Protein 8FXQ (pdb70)

CATH classification: 2.40.70.10 (+1 more: 2.40.70.10)

Secondary structure (P-SEA, 3-state):
cbbbbbbbbcccccbbbbbbbccccbbbbbcccccccccccccccccccccccbbbbbccccccccccbbbbbbbcccccbbbbbbbbbbbbcccccccccbbbbbcccccccccccccbbbbccccccccccccccaaaaaaaaccccccbbbbbbbbccccbbbbbbcccccccccccbbbbbbbbcccccccccccccccccccccccbbbbbccccccccccaaaaaaaaaaaccccccccbbbcccccccccccccccccbbbbbccccccccccccbbbbcbbbcccccccccccccccccccccccccbbbbbbccc/ccccccbbbbbbbbcccccbbbbbbbccccbbbbbcccccccccccccccccccccccbbbbbccccccccccbbbbbbbcccccbbbbbbbbbbbbcccccccccbbbbbcccccccccccccbbbbccccccccccccccaaaaaaaaccccccbbbbbbbbccccccbbbbcccccccccccbbbbbbbbcccccccccccccccccccccccbbbbbccccccccccaaaaaaaaaaaccccccccccccccccccccccccccccbbbbbccccccccccccbbbbcbbbcccccccccaaaaaabbbbbbccccbbbbccccc/cccc/cccc

Organism: Rhizopus chinensis (NCBI:txid4843)

Structure (mmCIF, N/CA/C/O backbone):
data_8FXQ
#
_entry.id   8FXQ
#
_cell.length_a   69.873
_cell.length_b   71.696
_cell.length_c   120.736
_cell.angle_alpha   90.000
_cell.angle_beta   90.000
_cell.angle_gamma   90.000
#
_symmetry.space_group_name_H-M   'P 21 21 21'
#
loop_
_entity.id
_entity.type
_entity.pdbx_description
1 polymer Rhizopuspepsin
2 polymer ALA-CYS-VAL-LYS
3 non-polymer 'SODIUM ION'
4 non-polymer CYCLOHEXANE
5 water water
#
loop_
_atom_site.group_PDB
_atom_site.id
_atom_site.type_symbol
_atom_site.label_atom_id
_atom_site.label_alt_id
_atom_site.label_comp_id
_atom_site.label_asym_id
_atom_site.label_entity_id
_atom_site.label_seq_id
_atom_site.pdbx_PDB_ins_code
_atom_site.Cartn_x
_atom_site.Cartn_y
_atom_site.Cartn_z
_atom_site.occupancy
_atom_site.B_iso_or_equiv
_atom_site.auth_seq_id
_atom_site.auth_comp_id
_atom_site.auth_asym_id
_atom_site.auth_atom_id
_atom_site.pdbx_PDB_model_num
ATOM 1 N N . GLY A 1 6 ? 27.33615 -0.49013 -24.96156 1.000 40.80123 2 GLY A N 1
ATOM 2 C CA . GLY A 1 6 ? 28.30558 0.49426 -25.40649 1.000 34.92259 2 GLY A CA 1
ATOM 3 C C . GLY A 1 6 ? 27.75212 1.45043 -26.452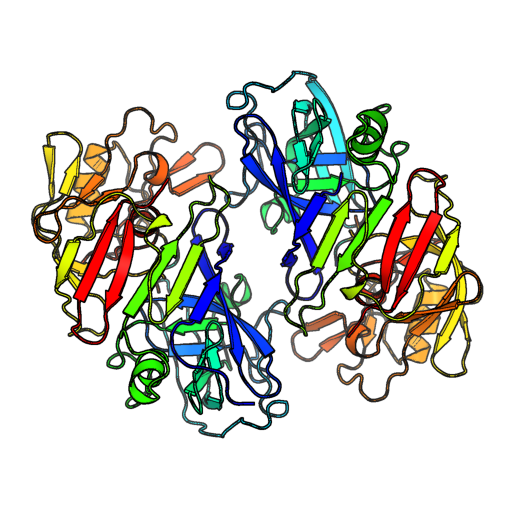69 1.000 22.53088 2 GLY A C 1
ATOM 4 O O . GLY A 1 6 ? 28.50453 1.94464 -27.28811 1.000 25.97120 2 GLY A O 1
ATOM 5 N N . VAL A 1 7 ? 26.44488 1.71899 -26.39585 1.000 27.04681 3 VAL A N 1
ATOM 6 C CA . VAL A 1 7 ? 25.75302 2.55634 -27.37888 1.000 25.66988 3 VAL A CA 1
ATOM 7 C C . VAL A 1 7 ? 24.78625 3.49820 -26.66240 1.000 18.88393 3 VAL A C 1
ATOM 8 O O . VAL A 1 7 ? 23.97531 3.06392 -25.83623 1.000 24.38369 3 VAL A O 1
ATOM 12 N N . GLY A 1 8 ? 24.87997 4.79022 -26.96420 1.000 18.48699 4 GLY A N 1
ATOM 13 C CA . GLY A 1 8 ? 23.98051 5.78837 -26.40459 1.000 19.99129 4 GLY A CA 1
ATOM 14 C C . GLY A 1 8 ? 23.05488 6.30378 -27.49363 1.000 16.33791 4 GLY A C 1
ATOM 15 O O . GLY A 1 8 ? 23.50717 6.67317 -28.57476 1.000 18.75146 4 GLY A O 1
ATOM 16 N N . THR A 1 9 ? 21.76872 6.31844 -27.19835 1.000 13.93273 5 THR A N 1
ATOM 17 C CA . THR A 1 9 ? 20.75879 6.79805 -28.14048 1.000 13.40853 5 THR A CA 1
ATOM 18 C C . THR A 1 9 ? 20.15130 8.10623 -27.64719 1.000 11.50742 5 THR A C 1
ATOM 19 O O . THR A 1 9 ? 19.70464 8.20045 -26.50588 1.000 12.75647 5 THR A O 1
ATOM 23 N N . VAL A 1 10 ? 20.15097 9.12465 -28.49804 1.000 11.16340 6 VAL A N 1
ATOM 24 C CA . VAL A 1 10 ? 19.57453 10.41017 -28.12087 1.000 11.85941 6 VAL A CA 1
ATOM 25 C C . VAL A 1 10 ? 18.51150 10.78955 -29.13593 1.000 10.12073 6 VAL A C 1
ATOM 26 O O . VAL A 1 10 ? 18.85647 11.17540 -30.26281 1.000 9.73540 6 VAL A O 1
ATOM 30 N N . PRO A 1 11 ? 17.22588 10.68811 -28.79772 1.000 10.47204 7 PRO A N 1
ATOM 31 C CA . PRO A 1 11 ? 16.18201 11.23545 -29.67947 1.000 9.43621 7 PRO A CA 1
ATOM 32 C C . PRO A 1 11 ? 16.29124 12.75289 -29.78405 1.000 9.97794 7 PRO A C 1
ATOM 33 O O . PRO A 1 11 ? 16.47829 13.44137 -28.77705 1.000 11.06629 7 PRO A O 1
ATOM 37 N N . MET A 1 12 ? 16.14341 13.26818 -31.00242 1.000 9.10507 8 MET A N 1
ATOM 38 C CA . MET A 1 12 ? 16.27948 14.69672 -31.24602 1.000 8.54896 8 MET A CA 1
ATOM 39 C C . MET A 1 12 ? 14.94698 15.38146 -31.46817 1.000 9.10489 8 MET A C 1
ATOM 40 O O . MET A 1 12 ? 13.98023 14.75503 -31.91062 1.000 10.79832 8 MET A O 1
ATOM 45 N N . THR A 1 13 ? 14.92577 16.67879 -31.19918 1.000 9.01671 9 THR A N 1
ATOM 46 C CA . THR A 1 13 ? 13.79069 17.52652 -31.51630 1.000 8.14631 9 THR A CA 1
ATOM 47 C C . THR A 1 13 ? 14.17827 18.45061 -32.65683 1.000 7.61206 9 THR A C 1
ATOM 48 O O . THR A 1 13 ? 15.24551 19.07994 -32.61915 1.000 8.80346 9 THR A O 1
ATOM 52 N N . ASP A 1 14 ? 13.33847 18.50807 -33.68329 1.000 9.15038 10 ASP A N 1
ATOM 53 C CA . ASP A 1 14 ? 13.54041 19.39941 -34.82148 1.000 7.37957 10 ASP A CA 1
ATOM 54 C C . ASP A 1 14 ? 12.86224 20.72418 -34.48527 1.000 9.56401 10 ASP A C 1
ATOM 55 O O . ASP A 1 14 ? 11.63553 20.76304 -34.29264 1.000 10.62908 10 ASP A O 1
ATOM 60 N N . TYR A 1 15 ? 13.64029 21.80306 -34.37082 1.000 9.24336 11 TYR A N 1
ATOM 61 C CA . TYR A 1 15 ? 13.06879 23.12320 -34.07693 1.000 9.25156 11 TYR A CA 1
ATOM 62 C C . TYR A 1 15 ? 12.49510 23.75891 -35.34380 1.000 8.71036 11 TYR A C 1
ATOM 63 O O . TYR A 1 15 ? 13.23323 24.03710 -36.29811 1.000 9.83705 11 TYR A O 1
ATOM 72 N N . GLY A 1 16 ? 11.18057 23.97902 -35.35966 1.000 8.29726 12 GLY A N 1
ATOM 73 C CA . GLY A 1 16 ? 10.57300 24.65972 -36.48397 1.000 10.92892 12 GLY A CA 1
ATOM 74 C C . GLY A 1 16 ? 10.78013 23.95494 -37.81249 1.000 10.37347 12 GLY A C 1
ATOM 75 O O . GLY A 1 16 ? 10.75747 22.71691 -37.91364 1.000 12.27799 12 GLY A O 1
ATOM 76 N N . ASN A 1 17 ? 10.99209 24.74791 -38.85350 1.000 10.68508 13 ASN A N 1
ATOM 77 C CA . ASN A 1 17 ? 11.11844 24.21918 -40.21485 1.000 10.26694 13 ASN A CA 1
ATOM 78 C C . ASN A 1 17 ? 12.55975 23.76729 -40.51032 1.000 9.18196 13 ASN A C 1
ATOM 79 O O . ASN A 1 17 ? 13.24155 24.31772 -41.36328 1.000 10.64142 13 ASN A O 1
ATOM 84 N N . ASP A 1 18 ? 13.02708 22.77751 -39.73670 1.000 9.39787 14 ASP A N 1
ATOM 85 C CA . ASP A 1 18 ? 14.38569 22.22416 -39.91582 1.000 9.46773 14 ASP A CA 1
ATOM 86 C C . ASP A 1 18 ? 15.48017 23.25407 -39.63598 1.000 8.89404 14 ASP A C 1
ATOM 87 O O . ASP A 1 18 ? 16.49782 23.32111 -40.32485 1.000 8.51357 14 ASP A O 1
ATOM 92 N N . ILE A 1 19 ? 15.27707 24.06731 -38.60133 1.000 8.68169 15 ILE A N 1
ATOM 93 C CA . ILE A 1 19 ? 16.25110 25.10037 -38.26139 1.000 7.29785 15 ILE A CA 1
ATOM 94 C C . ILE A 1 19 ? 17.46764 24.51917 -37.54658 1.000 6.81991 15 ILE A C 1
ATOM 95 O O . ILE A 1 19 ? 18.61552 24.89094 -37.83942 1.000 8.60961 15 ILE A O 1
ATOM 100 N N . GLU A 1 20 ? 17.22976 23.67468 -36.54851 1.000 8.88170 16 GLU A N 1
ATOM 101 C CA . GLU A 1 20 ? 18.28583 23.01589 -35.78528 1.000 7.97318 16 GLU A CA 1
ATOM 102 C C . GLU A 1 20 ? 17.67927 21.78475 -35.13601 1.000 10.11444 16 GLU A C 1
ATOM 103 O O . GLU A 1 20 ? 16.45120 21.60244 -35.13300 1.000 9.16698 16 GLU A O 1
ATOM 109 N N . TYR A 1 21 ? 18.54820 20.96048 -34.56580 1.000 8.50613 17 TYR A N 1
ATOM 110 C CA . TYR A 1 21 ? 18.14722 19.69417 -33.96430 1.000 8.75080 17 TYR A CA 1
ATOM 111 C C . TYR A 1 21 ? 18.83208 19.57893 -32.61962 1.000 8.01037 17 TYR A C 1
ATOM 112 O O . TYR A 1 21 ? 20.06972 19.60617 -32.54191 1.000 9.28241 17 TYR A O 1
ATOM 121 N N . TYR A 1 22 ? 18.04557 19.47938 -31.55720 1.000 6.76008 18 TYR A N 1
ATOM 122 C CA . TYR A 1 22 ? 18.58060 19.43262 -30.21410 1.000 8.20633 18 TYR A CA 1
ATOM 123 C C . TYR A 1 22 ? 18.15413 18.16439 -29.48479 1.000 8.36136 18 TYR A C 1
ATOM 124 O O . TYR A 1 22 ? 17.11653 17.56652 -29.78450 1.000 8.53754 18 TYR A O 1
ATOM 133 N N . GLY A 1 23 ? 18.96558 17.77812 -28.51134 1.000 8.41491 19 GLY A N 1
ATOM 134 C CA . GLY A 1 23 ? 18.70203 16.57770 -27.74249 1.000 9.28062 19 GLY A CA 1
ATOM 135 C C . GLY A 1 23 ? 18.97896 16.82681 -26.27508 1.000 10.86031 19 GLY A C 1
ATOM 136 O O . GLY A 1 23 ? 19.70042 17.75544 -25.89804 1.000 9.90143 19 GLY A O 1
ATOM 137 N N . GLN A 1 24 ? 18.42359 15.95724 -25.44311 1.000 9.65506 20 GLN A N 1
ATOM 138 C CA . GLN A 1 24 ? 18.56152 16.09760 -24.00355 1.000 10.16917 20 GLN A CA 1
ATOM 139 C C . GLN A 1 24 ? 19.85460 15.44552 -23.53773 1.000 13.60237 20 GLN A C 1
ATOM 140 O O . GLN A 1 24 ? 20.22811 14.36756 -24.00850 1.000 16.18699 20 GLN A O 1
ATOM 146 N N . VAL A 1 25 ? 20.54563 16.13057 -22.63494 1.000 11.33207 21 VAL A N 1
ATOM 147 C CA . VAL A 1 25 ? 21.79598 15.67859 -22.03987 1.000 14.25467 21 VAL A CA 1
ATOM 148 C C . VAL A 1 25 ? 21.66424 15.94968 -20.54728 1.000 14.50732 21 VAL A C 1
ATOM 149 O O . VAL A 1 25 ? 21.26239 17.05251 -20.16131 1.000 13.80828 21 VAL A O 1
ATOM 153 N N . THR A 1 26 ? 21.97174 14.96062 -19.70578 1.000 12.07470 22 THR A N 1
ATOM 154 C CA . THR A 1 26 ? 21.86670 15.13281 -18.25821 1.000 12.33115 22 THR A CA 1
ATOM 155 C C . THR A 1 26 ? 23.23598 15.41677 -17.66953 1.000 9.78444 22 THR A C 1
ATOM 156 O O . THR A 1 26 ? 24.16783 14.63304 -17.88381 1.000 13.90155 22 THR A O 1
ATOM 160 N N . ILE A 1 27 ? 23.36568 16.51612 -16.93809 1.000 9.88964 23 ILE A N 1
ATOM 161 C CA . ILE A 1 27 ? 24.65472 16.97759 -16.41964 1.000 11.62339 23 ILE A CA 1
ATOM 162 C C . ILE A 1 27 ? 24.58685 17.09790 -14.90628 1.000 13.53847 23 ILE A C 1
ATOM 163 O O . ILE A 1 27 ? 23.71862 17.78867 -14.36518 1.000 12.22143 23 ILE A O 1
ATOM 168 N N . GLY A 1 28 ? 25.52481 16.45536 -14.22845 1.000 13.10464 24 GLY A N 1
ATOM 169 C CA . GLY A 1 28 ? 25.62874 16.55376 -12.78308 1.000 11.06590 24 GLY A CA 1
ATOM 170 C C . GLY A 1 28 ? 25.01115 15.37946 -12.06248 1.000 11.01571 24 GLY A C 1
ATOM 171 O O . GLY A 1 28 ? 24.53135 14.41263 -12.64950 1.000 12.62940 24 GLY A O 1
ATOM 172 N N . THR A 1 29 ? 25.07743 15.48154 -10.73033 1.000 12.18534 25 THR A N 1
ATOM 173 C CA . THR A 1 29 ? 24.60944 14.42071 -9.83470 1.000 13.21767 25 THR A CA 1
ATOM 174 C C . THR A 1 29 ? 23.80090 15.09996 -8.73801 1.000 12.00212 25 THR A C 1
ATOM 175 O O . THR A 1 29 ? 24.36109 15.91612 -7.98565 1.000 14.59709 25 THR A O 1
ATOM 179 N N . PRO A 1 30 ? 22.49140 14.81272 -8.61040 1.000 12.76465 26 PRO A N 1
ATOM 180 C CA . PRO A 1 30 ? 21.73082 13.81534 -9.36669 1.000 11.32680 26 PRO A CA 1
ATOM 181 C C . PRO A 1 30 ? 21.50618 14.18012 -10.84016 1.000 15.26087 26 PRO A C 1
ATOM 182 O O . PRO A 1 30 ? 21.14930 13.32987 -11.63649 1.000 17.50885 26 PRO A O 1
ATOM 186 N N . GLY A 1 31 ? 21.70817 15.43395 -11.21128 1.000 14.70876 27 GLY A N 1
ATOM 187 C CA . GLY A 1 31 ? 21.63681 15.71239 -12.64532 1.000 15.34994 27 GLY A CA 1
ATOM 188 C C . GLY A 1 31 ? 20.47127 16.60221 -13.02895 1.000 16.41438 27 GLY A C 1
ATOM 189 O O . GLY A 1 31 ? 19.33970 16.43035 -12.55398 1.000 18.05238 27 GLY A O 1
ATOM 190 N N . LYS A 1 32 ? 20.75289 17.58430 -13.87784 1.000 14.76778 28 LYS A N 1
ATOM 191 C CA . LYS A 1 32 ? 19.71288 18.35489 -14.53745 1.000 11.91595 28 LYS A CA 1
ATOM 192 C C . LYS A 1 32 ? 19.73218 18.03737 -16.02851 1.000 10.87331 28 LYS A C 1
ATOM 193 O O . LYS A 1 32 ? 20.78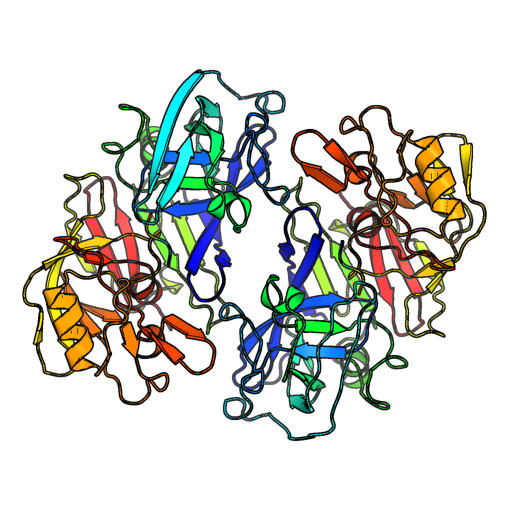863 17.76479 -16.61926 1.000 11.04021 28 LYS A O 1
ATOM 199 N N . LYS A 1 33 ? 18.55030 18.04218 -16.63498 1.000 11.46560 29 LYS A N 1
ATOM 200 C CA . LYS A 1 33 ? 18.38709 17.71449 -18.04672 1.000 11.10280 29 LYS A CA 1
ATOM 201 C C . LYS A 1 33 ? 18.40275 18.99102 -18.87231 1.000 10.54645 29 LYS A C 1
ATOM 202 O O . LYS A 1 33 ? 17.65484 19.93532 -18.58006 1.000 11.83676 29 LYS A O 1
ATOM 208 N N . PHE A 1 34 ? 19.28778 19.02988 -19.86734 1.000 9.51470 30 PHE A N 1
ATOM 209 C CA . PHE A 1 34 ? 19.52236 20.19057 -20.71426 1.000 10.51721 30 PHE A CA 1
ATOM 210 C C . PHE A 1 34 ? 19.23234 19.83967 -22.15791 1.000 10.12340 30 PHE A C 1
ATOM 211 O O . PHE A 1 34 ? 19.56913 18.75095 -22.61603 1.000 11.68405 30 PHE A O 1
ATOM 219 N N . ASN A 1 35 ? 18.59429 20.75952 -22.88152 1.000 8.09813 31 ASN A N 1
ATOM 220 C CA . ASN A 1 35 ? 18.38741 20.61305 -24.31954 1.000 10.40635 31 ASN A CA 1
ATOM 221 C C . ASN A 1 35 ? 19.52283 21.32060 -25.05090 1.000 8.83222 31 ASN A C 1
ATOM 222 O O . ASN A 1 35 ? 19.64170 22.55190 -24.96367 1.000 9.84178 31 ASN A O 1
ATOM 227 N N . LEU A 1 36 ? 20.35680 20.56238 -25.75045 1.000 8.25535 32 LEU A N 1
ATOM 228 C CA . LEU A 1 36 ? 21.53442 21.14232 -26.38014 1.000 7.78427 32 LEU A CA 1
ATOM 229 C C . LEU A 1 36 ? 21.46282 20.94966 -27.87954 1.000 7.89168 32 LEU A C 1
ATOM 230 O O . LEU A 1 36 ? 21.13301 19.86339 -28.34622 1.000 8.62064 32 LEU A O 1
ATOM 235 N N . ASP A 1 37 ? 21.79548 21.99236 -28.62217 1.000 8.53851 33 ASP A N 1
ATOM 236 C CA . ASP A 1 37 ? 21.95707 21.88689 -30.07619 1.000 7.98272 33 ASP A CA 1
ATOM 237 C C . ASP A 1 37 ? 23.20481 21.04737 -30.37496 1.000 9.14362 33 ASP A C 1
ATOM 238 O O . ASP A 1 37 ? 24.28418 21.35736 -29.87099 1.000 9.18117 33 ASP A O 1
ATOM 243 N N . PHE A 1 38 ? 23.06829 19.95450 -31.11224 1.000 7.65688 34 PHE A N 1
ATOM 244 C CA . PHE A 1 38 ? 24.20774 19.08503 -31.39405 1.000 8.00474 34 PHE A CA 1
ATOM 245 C C . PHE A 1 38 ? 24.91507 19.60075 -32.64738 1.000 8.08270 34 PHE A C 1
ATOM 246 O O . PHE A 1 38 ? 24.33981 19.60336 -33.74680 1.000 8.21142 34 PHE A O 1
ATOM 254 N N . ASP A 1 39 ? 26.18438 20.00036 -32.50539 1.000 8.21027 35 ASP A N 1
ATOM 255 C CA . ASP A 1 39 ? 26.85191 20.85269 -33.49419 1.000 8.02280 35 ASP A CA 1
ATOM 256 C C . ASP A 1 39 ? 28.19108 20.25165 -33.93040 1.000 7.75235 35 ASP A C 1
ATOM 257 O O . ASP A 1 39 ? 29.19583 20.38761 -33.21658 1.000 8.14408 35 ASP A O 1
ATOM 262 N N . THR A 1 40 ? 28.23875 19.62629 -35.11334 1.000 8.26525 36 THR A N 1
ATOM 263 C CA . THR A 1 40 ? 29.53619 19.13013 -35.59215 1.000 8.51759 36 THR A CA 1
ATOM 264 C C . THR A 1 40 ? 30.41520 20.23787 -36.09673 1.000 7.70984 36 THR A C 1
ATOM 265 O O . THR A 1 40 ? 31.57361 19.94939 -36.44987 1.000 9.26739 36 THR A O 1
ATOM 269 N N . GLY A 1 41 ? 29.95285 21.49109 -36.07154 1.000 8.22734 37 GLY A N 1
ATOM 270 C CA . GLY A 1 41 ? 30.77055 22.62428 -36.45564 1.000 8.67391 37 GLY A CA 1
ATOM 271 C C . GLY A 1 41 ? 31.50104 23.35944 -35.34185 1.000 9.12533 37 GLY A C 1
ATOM 272 O O . GLY A 1 41 ? 32.13483 24.39480 -35.59828 1.000 11.02386 37 GLY A O 1
ATOM 273 N N . SER A 1 42 ? 31.41412 22.87573 -34.10698 1.000 9.19130 38 SER A N 1
ATOM 274 C CA . SER A 1 42 ? 32.12127 23.48011 -32.99013 1.000 9.93391 38 SER A CA 1
ATOM 275 C C . SER A 1 42 ? 32.42135 22.41202 -31.96182 1.000 8.79239 38 SER A C 1
ATOM 276 O O . SER A 1 42 ? 31.98129 21.26587 -32.07883 1.000 7.80478 38 SER A O 1
ATOM 279 N N . SER A 1 43 ? 33.18562 22.79759 -30.93441 1.000 9.08938 39 SER A N 1
ATOM 280 C CA . SER A 1 43 ? 33.73387 21.76488 -30.06211 1.000 8.32724 39 SER A CA 1
ATOM 281 C C . SER A 1 43 ? 33.67182 22.12502 -28.58437 1.000 8.21760 39 SER A C 1
ATOM 282 O O . SER A 1 43 ? 34.50087 21.63215 -27.79376 1.000 10.61463 39 SER A O 1
ATOM 285 N N . ASP A 1 44 ? 32.74207 22.98754 -28.20551 1.000 8.39245 40 ASP A N 1
ATOM 286 C CA . ASP A 1 44 ? 32.52970 23.39764 -26.82442 1.000 7.45873 40 ASP A CA 1
ATOM 287 C C . ASP A 1 44 ? 31.17024 22.89256 -26.35577 1.000 7.73922 40 ASP A C 1
ATOM 288 O O . ASP A 1 44 ? 30.15571 23.03636 -27.06072 1.000 9.85077 40 ASP A O 1
ATOM 293 N N . LEU A 1 45 ? 31.13234 22.32790 -25.15713 1.000 7.94457 41 LEU A N 1
ATOM 294 C CA . LEU A 1 45 ? 29.87439 21.96251 -24.50164 1.000 8.84138 41 LEU A CA 1
ATOM 295 C C . LEU A 1 45 ? 29.59128 23.05509 -23.49114 1.000 8.58770 41 LEU A C 1
ATOM 296 O O . LEU A 1 45 ? 30.20030 23.07763 -22.42360 1.000 8.75503 41 LEU A O 1
ATOM 301 N N . TRP A 1 46 ? 28.67270 23.94996 -23.82556 1.000 9.00243 42 TRP A N 1
ATOM 302 C CA . TRP A 1 46 ? 28.33676 25.03409 -22.91537 1.000 7.96063 42 TRP A CA 1
ATOM 303 C C . TRP A 1 46 ? 26.86160 25.00119 -22.58179 1.000 8.28519 42 TRP A C 1
ATOM 304 O O . TRP A 1 46 ? 26.03708 24.56143 -23.39252 1.000 8.32601 42 TRP A O 1
ATOM 315 N N . ILE A 1 47 ? 26.53826 25.45921 -21.36730 1.000 7.86838 43 ILE A N 1
ATOM 316 C CA . ILE A 1 47 ? 25.16582 25.47053 -20.86047 1.000 8.52196 43 ILE A CA 1
ATOM 317 C C . ILE A 1 47 ? 24.88387 26.75940 -20.10888 1.000 11.08500 43 ILE A C 1
ATOM 318 O O . ILE A 1 47 ? 25.75726 27.33005 -19.44883 1.000 10.21710 43 ILE A O 1
ATOM 323 N N . ALA A 1 48 ? 23.62748 27.18836 -20.18571 1.000 9.21495 44 ALA A N 1
ATOM 324 C CA . ALA A 1 48 ? 23.12793 28.24757 -19.31539 1.000 8.80991 44 ALA A CA 1
ATOM 325 C C . ALA A 1 48 ? 23.33565 27.84522 -17.86041 1.000 9.20929 44 ALA A C 1
ATOM 326 O O . ALA A 1 48 ? 23.25891 26.66559 -17.51413 1.000 9.53072 44 ALA A O 1
ATOM 328 N N . SER A 1 49 ? 23.64788 28.81108 -17.00889 1.000 10.83441 45 SER A N 1
ATOM 329 C CA . SER A 1 49 ? 23.96739 28.50926 -15.62380 1.000 9.85799 45 SER A CA 1
ATOM 330 C C . SER A 1 49 ? 23.42994 29.61543 -14.72337 1.000 11.02138 45 SER A C 1
ATOM 331 O O . SER A 1 49 ? 23.00420 30.68953 -15.17390 1.000 10.76720 45 SER A O 1
ATOM 334 N N . THR A 1 50 ? 23.47608 29.33918 -13.41610 1.000 12.30724 46 THR A N 1
ATOM 335 C CA . THR A 1 50 ? 23.05404 30.34404 -12.44421 1.000 13.00188 46 THR A CA 1
ATOM 336 C C . THR A 1 50 ? 24.03025 31.50322 -12.33075 1.000 15.81461 46 THR A C 1
ATOM 337 O O . THR A 1 50 ? 23.72738 32.46302 -11.61590 1.000 17.81018 46 THR A O 1
ATOM 341 N N . LEU A 1 51 ? 25.18827 31.44490 -12.99428 1.000 13.99674 47 LEU A N 1
ATOM 342 C CA . LEU A 1 51 ? 26.06697 32.60316 -13.09167 1.000 14.41481 47 LEU A CA 1
ATOM 343 C C . LEU A 1 51 ? 25.65737 33.54420 -14.20531 1.000 12.20676 47 LEU A C 1
ATOM 344 O O . LEU A 1 51 ? 26.26220 34.60680 -14.36207 1.000 16.47804 47 LEU A O 1
ATOM 349 N N . CYS A 1 52 ? 24.66092 33.18088 -14.99924 1.000 12.26538 48 CYS A N 1
ATOM 350 C CA . CYS A 1 52 ? 24.35715 33.95599 -16.17945 1.000 13.91638 48 CYS A CA 1
ATOM 351 C C . CYS A 1 52 ? 23.57719 35.20998 -15.81662 1.000 16.01382 48 CYS A C 1
ATOM 352 O O . CYS A 1 52 ? 22.63425 35.16717 -15.01564 1.000 18.69997 48 CYS A O 1
ATOM 355 N N . THR A 1 53 ? 23.95727 36.31731 -16.44122 1.000 15.22795 49 THR A N 1
ATOM 356 C CA . THR A 1 53 ? 23.35807 37.61706 -16.19667 1.000 16.72830 49 THR A CA 1
ATOM 357 C C . THR A 1 53 ? 22.41037 38.05589 -17.30170 1.000 24.24622 49 THR A C 1
ATOM 358 O O . THR A 1 53 ? 21.78663 39.11086 -17.17125 1.000 25.29748 49 THR A O 1
ATOM 362 N N . ASN A 1 54 ? 22.27629 37.27640 -18.38662 1.000 15.39953 50 ASN A N 1
ATOM 363 C CA . ASN A 1 54 ? 21.37715 37.68491 -19.46288 1.000 15.85775 50 ASN A CA 1
ATOM 364 C C . ASN A 1 54 ? 20.70566 36.49417 -20.13747 1.000 16.87956 50 ASN A C 1
ATOM 365 O O . ASN A 1 54 ? 20.34562 36.57606 -21.31570 1.000 16.04630 50 ASN A O 1
ATOM 370 N N . CYS A 1 55 ? 20.53543 35.39603 -19.42016 1.000 14.27898 51 CYS A N 1
ATOM 371 C CA . CYS A 1 55 ? 19.97952 34.19343 -20.02437 1.000 13.34763 51 CYS A CA 1
ATOM 372 C C . CYS A 1 55 ? 18.45109 34.26627 -20.04860 1.000 15.61019 51 CYS A C 1
ATOM 373 O O . CYS A 1 55 ? 17.84830 35.24112 -19.57984 1.000 19.28350 51 CYS A O 1
ATOM 376 N N . GLY A 1 56 ? 17.80464 33.24462 -20.60266 1.000 13.26884 52 GLY A N 1
ATOM 377 C CA . GLY A 1 56 ? 16.36066 33.25433 -20.81705 1.000 14.32616 52 GLY A CA 1
ATOM 378 C C . GLY A 1 56 ? 15.60413 32.51883 -19.72301 1.000 14.97957 52 GLY A C 1
ATOM 379 O O . GLY A 1 56 ? 16.07001 31.50879 -19.19524 1.000 15.14412 52 GLY A O 1
ATOM 380 N N . SER A 1 57 ? 14.42088 33.03559 -19.39114 1.000 13.87355 53 SER A N 1
ATOM 381 C CA . SER A 1 57 ? 13.61225 32.41217 -18.34740 1.000 14.42563 53 SER A CA 1
ATOM 382 C C . SER A 1 57 ? 13.15640 30.99553 -18.70818 1.000 12.04138 53 SER A C 1
ATOM 383 O O . SER A 1 57 ? 12.78414 30.24479 -17.80375 1.000 14.50722 53 SER A O 1
ATOM 386 N N . ARG A 1 58 ? 13.12539 30.61820 -19.99223 1.000 11.73873 54 ARG A N 1
ATOM 387 C CA . ARG A 1 58 ? 12.72433 29.26611 -20.37552 1.000 11.25636 54 ARG A CA 1
ATOM 388 C C . ARG A 1 58 ? 13.86940 28.26170 -20.26812 1.000 12.86488 54 ARG A C 1
ATOM 389 O O . ARG A 1 58 ? 13.60913 27.05461 -20.37405 1.000 12.71583 54 ARG A O 1
ATOM 397 N N . GLN A 1 59 ? 15.11605 28.71719 -20.07951 1.000 11.77908 55 GLN A N 1
ATOM 398 C CA . GLN A 1 59 ? 16.25873 27.80571 -20.09448 1.000 10.72693 55 GLN A CA 1
ATOM 399 C C . GLN A 1 59 ? 16.45373 27.11738 -18.74759 1.000 10.75832 55 GLN A C 1
ATOM 400 O O . GLN A 1 59 ? 16.25870 27.71841 -17.68500 1.000 12.75957 55 GLN A O 1
ATOM 406 N N . THR A 1 60 ? 16.86029 25.85629 -18.78465 1.000 10.52902 56 THR A N 1
ATOM 407 C CA . THR A 1 60 ? 17.35852 25.18363 -17.58921 1.000 11.18916 56 THR A CA 1
ATOM 408 C C . THR A 1 60 ? 18.77002 25.69193 -17.29884 1.000 10.66644 56 THR A C 1
ATOM 409 O O . THR A 1 60 ? 19.60107 25.82153 -18.20998 1.000 11.60665 56 THR A O 1
ATOM 413 N N . LYS A 1 61 ? 19.04850 25.99059 -16.03336 1.000 11.46654 57 LYS A N 1
ATOM 414 C CA . LYS A 1 61 ? 20.32334 26.57673 -15.63224 1.000 12.59686 57 LYS A CA 1
ATOM 415 C C . LYS A 1 61 ? 21.09941 25.64004 -14.72010 1.000 12.42492 57 LYS A C 1
ATOM 416 O O . LYS A 1 61 ? 20.59320 25.21382 -13.67655 1.000 12.09783 57 LYS A O 1
ATOM 422 N N . TYR A 1 62 ? 22.34716 25.36104 -15.08515 1.000 11.90011 58 TYR A N 1
ATOM 423 C CA . TYR A 1 62 ? 23.22932 24.58049 -14.22410 1.000 10.30168 58 TYR A CA 1
ATOM 424 C C . TYR A 1 62 ? 23.63537 25.39185 -12.99946 1.000 10.43830 58 TYR A C 1
ATOM 425 O O . TYR A 1 62 ? 24.03829 26.55125 -13.11281 1.000 12.10257 58 TYR A O 1
ATOM 434 N N . ASP A 1 63 ? 23.50170 24.77802 -11.82187 1.000 12.49338 59 ASP A N 1
ATOM 435 C CA . ASP A 1 63 ? 23.92626 25.37496 -10.55428 1.000 12.66489 59 ASP A CA 1
ATOM 436 C C . ASP A 1 63 ? 25.02504 24.51476 -9.93976 1.000 12.55478 59 ASP A C 1
ATOM 437 O O . ASP A 1 63 ? 24.75219 23.37047 -9.53747 1.000 14.15416 59 ASP A O 1
ATOM 442 N N . PRO A 1 64 ? 26.26361 25.00512 -9.85590 1.000 13.03539 60 PRO A N 1
ATOM 443 C CA . PRO A 1 64 ? 27.34475 24.20411 -9.25049 1.000 13.37926 60 PRO A CA 1
ATOM 444 C C . PRO A 1 64 ? 26.98293 23.63557 -7.88246 1.000 17.47193 60 PRO A C 1
ATOM 445 O O . PRO A 1 64 ? 27.29815 22.47110 -7.58812 1.000 17.03014 60 PRO A O 1
ATOM 449 N N . ASN A 1 65 ? 26.30043 24.43211 -7.04738 1.000 16.97783 61 ASN A N 1
ATOM 450 C CA . ASN A 1 65 ? 25.95075 23.99523 -5.69655 1.000 18.00355 61 ASN A CA 1
ATOM 451 C C . ASN A 1 65 ? 24.97423 22.83189 -5.68162 1.000 24.23990 61 ASN A C 1
ATOM 452 O O . ASN A 1 65 ? 24.85868 22.14732 -4.65891 1.000 22.68752 61 ASN A O 1
ATOM 457 N N . GLN A 1 66 ? 24.24166 22.60225 -6.76510 1.000 18.41692 62 GLN A N 1
ATOM 458 C CA . GLN A 1 66 ? 23.28276 21.51322 -6.80940 1.000 17.53226 62 GLN A CA 1
ATOM 459 C C . GLN A 1 66 ? 23.81574 20.25066 -7.45914 1.000 17.10304 62 GLN A C 1
ATOM 460 O O . GLN A 1 66 ? 23.01675 19.36993 -7.77442 1.000 17.57339 62 GLN A O 1
ATOM 466 N N . SER A 1 67 ? 25.12842 20.13995 -7.68840 1.000 14.09902 63 SER A N 1
ATOM 467 C CA . SER A 1 67 ? 25.68832 18.89437 -8.19836 1.000 15.02754 63 SER A CA 1
ATOM 468 C C . SER A 1 67 ? 26.79327 18.39296 -7.28036 1.000 15.25449 63 SER A C 1
ATOM 469 O O . SER A 1 67 ? 27.79764 19.07571 -7.07341 1.000 16.35553 63 SER A O 1
ATOM 472 N N . SER A 1 68 ? 26.62526 17.16475 -6.79486 1.000 13.27441 64 SER A N 1
ATOM 473 C CA . SER A 1 68 ? 27.60620 16.52406 -5.91447 1.000 15.94307 64 SER A CA 1
ATOM 474 C C . SER A 1 68 ? 28.93050 16.24636 -6.61082 1.000 16.57985 64 SER A C 1
ATOM 475 O O . SER A 1 68 ? 29.96011 16.08390 -5.94080 1.000 18.70087 64 SER A O 1
ATOM 478 N N . THR A 1 69 ? 28.94492 16.21535 -7.93916 1.000 13.87943 65 THR A N 1
ATOM 479 C CA . THR A 1 69 ? 30.15440 15.88045 -8.67357 1.000 13.48012 65 THR A CA 1
ATOM 480 C C . THR A 1 69 ? 30.73014 17.07171 -9.43707 1.000 14.14074 65 THR A C 1
ATOM 481 O O . THR A 1 69 ? 31.62848 16.87930 -10.26988 1.000 15.17997 65 THR A O 1
ATOM 485 N N . TYR A 1 70 ? 30.24213 18.29113 -9.17990 1.000 13.01325 66 TYR A N 1
ATOM 486 C CA . TYR A 1 70 ? 30.85085 19.48973 -9.73592 1.000 11.27903 66 TYR A CA 1
ATOM 487 C C . TYR A 1 70 ? 32.31651 19.56673 -9.33200 1.000 12.48487 66 TYR A C 1
ATOM 488 O O . TYR A 1 70 ? 32.65961 19.39410 -8.15340 1.000 13.77671 66 TYR A O 1
ATOM 497 N N . GLN A 1 71 ? 33.18343 19.84716 -10.29590 1.000 14.12007 67 GLN A N 1
ATOM 498 C CA . GLN A 1 71 ? 34.58466 20.11782 -10.01903 1.000 14.61105 67 GLN A CA 1
ATOM 499 C C . GLN A 1 71 ? 34.91356 21.51719 -10.51270 1.000 14.51632 67 GLN A C 1
ATOM 500 O O . GLN A 1 71 ? 34.65444 21.84469 -11.67552 1.000 13.80683 67 GLN A O 1
ATOM 506 N N . ALA A 1 72 ? 35.49285 22.34215 -9.65107 1.000 16.74478 68 ALA A N 1
ATOM 507 C CA . ALA A 1 72 ? 35.81797 23.70074 -10.04696 1.000 15.52059 68 ALA A CA 1
ATOM 508 C C . ALA A 1 72 ? 36.95447 23.71144 -11.06679 1.000 17.48852 68 ALA A C 1
ATOM 509 O O . ALA A 1 72 ? 37.84086 22.86056 -11.05361 1.000 17.36384 68 ALA A O 1
ATOM 511 N N . ASP A 1 73 ? 36.92137 24.70054 -11.95156 1.000 14.89689 69 ASP A N 1
ATOM 512 C CA . ASP A 1 73 ? 38.01486 24.95747 -12.88491 1.000 15.12945 69 ASP A CA 1
ATOM 513 C C . ASP A 1 73 ? 38.24228 26.46254 -12.87980 1.000 18.50455 69 ASP A C 1
ATOM 514 O O . ASP A 1 73 ? 39.26019 26.93374 -12.36139 1.000 17.42848 69 ASP A O 1
ATOM 519 N N . GLY A 1 74 ? 37.29346 27.23445 -13.41178 1.000 14.32090 70 GLY A N 1
ATOM 520 C CA . GLY A 1 74 ? 37.28548 28.66710 -13.26686 1.000 14.27285 70 GLY A CA 1
ATOM 521 C C . GLY A 1 74 ? 37.91226 29.43254 -14.41305 1.000 10.39520 70 GLY A C 1
ATOM 522 O O . GLY A 1 74 ? 37.72784 30.66016 -14.48533 1.000 15.87848 70 GLY A O 1
ATOM 523 N N . ARG A 1 75 ? 38.59810 28.75823 -15.33376 1.000 14.23647 71 ARG A N 1
ATOM 524 C CA . ARG A 1 75 ? 39.18855 29.49232 -16.44895 1.000 14.18659 71 ARG A CA 1
ATOM 525 C C . ARG A 1 75 ? 38.07410 30.03317 -17.33504 1.000 15.13186 71 ARG A C 1
ATOM 526 O O . ARG A 1 75 ? 37.00057 29.43009 -17.46277 1.000 15.27219 71 ARG A O 1
ATOM 534 N N . THR A 1 76 ? 38.32403 31.18010 -17.95354 1.000 14.29347 72 THR A N 1
ATOM 535 C CA . THR A 1 76 ? 37.30834 31.76962 -18.80180 1.000 13.64080 72 THR A CA 1
ATOM 536 C C . THR A 1 76 ? 37.26394 31.10503 -20.17848 1.000 15.98685 72 THR A C 1
ATOM 537 O O . THR A 1 76 ? 38.26417 30.56920 -20.68116 1.000 14.72726 72 THR A O 1
ATOM 541 N N . TRP A 1 77 ? 36.07266 31.11463 -20.77052 1.000 12.57501 73 TRP A N 1
ATOM 542 C CA . TRP A 1 77 ? 35.88069 30.64704 -22.13503 1.000 12.30088 73 TRP A CA 1
ATOM 543 C C . TRP A 1 77 ? 34.96305 31.64102 -22.81849 1.000 11.14298 73 TRP A C 1
ATOM 544 O O . TRP A 1 77 ? 34.16366 32.32067 -22.16722 1.000 12.54318 73 TRP A O 1
ATOM 555 N N . SER A 1 78 ? 35.06132 31.70292 -24.14301 1.000 11.01567 74 SER A N 1
ATOM 556 C CA . SER A 1 78 ? 34.20734 32.59219 -24.90421 1.000 11.94356 74 SER A CA 1
ATOM 557 C C . SER A 1 78 ? 34.14143 32.04528 -26.31824 1.000 11.65841 74 SER A C 1
ATOM 558 O O . SER A 1 78 ? 35.16695 31.65513 -26.87976 1.000 14.81937 74 SER A O 1
ATOM 561 N N . ILE A 1 79 ? 32.94268 32.01798 -26.90709 1.000 10.36461 75 ILE A N 1
ATOM 562 C CA . ILE A 1 79 ? 32.76157 31.48067 -28.25250 1.000 12.43515 75 ILE A CA 1
ATOM 563 C C . ILE A 1 79 ? 31.93777 32.44926 -29.07710 1.000 10.87140 75 ILE A C 1
ATOM 564 O O . ILE A 1 79 ? 31.01559 33.08317 -28.56797 1.000 12.12791 75 ILE A O 1
ATOM 569 N N . SER A 1 80 ? 32.25035 32.54245 -30.36466 1.000 12.02494 76 SER A N 1
ATOM 570 C CA . SER A 1 80 ? 31.44044 33.30350 -31.29738 1.000 11.35725 76 SER A CA 1
ATOM 571 C C . SER A 1 80 ? 31.16536 32.39938 -32.48669 1.000 15.29646 76 SER A C 1
ATOM 572 O O . SER A 1 80 ? 32.08696 31.77621 -33.01637 1.000 17.78011 76 SER A O 1
ATOM 575 N N . TYR A 1 81 ? 29.91691 32.34870 -32.92111 1.000 10.52200 77 TYR A N 1
ATOM 576 C CA . TYR A 1 81 ? 29.51169 31.47258 -34.01038 1.000 11.06989 77 TYR A CA 1
ATOM 577 C C . TYR A 1 81 ? 29.34469 32.26220 -35.30677 1.000 13.85913 77 TYR A C 1
ATOM 578 O O . TYR A 1 81 ? 29.22861 33.48780 -35.30734 1.000 14.19689 77 TYR A O 1
ATOM 587 N N . GLY A 1 82 ? 29.30180 31.53153 -36.42577 1.000 11.62742 78 GLY A N 1
ATOM 588 C CA . GLY A 1 82 ? 29.20481 32.17509 -37.73207 1.000 12.00630 78 GLY A CA 1
ATOM 589 C C . GLY A 1 82 ? 27.96883 33.03450 -37.92866 1.000 13.26020 78 GLY A C 1
ATOM 590 O O . GLY A 1 82 ? 27.98103 33.96618 -38.73531 1.000 17.63614 78 GLY A O 1
ATOM 591 N N . ASP A 1 83 ? 26.88511 32.73291 -37.23095 1.000 11.82270 79 ASP A N 1
ATOM 592 C CA . ASP A 1 83 ? 25.64252 33.49372 -37.36722 1.000 12.60060 79 ASP A CA 1
ATOM 593 C C . ASP A 1 83 ? 25.55946 34.71713 -36.45453 1.000 12.42833 79 ASP A C 1
ATOM 594 O O . ASP A 1 83 ? 24.51135 35.38131 -36.41124 1.000 17.15794 79 ASP A O 1
ATOM 599 N N . GLY A 1 84 ? 26.63729 35.00387 -35.73254 1.000 14.27271 80 GLY A N 1
ATOM 600 C CA . GLY A 1 84 ? 26.72709 36.16223 -34.88021 1.000 16.61949 80 GLY A CA 1
ATOM 601 C C . GLY A 1 84 ? 26.33242 35.89901 -33.44913 1.000 20.72313 80 GLY A C 1
ATOM 602 O O . GLY A 1 84 ? 26.47725 36.79271 -32.61058 1.000 18.48795 80 GLY A O 1
ATOM 603 N N . SER A 1 85 ? 25.82378 34.70996 -33.14429 1.000 13.94640 81 SER A N 1
ATOM 604 C CA . SER A 1 85 ? 25.54104 34.35499 -31.76779 1.000 13.27236 81 SER A CA 1
ATOM 605 C C . SER A 1 85 ? 26.84040 34.03853 -31.02113 1.000 14.95056 81 SER A C 1
ATOM 606 O O . SER A 1 85 ? 27.91036 33.87975 -31.60734 1.000 11.99597 81 SER A O 1
ATOM 609 N N . SER A 1 86 ? 26.74760 33.96800 -29.70223 1.000 12.34435 82 SER A N 1
ATOM 610 C CA . SER A 1 86 ? 27.94282 33.89535 -28.87600 1.000 11.45333 82 SER A CA 1
ATOM 611 C C . SER A 1 86 ? 27.51282 33.51252 -27.46569 1.000 10.07269 82 SER A C 1
ATOM 612 O O . SER A 1 86 ? 26.33369 33.60472 -27.11339 1.000 11.36232 82 SER A O 1
ATOM 615 N N . ALA A 1 87 ? 28.49536 33.14227 -26.65240 1.000 11.43751 83 ALA A N 1
ATOM 616 C CA . ALA A 1 87 ? 28.31409 32.87966 -25.23211 1.000 10.10862 83 ALA A CA 1
ATOM 617 C C . ALA A 1 87 ? 29.69101 32.91634 -24.58200 1.000 10.08439 83 ALA A C 1
ATOM 618 O O . ALA A 1 87 ? 30.70248 32.79030 -25.26495 1.000 10.18851 83 ALA A O 1
ATOM 620 N N . SER A 1 88 ? 29.72941 33.06191 -23.25994 1.000 10.22369 84 SER A N 1
ATOM 621 C CA . SER A 1 88 ? 31.00641 33.05766 -22.55941 1.000 10.18606 84 SER A CA 1
ATOM 622 C C . SER A 1 88 ? 30.74743 32.81280 -21.08772 1.000 10.14712 84 SER A C 1
ATOM 623 O O . SER A 1 88 ? 29.62208 32.96142 -20.60203 1.000 11.32045 84 SER A O 1
ATOM 626 N N . GLY A 1 89 ? 31.81434 32.49705 -20.36718 1.000 10.77945 85 GLY A N 1
ATOM 627 C CA . GLY A 1 89 ? 31.67405 32.23170 -18.95064 1.000 10.86524 85 GLY A CA 1
ATOM 628 C C . GLY A 1 89 ? 32.90935 31.56841 -18.37735 1.000 11.21082 85 GLY A C 1
ATOM 629 O O . GLY A 1 89 ? 34.02712 31.94756 -18.74593 1.000 12.25021 85 GLY A O 1
ATOM 630 N N . ILE A 1 90 ? 32.73447 30.59257 -17.48588 1.000 11.92503 86 ILE A N 1
ATOM 631 C CA . ILE A 1 90 ? 33.85507 29.91161 -16.84599 1.000 12.43321 86 ILE A CA 1
ATOM 632 C C . ILE A 1 90 ? 33.71105 28.40835 -17.00204 1.000 11.72083 86 ILE A C 1
ATOM 633 O O . ILE A 1 90 ? 32.59909 27.88435 -17.14296 1.000 11.57712 86 ILE A O 1
ATOM 638 N N . LEU A 1 91 ? 34.84839 27.72115 -17.00137 1.000 12.26266 87 LEU A N 1
ATOM 639 C CA . LEU A 1 91 ? 34.89334 26.27774 -17.11075 1.000 13.23429 87 LEU A CA 1
ATOM 640 C C . LEU A 1 91 ? 34.59102 25.60080 -15.77700 1.000 12.25336 87 LEU A C 1
ATOM 641 O O . LEU A 1 91 ? 34.84311 26.14704 -14.69558 1.000 12.69727 87 LEU A O 1
ATOM 646 N N . ALA A 1 92 ? 34.11581 24.35654 -15.87479 1.000 11.10039 88 ALA A N 1
ATOM 647 C CA . ALA A 1 92 ? 34.02156 23.44462 -14.74938 1.000 10.68162 88 ALA A CA 1
ATOM 648 C C . ALA A 1 92 ? 34.11994 22.03425 -15.31063 1.000 11.07928 88 ALA A C 1
ATOM 649 O O . ALA A 1 92 ? 34.24460 21.84141 -16.52383 1.000 10.56196 88 ALA A O 1
ATOM 651 N N . LYS A 1 93 ? 34.06856 21.04294 -14.43931 1.000 12.18535 89 LYS A N 1
ATOM 652 C CA . LYS A 1 93 ? 33.91063 19.67171 -14.87460 1.000 9.85099 89 LYS A CA 1
ATOM 653 C C . LYS A 1 93 ? 32.72830 19.04881 -14.13726 1.000 11.71811 89 LYS A C 1
ATOM 654 O O . LYS A 1 93 ? 32.46977 19.34752 -12.95559 1.000 11.92209 89 LYS A O 1
ATOM 660 N N . ASP A 1 94 ? 32.02386 18.15123 -14.82696 1.000 10.35057 90 ASP A N 1
ATOM 661 C CA . ASP A 1 94 ? 30.94654 17.38385 -14.20773 1.000 10.71434 90 ASP A CA 1
ATOM 662 C C . ASP A 1 94 ? 30.65380 16.16577 -15.07140 1.000 9.41727 90 ASP A C 1
ATOM 663 O O . ASP A 1 94 ? 31.11851 16.04275 -16.21639 1.000 10.90605 90 ASP A O 1
ATOM 668 N N . ASN A 1 95 ? 29.86734 15.25724 -14.51381 1.000 9.67845 91 ASN A N 1
ATOM 669 C CA . ASN A 1 95 ? 29.46597 14.07435 -15.24712 1.000 9.90897 91 ASN A CA 1
ATOM 670 C C . ASN A 1 95 ? 28.37651 14.44174 -16.24308 1.000 10.71265 91 ASN A C 1
ATOM 671 O O . ASN A 1 95 ? 27.50056 15.26070 -15.94422 1.000 12.30642 91 ASN A O 1
ATOM 676 N N . VAL A 1 96 ? 28.45118 13.85197 -17.43390 1.000 9.73811 92 VAL A N 1
ATOM 677 C CA . VAL A 1 96 ? 27.53801 14.17272 -18.53571 1.000 9.74212 92 VAL A CA 1
ATOM 678 C C . VAL A 1 96 ? 27.00636 12.85497 -19.07632 1.000 9.46260 92 VAL A C 1
ATOM 679 O O . VAL A 1 96 ? 27.77691 12.03021 -19.57945 1.000 11.61900 92 VAL A O 1
ATOM 683 N N . ASN A 1 97 ? 25.69770 12.64138 -18.96590 1.000 11.90657 93 ASN A N 1
ATOM 684 C CA . ASN A 1 97 ? 25.04465 11.42882 -19.43031 1.000 14.00350 93 ASN A CA 1
ATOM 685 C C . ASN A 1 97 ? 24.47795 11.70530 -20.81393 1.000 13.03321 93 ASN A C 1
ATOM 686 O O . ASN A 1 97 ? 23.57850 12.54971 -20.96879 1.000 14.77883 93 ASN A O 1
ATOM 691 N N . LEU A 1 98 ? 25.01919 11.01015 -21.80791 1.000 11.55676 94 LEU A N 1
ATOM 692 C CA . LEU A 1 98 ? 24.68133 11.20280 -23.21269 1.000 12.18563 94 LEU A CA 1
ATOM 693 C C . LEU A 1 98 ? 24.04039 9.90574 -23.69086 1.000 15.80070 94 LEU A C 1
ATOM 694 O O . LEU A 1 98 ? 24.72689 8.89519 -23.91885 1.000 13.26595 94 LEU A O 1
ATOM 699 N N . GLY A 1 99 ? 22.71187 9.91479 -23.75654 1.000 14.32411 95 GLY A N 1
ATOM 700 C CA . GLY A 1 99 ? 21.97241 8.76653 -24.23804 1.000 15.75310 95 GLY A CA 1
ATOM 701 C C . GLY A 1 99 ? 22.17305 7.52942 -23.41028 1.000 16.89175 95 GLY A C 1
ATOM 702 O O . GLY A 1 99 ? 22.04656 6.41717 -23.93279 1.000 20.07327 95 GLY A O 1
ATOM 703 N N . GLY A 1 100 ? 22.51963 7.69323 -22.12920 1.000 14.44587 96 GLY A N 1
ATOM 704 C CA . GLY A 1 100 ? 22.77465 6.58437 -21.23083 1.000 15.20726 96 GLY A CA 1
ATOM 705 C C . GLY A 1 100 ? 24.24742 6.32572 -20.97194 1.000 16.49399 96 GLY A C 1
ATOM 706 O O . GLY A 1 100 ? 24.57228 5.52950 -20.08480 1.000 17.12351 96 GLY A O 1
ATOM 707 N N . LEU A 1 101 ? 25.14713 6.96434 -21.70964 1.000 14.62958 97 LEU A N 1
ATOM 708 C CA . LEU A 1 101 ? 26.57383 6.77311 -21.50749 1.000 13.01621 97 LEU A CA 1
ATOM 709 C C . LEU A 1 101 ? 27.04682 7.84144 -20.53774 1.000 15.48304 97 LEU A C 1
ATOM 710 O O . LEU A 1 101 ? 26.88227 9.03700 -20.81418 1.000 13.88543 97 LEU A O 1
ATOM 715 N N . LEU A 1 102 ? 27.63619 7.43658 -19.40887 1.000 13.22506 98 LEU A N 1
ATOM 716 C CA . LEU A 1 102 ? 27.97894 8.40448 -18.36673 1.000 13.13686 98 LEU A CA 1
ATOM 717 C C . LEU A 1 102 ? 29.45784 8.76904 -18.46461 1.000 16.27936 98 LEU A C 1
ATOM 718 O O . LEU A 1 102 ? 30.32998 8.04191 -17.96796 1.000 14.83646 98 LEU A O 1
ATOM 723 N N . ILE A 1 103 ? 29.73022 9.88854 -19.13227 1.000 11.96315 99 ILE A N 1
ATOM 724 C CA . ILE A 1 103 ? 31.05550 10.49715 -19.18580 1.000 11.01442 99 ILE A CA 1
ATOM 725 C C . ILE A 1 103 ? 31.36499 11.07318 -17.81204 1.000 13.21560 99 ILE A C 1
ATOM 726 O O . ILE A 1 103 ? 30.62723 11.91819 -17.29438 1.000 12.90977 99 ILE A O 1
ATOM 731 N N . LYS A 1 104 ? 32.48454 10.65152 -17.22533 1.000 12.40208 100 LYS A N 1
ATOM 732 C CA . LYS A 1 104 ? 32.89530 11.16252 -15.92147 1.000 13.03948 100 LYS A CA 1
ATOM 733 C C . LYS A 1 104 ? 33.80521 12.36074 -16.10973 1.000 11.86811 100 LYS A C 1
ATOM 734 O O . LYS A 1 104 ? 34.73790 12.30905 -16.91616 1.000 13.59529 100 LYS A O 1
ATOM 740 N N . GLY A 1 105 ? 33.52335 13.44264 -15.39188 1.000 12.75710 101 GLY A N 1
ATOM 741 C CA . GLY A 1 105 ? 34.42953 14.58121 -15.39846 1.000 12.42704 101 GLY A CA 1
ATOM 742 C C . GLY A 1 105 ? 34.63953 15.23436 -16.75202 1.000 12.80723 101 GLY A C 1
ATOM 743 O O . GLY A 1 105 ? 35.76705 15.60714 -17.09686 1.000 13.88129 101 GLY A O 1
ATOM 744 N N . GLN A 1 106 ? 33.56365 15.42183 -17.51049 1.000 11.16039 102 GLN A N 1
ATOM 745 C CA . GLN A 1 106 ? 33.61434 16.18226 -18.75146 1.000 11.01549 102 GLN A CA 1
ATOM 746 C C . GLN A 1 106 ? 33.79256 17.66591 -18.45253 1.000 10.17644 102 GLN A C 1
ATOM 747 O O . GLN A 1 106 ? 33.12575 18.21817 -17.57590 1.000 10.64601 102 GLN A O 1
ATOM 753 N N . THR A 1 107 ? 34.68351 18.33888 -19.18343 1.000 10.42009 103 THR A N 1
ATOM 754 C CA . THR A 1 107 ? 34.74265 19.79076 -19.09918 1.000 10.29378 103 THR A CA 1
ATOM 755 C C . THR A 1 107 ? 33.47034 20.38034 -19.67625 1.000 12.04724 103 THR A C 1
ATOM 756 O O . THR A 1 107 ? 33.13539 20.13871 -20.85263 1.000 11.53076 103 THR A O 1
ATOM 760 N N . ILE A 1 108 ? 32.75434 21.13836 -18.84094 1.000 10.66337 104 ILE A N 1
ATOM 761 C CA . ILE A 1 108 ? 31.54312 21.83692 -19.23823 1.000 8.57564 104 ILE A CA 1
ATOM 762 C C . ILE A 1 108 ? 31.81167 23.32658 -19.07955 1.000 9.35570 104 ILE A C 1
ATOM 763 O O . ILE A 1 108 ? 32.70434 23.75304 -18.34198 1.000 11.69833 104 ILE A O 1
ATOM 768 N N . GLU A 1 109 ? 31.07686 24.12798 -19.82405 1.000 8.90835 105 GLU A N 1
ATOM 769 C CA . GLU A 1 109 ? 31.35934 25.54557 -19.93956 1.000 8.22496 105 GLU A CA 1
ATOM 770 C C . GLU A 1 109 ? 30.12202 26.29032 -19.46681 1.000 9.09059 105 GLU A C 1
ATOM 771 O O . GLU A 1 109 ? 29.07601 26.27981 -20.13279 1.000 9.40375 105 GLU A O 1
ATOM 777 N N . LEU A 1 110 ? 30.22077 26.88074 -18.27750 1.000 11.00911 106 LEU A N 1
ATOM 778 C CA . LEU A 1 110 ? 29.07242 27.53514 -17.63640 1.000 8.84663 106 LEU A CA 1
ATOM 779 C C . LEU A 1 110 ? 28.92080 28.95508 -18.16966 1.000 9.47548 106 LEU A C 1
ATOM 780 O O . LEU A 1 110 ? 29.85163 29.75629 -18.06566 1.000 11.54899 106 LEU A O 1
ATOM 785 N N . ALA A 1 111 ? 27.75472 29.28244 -18.74426 1.000 9.84533 107 ALA A N 1
ATOM 786 C CA . ALA A 1 111 ? 27.55649 30.61187 -19.29432 1.000 10.00141 107 ALA A CA 1
ATOM 787 C C . ALA A 1 111 ? 27.37465 31.66455 -18.20389 1.000 11.21599 107 ALA A C 1
ATOM 788 O O . ALA A 1 111 ? 26.51058 31.53439 -17.32096 1.000 12.76968 107 ALA A O 1
ATOM 790 N N . LYS A 1 112 ? 28.17228 32.72290 -18.29875 1.000 11.59793 108 LYS A N 1
ATOM 791 C CA . LYS A 1 112 ? 27.85378 33.97215 -17.62915 1.000 12.54199 108 LYS A CA 1
ATOM 792 C C . LYS A 1 112 ? 27.10002 34.92034 -18.54357 1.000 13.07494 108 LYS A C 1
ATOM 793 O O . LYS A 1 112 ? 26.38049 35.80759 -18.05340 1.000 13.65265 108 LYS A O 1
ATOM 799 N N . ARG A 1 113 ? 27.24908 34.76382 -19.85749 1.000 11.79663 109 ARG A N 1
ATOM 800 C CA . ARG A 1 113 ? 26.60336 35.63635 -20.82188 1.000 15.43440 109 ARG A CA 1
ATOM 801 C C . ARG A 1 113 ? 26.24491 34.77826 -22.02301 1.000 11.50051 109 ARG A C 1
ATOM 802 O O . ARG A 1 113 ? 26.95648 33.82449 -22.34576 1.000 12.16468 109 ARG A O 1
ATOM 810 N N . GLU A 1 114 ? 25.16210 35.14452 -22.70786 1.000 12.72925 110 GLU A N 1
ATOM 811 C CA . GLU A 1 114 ? 24.84216 34.51532 -23.98675 1.000 10.98471 110 GLU A CA 1
ATOM 812 C C . GLU A 1 114 ? 24.14855 35.55122 -24.86182 1.000 8.59263 110 GLU A C 1
ATOM 813 O O . GLU A 1 114 ? 23.50038 36.47080 -24.35948 1.000 11.48529 110 GLU A O 1
ATOM 819 N N . ALA A 1 115 ? 24.27400 35.40178 -26.17302 1.000 9.29512 111 ALA A N 1
ATOM 820 C CA . ALA A 1 115 ? 23.57778 36.30728 -27.07188 1.000 10.08529 111 ALA A CA 1
ATOM 821 C C . ALA A 1 115 ? 22.06680 36.20067 -26.88570 1.000 12.40197 111 ALA A C 1
ATOM 822 O O . ALA A 1 115 ? 21.52062 35.17303 -26.44195 1.000 10.85396 111 ALA A O 1
ATOM 824 N N . ALA A 1 116 ? 21.38836 37.28767 -27.24474 1.000 12.32744 112 ALA A N 1
ATOM 825 C CA . ALA A 1 116 ? 19.94508 37.35016 -27.07243 1.000 12.43565 112 ALA A CA 1
ATOM 826 C C . ALA A 1 116 ? 19.25574 36.24182 -27.84812 1.000 13.28624 112 ALA A C 1
ATOM 827 O O . ALA A 1 116 ? 18.20505 35.76213 -27.42504 1.000 12.25203 112 ALA A O 1
ATOM 829 N N . SER A 1 117 ? 19.83460 35.81476 -28.97438 1.000 11.80963 113 SER A N 1
ATOM 830 C CA . SER A 1 117 ? 19.22810 34.73905 -29.75104 1.000 14.51653 113 SER A CA 1
ATOM 831 C C . SER A 1 117 ? 19.19426 33.43353 -28.98171 1.000 13.30204 113 SER A C 1
ATOM 832 O O . SER A 1 117 ? 18.27646 32.63254 -29.18437 1.000 18.14406 113 SER A O 1
ATOM 835 N N . PHE A 1 118 ? 20.18284 33.18271 -28.11490 1.000 11.70633 114 PHE A N 1
ATOM 836 C CA . PHE A 1 118 ? 20.11200 31.99238 -27.26733 1.000 12.26895 114 PHE A CA 1
ATOM 837 C C . PHE A 1 118 ? 19.09451 32.16682 -26.14873 1.000 13.34971 114 PHE A C 1
ATOM 838 O O . PHE A 1 118 ? 18.42916 31.20537 -25.74580 1.000 13.81908 114 PHE A O 1
ATOM 846 N N . ALA A 1 119 ? 18.96744 33.38681 -25.62204 1.000 11.93105 115 ALA A N 1
ATOM 847 C CA . ALA A 1 119 ? 18.01394 33.62700 -24.55449 1.000 15.64954 115 ALA A CA 1
ATOM 848 C C . ALA A 1 119 ? 16.57562 33.53246 -25.03269 1.000 16.38228 115 ALA A C 1
ATOM 849 O O . ALA A 1 119 ? 15.68614 33.31046 -24.20699 1.000 26.94168 115 ALA A O 1
ATOM 851 N N . ASN A 1 120 ? 16.33273 33.66271 -26.33472 1.000 14.36459 116 ASN A N 1
ATOM 852 C CA . ASN A 1 120 ? 14.98949 33.60028 -26.89398 1.000 15.28292 116 ASN A CA 1
ATOM 853 C C . ASN A 1 120 ? 14.76443 32.33857 -27.71811 1.000 20.16045 116 ASN A C 1
ATOM 854 O O . ASN A 1 120 ? 13.74596 32.23630 -28.41076 1.000 24.17644 116 ASN A O 1
ATOM 859 N N . GLY A 1 121 ? 15.69289 31.38412 -27.67674 1.000 18.02287 117 GLY A N 1
ATOM 860 C CA . GLY A 1 121 ? 15.58183 30.19929 -28.50075 1.000 17.62910 117 GLY A CA 1
ATOM 861 C C . GLY A 1 121 ? 15.23689 28.94673 -27.72290 1.000 16.02816 117 GLY A C 1
ATOM 862 O O . GLY A 1 121 ? 14.91690 28.97593 -26.53387 1.000 15.61193 117 GLY A O 1
ATOM 863 N N . PRO A 1 122 ? 15.31562 27.80338 -28.39452 1.000 13.48253 118 PRO A N 1
ATOM 864 C CA . PRO A 1 122 ? 14.95451 26.52605 -27.77142 1.000 12.93231 118 PRO A CA 1
ATOM 865 C C . PRO A 1 122 ? 16.07738 25.82713 -27.00818 1.000 12.18750 118 PRO A C 1
ATOM 866 O O . PRO A 1 122 ? 15.82753 24.77904 -26.39389 1.000 19.42448 118 PRO A O 1
ATOM 870 N N . ASN A 1 123 ? 17.29123 26.35659 -27.02703 1.000 9.79845 119 ASN A N 1
ATOM 871 C CA . ASN A 1 123 ? 18.48966 25.67701 -26.53441 1.000 14.85310 119 ASN A CA 1
ATOM 872 C C . ASN A 1 123 ? 18.79510 26.12402 -25.11735 1.000 8.81233 119 ASN A C 1
ATOM 873 O O . ASN A 1 123 ? 18.68636 27.31396 -24.80737 1.000 11.72477 119 ASN A O 1
ATOM 878 N N . ASP A 1 124 ? 19.30547 25.19926 -24.31382 1.000 8.71241 120 ASP A N 1
ATOM 879 C CA . ASP A 1 124 ? 20.01968 25.53678 -23.08888 1.000 9.56861 120 ASP A CA 1
ATOM 880 C C . ASP A 1 124 ? 21.51853 25.66905 -23.32172 1.000 9.11277 120 ASP A C 1
ATOM 881 O O . ASP A 1 124 ? 22.24841 25.97711 -22.37271 1.000 10.62005 120 ASP A O 1
ATOM 886 N N . GLY A 1 125 ? 21.98242 25.45921 -24.54737 1.000 8.48066 121 GLY A N 1
ATOM 887 C CA . GLY A 1 125 ? 23.40282 25.46933 -24.84385 1.000 9.87903 121 GLY A CA 1
ATOM 888 C C . GLY A 1 125 ? 23.67024 24.59730 -26.04882 1.000 8.57351 121 GLY A C 1
ATOM 889 O O . GLY A 1 125 ? 22.75281 24.22883 -26.79062 1.000 8.30404 121 GLY A O 1
ATOM 890 N N . LEU A 1 126 ? 24.95761 24.28751 -26.24211 1.000 8.95857 122 LEU A N 1
ATOM 891 C CA . LEU A 1 126 ? 25.41730 23.50520 -27.38503 1.000 7.55134 122 LEU A CA 1
ATOM 892 C C . LEU A 1 126 ? 26.23479 22.32095 -26.92096 1.000 7.63438 122 LEU A C 1
ATOM 893 O O . LEU A 1 126 ? 26.91213 22.37695 -25.89480 1.000 7.80902 122 LEU A O 1
ATOM 898 N N . LEU A 1 127 ? 26.17548 21.25212 -27.70581 1.000 7.68425 123 LEU A N 1
ATOM 899 C CA . LEU A 1 127 ? 27.07161 20.11066 -27.57160 1.000 8.26335 123 LEU A CA 1
ATOM 900 C C . LEU A 1 127 ? 27.95510 20.09611 -28.81097 1.000 7.67910 123 LEU A C 1
ATOM 901 O O . LEU A 1 127 ? 27.47839 19.90255 -29.93323 1.000 8.25769 123 LEU A O 1
ATOM 906 N N . GLY A 1 128 ? 29.25137 20.33165 -28.62404 1.000 8.32835 124 GLY A N 1
ATOM 907 C CA . GLY A 1 128 ? 30.17935 20.41785 -29.74353 1.000 9.06393 124 GLY A CA 1
ATOM 908 C C . GLY A 1 128 ? 30.71080 19.05263 -30.14114 1.000 7.73427 124 GLY A C 1
ATOM 909 O O . GLY A 1 128 ? 31.26992 18.31915 -29.31327 1.000 9.45216 124 GLY A O 1
ATOM 910 N N . LEU A 1 129 ? 30.57543 18.73596 -31.42282 1.000 8.04131 125 LEU A N 1
ATOM 911 C CA . LEU A 1 129 ? 30.97010 17.44391 -31.96822 1.000 8.03279 125 LEU A CA 1
ATOM 912 C C . LEU A 1 129 ? 32.02960 17.59092 -33.04814 1.000 8.39042 125 LEU A C 1
ATOM 913 O O . LEU A 1 129 ? 32.26587 16.63478 -33.81406 1.000 10.41587 125 LEU A O 1
ATOM 918 N N . GLY A 1 130 ? 32.63449 18.76777 -33.16535 1.000 8.54685 126 GLY A N 1
ATOM 919 C CA . GLY A 1 130 ? 33.83283 18.94149 -33.96509 1.000 8.46873 126 GLY A CA 1
ATOM 920 C C . GLY A 1 130 ? 35.03719 18.34994 -33.25366 1.000 10.72907 126 GLY A C 1
ATOM 921 O O . GLY A 1 130 ? 34.92711 17.65278 -32.24629 1.000 11.60579 126 GLY A O 1
ATOM 922 N N . PHE A 1 131 ? 36.21557 18.61233 -33.82868 1.000 10.81617 127 PHE A N 1
ATOM 923 C CA . PHE A 1 131 ? 37.45996 18.07040 -33.29605 1.000 10.82215 127 PHE A CA 1
ATOM 924 C C . PHE A 1 131 ? 38.03187 18.99487 -32.21249 1.000 8.65814 127 PHE A C 1
ATOM 925 O O . PHE A 1 131 ? 37.76762 20.19352 -32.17294 1.000 10.06452 127 PHE A O 1
ATOM 933 N N . ASP A 1 132 ? 38.84818 18.40574 -31.33207 1.000 13.42988 128 ASP A N 1
ATOM 934 C CA . ASP A 1 132 ? 39.23981 19.14638 -30.13267 1.000 12.39563 128 ASP A CA 1
ATOM 935 C C . ASP A 1 132 ? 40.27352 20.22688 -30.40000 1.000 13.84514 128 ASP A C 1
ATOM 936 O O . ASP A 1 132 ? 40.59738 20.97782 -29.48693 1.000 15.78009 128 ASP A O 1
ATOM 941 N N . THR A 1 133 ? 40.77145 20.34172 -31.62532 1.000 12.03709 129 THR A N 1
ATOM 942 C CA . THR A 1 133 ? 41.72907 21.38686 -31.94562 1.000 12.28591 129 THR A CA 1
ATOM 943 C C . THR A 1 133 ? 41.10034 22.76636 -32.07437 1.000 19.53521 129 THR A C 1
ATOM 944 O O . THR A 1 133 ? 41.83579 23.74434 -32.20450 1.000 19.19828 129 THR A O 1
ATOM 948 N N . ILE A 1 134 ? 39.76679 22.89087 -32.00974 1.000 14.02060 130 ILE A N 1
ATOM 949 C CA . ILE A 1 134 ? 39.09928 24.18953 -32.06188 1.000 13.12474 130 ILE A CA 1
ATOM 950 C C . ILE A 1 134 ? 38.25844 24.46008 -30.80528 1.000 11.79067 130 ILE A C 1
ATOM 951 O O . ILE A 1 134 ? 37.42335 25.36749 -30.81084 1.000 11.95033 130 ILE A O 1
ATOM 956 N N . THR A 1 135 ? 38.48583 23.71764 -29.71689 1.000 11.64971 131 THR A N 1
ATOM 957 C CA . THR A 1 135 ? 37.87105 24.11691 -28.44902 1.000 12.20260 131 THR A CA 1
ATOM 958 C C . THR A 1 135 ? 38.33647 25.53118 -28.11614 1.000 15.28576 131 THR A C 1
ATOM 959 O O . THR A 1 135 ? 39.49128 25.88378 -28.37118 1.000 15.59881 131 THR A O 1
ATOM 963 N N . THR A 1 136 ? 37.46795 26.36050 -27.52790 1.000 12.46086 132 THR A N 1
ATOM 964 C CA . THR A 1 136 ? 37.88273 27.74795 -27.33554 1.000 13.48661 132 THR A CA 1
ATOM 965 C C . THR A 1 136 ? 38.96458 27.88878 -26.27449 1.000 15.69181 132 THR A C 1
ATOM 966 O O . THR A 1 136 ? 39.69875 28.88666 -26.29898 1.000 19.27493 132 THR A O 1
ATOM 970 N N . VAL A 1 137 ? 39.07366 26.94001 -25.35100 1.000 10.57750 133 VAL A N 1
ATOM 971 C CA . VAL A 1 137 ? 40.17548 26.87818 -24.39415 1.000 11.80658 133 VAL A CA 1
ATOM 972 C C . VAL A 1 137 ? 41.02656 25.70614 -24.84393 1.000 13.19526 133 VAL A C 1
ATOM 973 O O . VAL A 1 137 ? 40.53645 24.58268 -24.97727 1.000 12.22915 133 VAL A O 1
ATOM 977 N N . ARG A 1 138 ? 42.30529 25.96136 -25.08890 1.000 12.25446 134 ARG A N 1
ATOM 978 C CA . ARG A 1 138 ? 43.15250 24.92243 -25.65740 1.000 13.61632 134 ARG A CA 1
ATOM 979 C C . ARG A 1 138 ? 43.36243 23.78267 -24.67086 1.000 10.72477 134 ARG A C 1
ATOM 980 O O . ARG A 1 138 ? 43.57960 24.00314 -23.47173 1.000 13.42496 134 ARG A O 1
ATOM 988 N N . GLY A 1 139 ? 43.25277 22.55661 -25.18191 1.000 10.76873 135 GLY A N 1
ATOM 989 C CA . GLY A 1 139 ? 43.44450 21.34596 -24.41986 1.000 11.99869 135 GLY A CA 1
ATOM 990 C C . GLY A 1 139 ? 42.20497 20.77092 -23.78380 1.000 18.03235 135 GLY A C 1
ATOM 991 O O . GLY A 1 139 ? 42.29031 19.69376 -23.18632 1.000 14.88608 135 GLY A O 1
ATOM 992 N N . VAL A 1 140 ? 41.05587 21.43401 -23.91552 1.000 13.68192 136 VAL A N 1
ATOM 993 C CA . VAL A 1 140 ? 39.80274 20.85973 -23.41712 1.000 13.26718 136 VAL A CA 1
ATOM 994 C C . VAL A 1 140 ? 39.48769 19.60348 -24.21564 1.000 11.25709 136 VAL A C 1
ATOM 995 O O . VAL A 1 140 ? 39.58495 19.59910 -25.45039 1.000 13.56206 136 VAL A O 1
ATOM 999 N N . LYS A 1 141 ? 39.11715 18.52713 -23.52338 1.000 12.22866 137 LYS A N 1
ATOM 1000 C CA . LYS A 1 141 ? 38.76859 17.27104 -24.17614 1.000 12.62455 137 LYS A CA 1
ATOM 1001 C C . LYS A 1 141 ? 37.26535 17.23261 -24.40570 1.000 11.68979 137 LYS A C 1
ATOM 1002 O O . LYS A 1 141 ? 36.48571 17.48098 -23.47405 1.000 11.28537 137 LYS A O 1
ATOM 1008 N N . THR A 1 142 ? 36.86945 16.91490 -25.62899 1.000 10.67555 138 THR A N 1
ATOM 1009 C CA . THR A 1 142 ? 35.47400 16.94755 -26.04187 1.000 10.14637 138 THR A CA 1
ATOM 1010 C C . THR A 1 142 ? 34.73006 15.71338 -25.54903 1.000 10.03136 138 THR A C 1
ATOM 1011 O O . THR A 1 142 ? 35.31983 14.73043 -25.12705 1.000 10.26296 138 THR A O 1
ATOM 1015 N N . PRO A 1 143 ? 33.38988 15.72972 -25.61189 1.000 10.80820 139 PRO A N 1
ATOM 1016 C CA . PRO A 1 143 ? 32.63509 14.52213 -25.24345 1.000 12.00006 139 PRO A CA 1
ATOM 1017 C C . PRO A 1 143 ? 33.04922 13.29175 -26.02805 1.000 11.23197 139 PRO A C 1
ATOM 1018 O O . PRO A 1 143 ? 33.18010 12.21991 -25.43634 1.000 10.37074 139 PRO A O 1
ATOM 1022 N N . MET A 1 144 ? 33.26570 13.40071 -27.33949 1.000 10.60682 140 MET A N 1
ATOM 1023 C CA . MET A 1 144 ? 33.69014 12.21050 -28.07741 1.000 11.01357 140 MET A CA 1
ATOM 1024 C C . MET A 1 144 ? 35.10069 11.76874 -27.68419 1.000 10.71468 140 MET A C 1
ATOM 1025 O O . MET A 1 144 ? 35.35634 10.56748 -27.60685 1.000 12.50518 140 MET A O 1
ATOM 1030 N N . ASP A 1 145 ? 36.01354 12.71770 -27.44680 1.000 11.70656 141 ASP A N 1
ATOM 1031 C CA . ASP A 1 145 ? 37.33852 12.34503 -26.93399 1.000 10.30802 141 ASP A CA 1
ATOM 1032 C C . ASP A 1 145 ? 37.17274 11.46818 -25.70780 1.000 14.67957 141 ASP A C 1
ATOM 1033 O O . ASP A 1 145 ? 37.81050 10.41639 -25.57125 1.000 14.82636 141 ASP A O 1
ATOM 1038 N N . ASN A 1 146 ? 36.29280 11.89539 -24.79551 1.000 11.22944 142 ASN A N 1
ATOM 1039 C CA . ASN A 1 146 ? 36.13561 11.19702 -23.51741 1.000 12.79717 142 ASN A CA 1
ATOM 1040 C C . ASN A 1 146 ? 35.37175 9.89164 -23.65233 1.000 13.54032 142 ASN A C 1
ATOM 1041 O O . ASN A 1 146 ? 35.67809 8.91742 -22.95703 1.000 13.38879 142 ASN A O 1
ATOM 1046 N N . LEU A 1 147 ? 34.34775 9.84312 -24.51188 1.000 11.85026 143 LEU A N 1
ATOM 1047 C CA . LEU A 1 147 ? 33.66983 8.57777 -24.71537 1.000 11.78269 143 LEU A CA 1
ATOM 1048 C C . LEU A 1 147 ? 34.66170 7.53048 -25.19039 1.000 14.40651 143 LEU A C 1
ATOM 1049 O O . LEU A 1 147 ? 34.57628 6.36175 -24.79446 1.000 13.97920 143 LEU A O 1
ATOM 1054 N N . ILE A 1 148 ? 35.59426 7.93637 -26.05447 1.000 12.95462 144 ILE A N 1
ATOM 1055 C CA . ILE A 1 148 ? 36.63204 7.03269 -26.56102 1.000 14.77357 144 ILE A CA 1
ATOM 1056 C C . ILE A 1 148 ? 37.64575 6.69722 -25.45913 1.000 11.51277 144 ILE A C 1
ATOM 1057 O O . ILE A 1 148 ? 37.91388 5.51879 -25.18688 1.000 16.79660 144 ILE A O 1
ATOM 1062 N N . SER A 1 149 ? 38.21818 7.72235 -24.81539 1.000 14.23865 145 SER A N 1
ATOM 1063 C CA . SER A 1 149 ? 39.30757 7.47080 -23.87130 1.000 12.91444 145 SER A CA 1
ATOM 1064 C C . SER A 1 149 ? 38.82990 6.77459 -22.59591 1.000 19.03887 145 SER A C 1
ATOM 1065 O O . SER A 1 149 ? 39.60947 6.04619 -21.96968 1.000 18.94935 145 SER A O 1
ATOM 1068 N N . GLN A 1 150 ? 37.56068 6.93615 -22.21465 1.000 16.03216 146 GLN A N 1
ATOM 1069 C CA . GLN A 1 150 ? 36.98633 6.23597 -21.06452 1.000 14.30749 146 GLN A CA 1
ATOM 1070 C C . GLN A 1 150 ? 36.42083 4.86772 -21.41548 1.000 15.65477 146 GLN A C 1
ATOM 1071 O O . GLN A 1 150 ? 35.90640 4.16783 -20.53522 1.000 16.88768 146 GLN A O 1
ATOM 1077 N N . GLY A 1 151 ? 36.48915 4.46874 -22.68323 1.000 15.69990 147 GLY A N 1
ATOM 1078 C CA . GLY A 1 151 ? 35.99721 3.16043 -23.07821 1.000 16.65279 147 GLY A CA 1
ATOM 1079 C C . GLY A 1 151 ? 34.49915 2.99979 -22.96436 1.000 14.80506 147 GLY A C 1
ATOM 1080 O O . GLY A 1 151 ? 34.00708 1.88347 -22.76332 1.000 20.72453 147 GLY A O 1
ATOM 1081 N N . LEU A 1 152 ? 33.75325 4.10345 -23.08270 1.000 16.38782 148 LEU A N 1
ATOM 1082 C CA . LEU A 1 152 ? 32.29993 4.06582 -22.99560 1.000 16.32955 148 LEU A CA 1
ATOM 1083 C C . LEU A 1 152 ? 31.66778 3.64972 -24.30790 1.000 16.04352 148 LEU A C 1
ATOM 1084 O O . LEU A 1 152 ? 30.53646 3.16384 -24.30298 1.000 17.42640 148 LEU A O 1
ATOM 1089 N N . ILE A 1 153 ? 32.37043 3.86319 -25.42161 1.000 17.02439 149 ILE A N 1
ATOM 1090 C CA . ILE A 1 153 ? 32.00626 3.32030 -26.72238 1.000 16.58594 149 ILE A CA 1
ATOM 1091 C C . ILE A 1 153 ? 33.21483 2.55829 -27.25257 1.000 18.03264 149 ILE A C 1
ATOM 1092 O O . ILE A 1 153 ? 34.36634 2.94525 -27.00882 1.000 25.54393 149 ILE A O 1
ATOM 1097 N N . SER A 1 154 ? 32.94559 1.46755 -27.95545 1.000 19.13349 150 SER A N 1
ATOM 1098 C CA . SER A 1 154 ? 33.99798 0.70672 -28.61233 1.000 27.42803 150 SER A CA 1
ATOM 1099 C C . SER A 1 154 ? 34.34239 1.32998 -29.96013 1.000 24.04224 150 SER A C 1
ATOM 1100 O O . SER A 1 154 ? 35.49642 1.69551 -30.21314 1.000 26.92026 150 SER A O 1
ATOM 1103 N N . ARG A 1 155 ? 33.33444 1.48418 -30.82534 1.000 28.70811 151 ARG A N 1
ATOM 1104 C CA . ARG A 1 155 ? 33.50386 2.15348 -32.11068 1.000 24.57014 151 ARG A CA 1
ATOM 1105 C C . ARG A 1 155 ? 33.53613 3.66334 -31.89038 1.000 17.07422 151 ARG A C 1
ATOM 1106 O O . ARG A 1 155 ? 32.62387 4.21052 -31.25055 1.000 17.49989 151 ARG A O 1
ATOM 1114 N N . PRO A 1 156 ? 34.55391 4.36478 -32.38430 1.000 15.97218 152 PRO A N 1
ATOM 1115 C CA . PRO A 1 156 ? 34.68944 5.80648 -32.14281 1.000 15.67908 152 PRO A CA 1
ATOM 1116 C C . PRO A 1 156 ? 33.85003 6.61317 -33.12501 1.000 13.15459 152 PRO A C 1
ATOM 1117 O O . PRO A 1 156 ? 34.34875 7.44527 -33.85305 1.000 14.26150 152 PRO A O 1
ATOM 1121 N N . ILE A 1 157 ? 32.54118 6.35659 -33.11395 1.000 14.20526 153 ILE A N 1
ATOM 1122 C CA . ILE A 1 157 ? 31.62879 6.86218 -34.13568 1.000 12.87043 153 ILE A CA 1
ATOM 1123 C C . ILE A 1 157 ? 30.34615 7.35741 -33.48304 1.000 12.99603 153 ILE A C 1
ATOM 1124 O O . ILE A 1 157 ? 30.00191 7.00450 -32.35318 1.000 13.38003 153 ILE A O 1
ATOM 1129 N N . PHE A 1 158 ? 29.63898 8.20859 -34.22430 1.000 11.51724 154 PHE A N 1
ATOM 1130 C CA . PHE A 1 158 ? 28.24835 8.52041 -33.91802 1.000 11.18526 154 PHE A CA 1
ATOM 1131 C C . PHE A 1 158 ? 27.46893 8.60755 -35.21981 1.000 8.94862 154 PHE A C 1
ATOM 1132 O O . PHE A 1 158 ? 27.93561 9.23499 -36.17289 1.000 11.37485 154 PHE A O 1
ATOM 1140 N N . GLY A 1 159 ? 26.28747 8.00576 -35.22821 1.000 9.27353 155 GLY A N 1
ATOM 1141 C CA . GLY A 1 159 ? 25.40259 8.01525 -36.39481 1.000 10.89045 155 GLY A CA 1
ATOM 1142 C C . GLY A 1 159 ? 24.32077 9.07025 -36.23513 1.000 10.22009 155 GLY A C 1
ATOM 1143 O O . GLY A 1 159 ? 23.76755 9.23609 -35.14524 1.000 9.79441 155 GLY A O 1
ATOM 1144 N N . VAL A 1 160 ? 24.03550 9.79272 -37.32747 1.000 9.61999 156 VAL A N 1
ATOM 1145 C CA . VAL A 1 160 ? 23.20967 11.00538 -37.27293 1.000 8.84628 156 VAL A CA 1
ATOM 1146 C C . VAL A 1 160 ? 22.07915 10.91747 -38.29579 1.000 10.62270 156 VAL A C 1
ATOM 1147 O O . VAL A 1 160 ? 22.32895 10.91107 -39.51600 1.000 9.09295 156 VAL A O 1
ATOM 1151 N N . TYR A 1 161 ? 20.84609 10.88158 -37.79236 1.000 8.04616 157 TYR A N 1
ATOM 1152 C CA . TYR A 1 161 ? 19.62078 11.05560 -38.58052 1.000 8.57648 157 TYR A CA 1
ATOM 1153 C C . TYR A 1 161 ? 18.96452 12.36908 -38.14872 1.000 8.26165 157 TYR A C 1
ATOM 1154 O O . TYR A 1 161 ? 18.72592 12.58046 -36.95288 1.000 8.53833 157 TYR A O 1
ATOM 1163 N N . LEU A 1 162 ? 18.74245 13.27341 -39.10254 1.000 8.25470 158 LEU A N 1
ATOM 1164 C CA . LEU A 1 162 ? 17.98980 14.50758 -38.86662 1.000 8.60179 158 LEU A CA 1
ATOM 1165 C C . LEU A 1 162 ? 16.67662 14.35059 -39.61743 1.000 8.27229 158 LEU A C 1
ATOM 1166 O O . LEU A 1 162 ? 16.69952 14.11441 -40.82758 1.000 8.69877 158 LEU A O 1
ATOM 1171 N N . GLY A 1 163 ? 15.54547 14.49025 -38.90484 1.000 9.12293 159 GLY A N 1
ATOM 1172 C CA . GLY A 1 163 ? 14.23776 14.39153 -39.55033 1.000 10.16221 159 GLY A CA 1
ATOM 1173 C C . GLY A 1 163 ? 13.88620 15.64433 -40.36416 1.000 9.73296 159 GLY A C 1
ATOM 1174 O O . GLY A 1 163 ? 14.59765 16.65480 -40.39954 1.000 12.94209 159 GLY A O 1
ATOM 1175 N N . LYS A 1 164 ? 12.78096 15.54355 -41.09320 1.000 10.16098 160 LYS A N 1
ATOM 1176 C CA . LYS A 1 164 ? 12.20707 16.67219 -41.81067 1.000 9.23010 160 LYS A CA 1
ATOM 1177 C C . LYS A 1 164 ? 10.90036 17.04553 -41.13892 1.000 10.32486 160 LYS A C 1
ATOM 1178 O O . LYS A 1 164 ? 10.07641 16.16449 -40.86117 1.000 10.17926 160 LYS A O 1
ATOM 1184 N N . ALA A 1 165 ? 10.73930 18.33849 -40.83877 1.000 11.10408 161 ALA A N 1
ATOM 1185 C CA . ALA A 1 165 ? 9.49144 18.81211 -40.23621 1.000 12.61171 161 ALA A CA 1
ATOM 1186 C C . ALA A 1 165 ? 8.27386 18.39562 -41.04668 1.000 17.80153 161 ALA A C 1
ATOM 1187 O O . ALA A 1 165 ? 7.22420 18.07830 -40.47354 1.000 16.67281 161 ALA A O 1
ATOM 1189 N N . SER A 1 166 ? 8.40790 18.34685 -42.36704 1.000 13.71639 162 SER A N 1
ATOM 1190 C CA . SER A 1 166 ? 7.30198 17.90611 -43.20926 1.000 16.73657 162 SER A CA 1
ATOM 1191 C C . SER A 1 166 ? 6.89586 16.46634 -42.95633 1.000 17.22412 162 SER A C 1
ATOM 1192 O O . SER A 1 166 ? 5.77516 16.09113 -43.33332 1.000 22.23595 162 SER A O 1
ATOM 1195 N N . ASN A 1 167 ? 7.76420 15.65118 -42.34216 1.000 14.95667 163 ASN A N 1
ATOM 1196 C CA . ASN A 1 167 ? 7.46756 14.26524 -41.98279 1.000 16.48571 163 ASN A CA 1
ATOM 1197 C C . ASN A 1 167 ? 7.22761 14.08651 -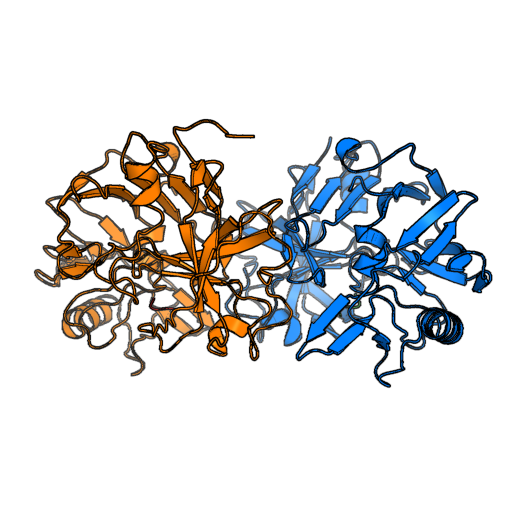40.48893 1.000 17.61914 163 ASN A C 1
ATOM 1198 O O . ASN A 1 167 ? 7.18435 12.94672 -40.00934 1.000 22.32950 163 ASN A O 1
ATOM 1203 N N . GLY A 1 168 ? 7.06104 15.16954 -39.74394 1.000 14.54236 164 GLY A N 1
ATOM 1204 C CA . GLY A 1 168 ? 6.90107 15.08538 -38.31205 1.000 18.52071 164 GLY A CA 1
ATOM 1205 C C . GLY A 1 168 ? 8.15137 15.38425 -37.51173 1.000 13.84039 164 GLY A C 1
ATOM 1206 O O . GLY A 1 168 ? 8.09824 15.32131 -36.28278 1.000 17.46501 164 GLY A O 1
ATOM 1207 N N . GLY A 1 169 ? 9.26223 15.71330 -38.16268 1.000 12.44360 165 GLY A N 1
ATOM 1208 C CA . GLY A 1 169 ? 10.43014 16.19263 -37.43821 1.000 11.66542 165 GLY A CA 1
ATOM 1209 C C . GLY A 1 169 ? 11.26957 15.08922 -36.82748 1.000 10.51162 165 GLY A C 1
ATOM 1210 O O . GLY A 1 169 ? 11.46911 14.02712 -37.43465 1.000 11.65770 165 GLY A O 1
ATOM 1211 N N . GLY A 1 170 ? 11.75734 15.34525 -35.62740 1.000 9.05037 166 GLY A N 1
ATOM 1212 C CA . GLY A 1 170 ? 12.56631 14.35176 -34.96121 1.000 9.33544 166 GLY A CA 1
ATOM 1213 C C . GLY A 1 170 ? 13.97955 14.24690 -35.52849 1.000 8.43214 166 GLY A C 1
ATOM 1214 O O . GLY A 1 170 ? 14.47380 15.10121 -36.25191 1.000 10.17012 166 GLY A O 1
ATOM 1215 N N . GLY A 1 171 ? 14.61197 13.14699 -35.17146 1.000 8.89141 167 GLY A N 1
ATOM 1216 C CA . GLY A 1 171 ? 16.00470 12.85140 -35.48163 1.000 9.67788 167 GLY A CA 1
ATOM 1217 C C . GLY A 1 171 ? 16.55353 11.96574 -34.38590 1.000 9.93439 167 GLY A C 1
ATOM 1218 O O . GLY A 1 171 ? 15.89908 11.70958 -33.37955 1.000 9.41789 167 GLY A O 1
ATOM 1219 N N . GLU A 1 172 ? 17.79037 11.51097 -34.58485 1.000 9.66192 168 GLU A N 1
ATOM 1220 C CA . GLU A 1 172 ? 18.37130 10.58312 -33.62058 1.000 10.36618 168 GLU A CA 1
ATOM 1221 C C . GLU A 1 172 ? 19.87291 10.51729 -33.80204 1.000 9.82570 168 GLU A C 1
ATOM 1222 O O . GLU A 1 172 ? 20.34867 10.31064 -34.92114 1.000 8.79130 168 GLU A O 1
ATOM 1228 N N . TYR A 1 173 ? 20.60420 10.66220 -32.70641 1.000 8.52160 169 TYR A N 1
ATOM 1229 C CA . TYR A 1 173 ? 22.03594 10.40798 -32.69163 1.000 10.06136 169 TYR A CA 1
ATOM 1230 C C . TYR A 1 173 ? 22.27947 9.10261 -31.94238 1.000 10.81737 169 TYR A C 1
ATOM 1231 O O . TYR A 1 173 ? 21.68790 8.86677 -30.87820 1.000 10.93173 169 TYR A O 1
ATOM 1240 N N . ILE A 1 174 ? 23.15831 8.26877 -32.48105 1.000 9.55576 170 ILE A N 1
ATOM 1241 C CA . ILE A 1 174 ? 23.62516 7.06495 -31.78964 1.000 8.86268 170 ILE A CA 1
ATOM 1242 C C . ILE A 1 174 ? 25.11237 7.23281 -31.55683 1.000 11.13692 170 ILE A C 1
ATOM 1243 O O . ILE A 1 174 ? 25.86827 7.30387 -32.51593 1.000 11.77248 170 ILE A O 1
ATOM 1248 N N . PHE A 1 175 ? 25.52924 7.29662 -30.30820 1.000 11.51663 171 PHE A N 1
ATOM 1249 C CA . PHE A 1 175 ? 26.94717 7.36016 -29.97604 1.000 11.97611 171 PHE A CA 1
ATOM 1250 C C . PHE A 1 175 ? 27.45551 5.94168 -29.81228 1.000 12.62309 171 PHE A C 1
ATOM 1251 O O . PHE A 1 175 ? 26.90648 5.18343 -29.02016 1.000 13.92766 171 PHE A O 1
ATOM 1259 N N . GLY A 1 176 ? 28.48017 5.58277 -30.58900 1.000 12.28705 172 GLY A N 1
ATOM 1260 C CA . GLY A 1 176 ? 29.02870 4.23580 -30.56832 1.000 14.48003 172 GLY A CA 1
ATOM 1261 C C . GLY A 1 176 ? 28.40146 3.27692 -31.54326 1.000 16.64670 172 GLY A C 1
ATOM 1262 O O . GLY A 1 176 ? 28.75471 2.09871 -31.53817 1.000 16.66515 172 GLY A O 1
ATOM 1263 N N . GLY A 1 177 ? 27.49750 3.74165 -32.38698 1.000 14.83137 173 GLY A N 1
ATOM 1264 C CA . GLY A 1 177 ? 26.84876 2.88020 -33.34573 1.000 12.06120 173 GLY A CA 1
ATOM 1265 C C . GLY A 1 177 ? 26.08718 3.71475 -34.35254 1.000 13.65228 173 GLY A C 1
ATOM 1266 O O . GLY A 1 177 ? 26.29989 4.92637 -34.46737 1.000 15.15387 173 GLY A O 1
ATOM 1267 N N . TYR A 1 178 ? 25.21690 3.04327 -35.10543 1.000 14.16761 174 TYR A N 1
ATOM 1268 C CA . TYR A 1 178 ? 24.36710 3.73101 -36.07148 1.000 11.63866 174 TYR A CA 1
ATOM 1269 C C . TYR A 1 178 ? 23.11610 2.90695 -36.28677 1.000 14.65207 174 TYR A C 1
ATOM 1270 O O . TYR A 1 178 ? 23.02471 1.75692 -35.85279 1.000 16.48532 174 TYR A O 1
ATOM 1279 N N . ASP A 1 179 ? 22.14339 3.51977 -36.96396 1.000 14.63380 175 ASP A N 1
ATOM 1280 C CA . ASP A 1 179 ? 20.79935 2.96372 -37.07994 1.000 14.00108 175 ASP A CA 1
ATOM 1281 C C . ASP A 1 179 ? 20.48812 2.72490 -38.55318 1.000 16.74891 175 ASP A C 1
ATOM 1282 O O . ASP A 1 179 ? 20.09815 3.65069 -39.27638 1.000 16.11454 175 ASP A O 1
ATOM 1287 N N . SER A 1 180 ? 20.63374 1.46868 -38.98987 1.000 18.31427 176 SER A N 1
ATOM 1288 C CA . SER A 1 180 ? 20.41186 1.12984 -40.38847 1.000 16.77329 176 SER A CA 1
ATOM 1289 C C . SER A 1 180 ? 18.95571 1.28600 -40.81075 1.000 15.40395 176 SER A C 1
ATOM 1290 O O . SER A 1 180 ? 18.67856 1.29897 -42.01399 1.000 19.73521 176 SER A O 1
ATOM 1293 N N . THR A 1 181 ? 18.01793 1.40228 -39.86612 1.000 16.49145 177 THR A N 1
ATOM 1294 C CA . THR A 1 181 ? 16.64406 1.60580 -40.31968 1.000 20.19923 177 THR A CA 1
ATOM 1295 C C . THR A 1 181 ? 16.43151 3.00798 -40.86725 1.000 17.33635 177 THR A C 1
ATOM 1296 O O . THR A 1 181 ? 15.36769 3.28484 -41.43988 1.000 20.54088 177 THR A O 1
ATOM 1300 N N . LYS A 1 182 ? 17.42134 3.88706 -40.71997 1.000 15.97125 178 LYS A N 1
ATOM 1301 C CA . LYS A 1 182 ? 17.26952 5.28399 -41.10060 1.000 14.52021 178 LYS A CA 1
ATOM 1302 C C . LYS A 1 182 ? 17.85401 5.60566 -42.47159 1.000 16.40290 178 LYS A C 1
ATOM 1303 O O . LYS A 1 182 ? 17.73606 6.75081 -42.91890 1.000 19.42771 178 LYS A O 1
ATOM 1309 N N . PHE A 1 183 ? 18.47631 4.65400 -43.16180 1.000 12.94124 179 PHE A N 1
ATOM 1310 C CA . PHE A 1 183 ? 19.08901 4.96098 -44.44356 1.000 12.10535 179 PHE A CA 1
ATOM 1311 C C . PHE A 1 183 ? 18.86843 3.83038 -45.44196 1.000 16.59012 179 PHE A C 1
ATOM 1312 O O . PHE A 1 183 ? 18.53562 2.70214 -45.07640 1.000 18.46548 179 PHE A O 1
ATOM 1320 N N . LYS A 1 184 ? 19.07903 4.16407 -46.70776 1.000 14.91661 180 LYS A N 1
ATOM 1321 C CA . LYS A 1 184 ? 18.85015 3.26181 -47.83617 1.000 15.75127 180 LYS A CA 1
ATOM 1322 C C . LYS A 1 184 ? 20.17921 2.76374 -48.37069 1.000 18.74387 180 LYS A C 1
ATOM 1323 O O . LYS A 1 184 ? 21.15453 3.51258 -48.42807 1.000 21.60171 180 LYS A O 1
ATOM 1329 N N . GLY A 1 185 ? 20.20663 1.49557 -48.78517 1.000 19.50440 181 GLY A N 1
ATOM 1330 C CA . GLY A 1 185 ? 21.39460 0.99401 -49.43613 1.000 20.17369 181 GLY A CA 1
ATOM 1331 C C . GLY A 1 185 ? 22.56659 0.88267 -48.48038 1.000 17.33097 181 GLY A C 1
ATOM 1332 O O . GLY A 1 185 ? 22.42230 0.83446 -47.25428 1.000 17.56621 181 GLY A O 1
ATOM 1333 N N . SER A 1 186 ? 23.75447 0.83608 -49.07394 1.000 19.86951 182 SER A N 1
ATOM 1334 C CA . SER A 1 186 ? 24.98326 0.64047 -48.32538 1.000 20.06026 182 SER A CA 1
ATOM 1335 C C . SER A 1 186 ? 25.64548 1.97918 -48.02003 1.000 18.73848 182 SER A C 1
ATOM 1336 O O . SER A 1 186 ? 25.55755 2.93248 -48.80020 1.000 18.00740 182 SER A O 1
ATOM 1339 N N . LEU A 1 187 ? 26.30187 2.04009 -46.86264 1.000 16.97531 183 LEU A N 1
ATOM 1340 C CA . LEU A 1 187 ? 27.07216 3.22504 -46.50274 1.000 14.63611 183 LEU A CA 1
ATOM 1341 C C . LEU A 1 187 ? 28.29408 3.34779 -47.40250 1.000 15.65663 183 LEU A C 1
ATOM 1342 O O . LEU A 1 187 ? 28.96164 2.35165 -47.70240 1.000 20.47313 183 LEU A O 1
ATOM 1347 N N . THR A 1 188 ? 28.60523 4.57242 -47.81940 1.000 14.34088 184 THR A N 1
ATOM 1348 C CA . THR A 1 188 ? 29.82183 4.88249 -48.55849 1.000 12.75890 184 THR A CA 1
ATOM 1349 C C . THR A 1 188 ? 30.80273 5.61248 -47.64773 1.000 13.77415 184 THR A C 1
ATOM 1350 O O . THR A 1 188 ? 30.48387 6.67970 -47.10829 1.000 11.79274 184 THR A O 1
ATOM 1354 N N . THR A 1 189 ? 32.01286 5.06864 -47.51976 1.000 13.25958 185 THR A N 1
ATOM 1355 C CA . THR A 1 189 ? 33.07931 5.72473 -46.77223 1.000 12.91230 185 THR A CA 1
ATOM 1356 C C . THR A 1 189 ? 33.64530 6.91170 -47.54560 1.000 14.03589 185 THR A C 1
ATOM 1357 O O . THR A 1 189 ? 33.87274 6.84165 -48.76062 1.000 15.98275 185 THR A O 1
ATOM 1361 N N . VAL A 1 190 ? 33.89048 8.00837 -46.83094 1.000 13.52792 186 VAL A N 1
ATOM 1362 C CA . VAL A 1 190 ? 34.41496 9.25069 -47.38729 1.000 12.52647 186 VAL A CA 1
ATOM 1363 C C . VAL A 1 190 ? 35.52049 9.75119 -46.45915 1.000 14.03619 186 VAL A C 1
ATOM 1364 O O . VAL A 1 190 ? 35.26902 9.90409 -45.25592 1.000 12.14640 186 VAL A O 1
ATOM 1368 N N . PRO A 1 191 ? 36.73297 10.03070 -46.94357 1.000 12.12083 187 PRO A N 1
ATOM 1369 C CA . PRO A 1 191 ? 37.79322 10.52682 -46.05050 1.000 13.72913 187 PRO A CA 1
ATOM 1370 C C . PRO A 1 191 ? 37.49198 11.92376 -45.54385 1.000 12.04541 187 PRO A C 1
ATOM 1371 O O . PRO A 1 191 ? 36.88913 12.73790 -46.23003 1.000 13.70524 187 PRO A O 1
ATOM 1375 N N . ILE A 1 192 ? 37.98221 12.20964 -44.33841 1.000 14.95946 188 ILE A N 1
ATOM 1376 C CA . ILE A 1 192 ? 37.76282 13.48847 -43.67253 1.000 13.67483 188 ILE A CA 1
ATOM 1377 C C . ILE A 1 192 ? 39.08582 14.22459 -43.52149 1.000 13.60638 188 ILE A C 1
ATOM 1378 O O . ILE A 1 192 ? 40.10461 13.63061 -43.13595 1.000 17.31719 188 ILE A O 1
ATOM 1383 N N . ASP A 1 193 ? 39.05371 15.51581 -43.82243 1.000 13.11727 189 ASP A N 1
ATOM 1384 C CA . ASP A 1 193 ? 40.13621 16.43819 -43.51991 1.000 17.29178 189 ASP A CA 1
ATOM 1385 C C . ASP A 1 193 ? 39.73862 17.19039 -42.24931 1.000 14.97535 189 ASP A C 1
ATOM 1386 O O . ASP A 1 193 ? 38.84945 18.05328 -42.27948 1.000 13.91976 189 ASP A O 1
ATOM 1391 N N . ASN A 1 194 ? 40.40140 16.87127 -41.13886 1.000 15.70240 190 ASN A N 1
ATOM 1392 C CA . ASN A 1 194 ? 40.12019 17.52203 -39.86304 1.000 16.88467 190 ASN A CA 1
ATOM 1393 C C . ASN A 1 194 ? 41.11232 18.62753 -39.52699 1.000 17.11698 190 ASN A C 1
ATOM 1394 O O . ASN A 1 194 ? 41.23053 19.00304 -38.35083 1.000 19.78477 190 ASN A O 1
ATOM 1399 N N . SER A 1 195 ? 41.83062 19.15604 -40.52315 1.000 16.51862 191 SER A N 1
ATOM 1400 C CA . SER A 1 195 ? 42.94125 20.06998 -40.24265 1.000 22.32178 191 SER A CA 1
ATOM 1401 C C . SER A 1 195 ? 42.50356 21.43477 -39.71568 1.000 20.83000 191 SER A C 1
ATOM 1402 O O . SER A 1 195 ? 43.32032 22.12766 -39.10919 1.000 24.77765 191 SER A O 1
ATOM 1405 N N . ARG A 1 196 ? 41.25595 21.85647 -39.93083 1.000 17.48456 192 ARG A N 1
ATOM 1406 C CA . ARG A 1 196 ? 40.75190 23.09931 -39.36037 1.000 17.75259 192 ARG A CA 1
ATOM 1407 C C . ARG A 1 196 ? 39.73752 22.84440 -38.24889 1.000 15.54878 192 ARG A C 1
ATOM 1408 O O . ARG A 1 196 ? 38.99994 23.75853 -37.86819 1.000 16.79671 192 ARG A O 1
ATOM 1416 N N . GLY A 1 197 ? 39.70925 21.62974 -37.72141 1.000 14.14163 193 GLY A N 1
ATOM 1417 C CA . GLY A 1 197 ? 38.84556 21.29681 -36.60823 1.000 13.84620 193 GLY A CA 1
ATOM 1418 C C . GLY A 1 197 ? 37.47381 20.79216 -36.99900 1.000 12.48136 193 GLY A C 1
ATOM 1419 O O . GLY A 1 197 ? 36.66924 20.48218 -36.10161 1.000 13.67513 193 GLY A O 1
ATOM 1420 N N . TRP A 1 198 ? 37.18347 20.70746 -38.29955 1.000 13.43615 194 TRP A N 1
ATOM 1421 C CA . TRP A 1 198 ? 35.85708 20.42364 -38.81126 1.000 11.46396 194 TRP A CA 1
ATOM 1422 C C . TRP A 1 198 ? 35.86941 19.11426 -39.58022 1.000 12.26691 194 TRP A C 1
ATOM 1423 O O . TRP A 1 198 ? 36.92344 18.52835 -39.87091 1.000 13.88712 194 TRP A O 1
ATOM 1434 N N . TRP A 1 199 ? 34.66561 18.66117 -39.92826 1.000 11.17230 195 TRP A N 1
ATOM 1435 C CA . TRP A 1 199 ? 34.49053 17.42181 -40.67672 1.000 10.98818 195 TRP A CA 1
ATOM 1436 C C . TRP A 1 199 ? 34.56558 17.74959 -42.16987 1.000 10.27429 195 TRP A C 1
ATOM 1437 O O . TRP A 1 199 ? 33.55350 17.88224 -42.86892 1.000 11.39093 195 TRP A O 1
ATOM 1448 N N . GLY A 1 200 ? 35.79671 17.91388 -42.66157 1.000 10.84136 196 GLY A N 1
ATOM 1449 C CA . GLY A 1 200 ? 36.01822 18.42675 -44.00979 1.000 12.13592 196 GLY A CA 1
ATOM 1450 C C . GLY A 1 200 ? 35.99687 17.33980 -45.06918 1.000 11.48669 196 GLY A C 1
ATOM 1451 O O . GLY A 1 200 ? 36.59081 16.27436 -44.88984 1.000 13.66907 196 GLY A O 1
ATOM 1452 N N . ILE A 1 201 ? 35.28830 17.60485 -46.16507 1.000 12.94436 197 ILE A N 1
ATOM 1453 C CA . ILE A 1 201 ? 35.21148 16.66900 -47.27999 1.000 12.09588 197 ILE A CA 1
ATOM 1454 C C . ILE A 1 201 ? 35.44397 17.42974 -48.56889 1.000 12.07569 197 ILE A C 1
ATOM 1455 O O . ILE A 1 201 ? 35.40999 18.65588 -48.61466 1.000 13.90389 197 ILE A O 1
ATOM 1460 N N . THR A 1 202 ? 35.63847 16.66566 -49.64180 1.000 13.63776 198 THR A N 1
ATOM 1461 C CA . THR A 1 202 ? 35.68781 17.21839 -50.98833 1.000 13.51395 198 THR A CA 1
ATOM 1462 C C . THR A 1 202 ? 34.47781 16.72483 -51.77432 1.000 10.86220 198 THR A C 1
ATOM 1463 O O . THR A 1 202 ? 34.16499 15.52682 -51.75682 1.000 14.55192 198 THR A O 1
ATOM 1467 N N . VAL A 1 203 ? 33.77647 17.65489 -52.41982 1.000 11.93073 199 VAL A N 1
ATOM 1468 C CA . VAL A 1 203 ? 32.71771 17.33854 -53.36583 1.000 11.90353 199 VAL A CA 1
ATOM 1469 C C . VAL A 1 203 ? 33.35409 17.45057 -54.74763 1.000 16.11316 199 VAL A C 1
ATOM 1470 O O . VAL A 1 203 ? 33.80980 18.53040 -55.14326 1.000 16.68807 199 VAL A O 1
ATOM 1474 N N . ASP A 1 204 ? 33.40688 16.32792 -55.46901 1.000 14.96781 200 ASP A N 1
ATOM 1475 C CA . ASP A 1 204 ? 34.07132 16.29264 -56.77424 1.000 15.78192 200 ASP A CA 1
ATOM 1476 C C . ASP A 1 204 ? 33.32855 17.08775 -57.84590 1.000 20.54124 200 ASP A C 1
ATOM 1477 O O . ASP A 1 204 ? 33.96245 17.65077 -58.75102 1.000 18.51363 200 ASP A O 1
ATOM 1482 N N . ARG A 1 205 ? 32.00616 17.16193 -57.75803 1.000 12.78968 201 ARG A N 1
ATOM 1483 C CA . ARG A 1 205 ? 31.17383 17.76437 -58.78426 1.000 16.13828 201 ARG A CA 1
ATOM 1484 C C . ARG A 1 205 ? 29.77488 17.90130 -58.20339 1.000 14.54413 201 ARG A C 1
ATOM 1485 O O . ARG A 1 205 ? 29.35895 17.09478 -57.36452 1.000 14.40781 201 ARG A O 1
ATOM 1493 N N . ALA A 1 206 ? 29.04973 18.90910 -58.66334 1.000 13.58660 202 ALA A N 1
ATOM 1494 C CA . ALA A 1 206 ? 27.63616 19.05511 -58.35027 1.000 13.98654 202 ALA A CA 1
ATOM 1495 C C . ALA A 1 206 ? 26.86229 19.20333 -59.65028 1.000 12.71789 202 ALA A C 1
ATOM 1496 O O . ALA A 1 206 ? 27.32686 19.87317 -60.58595 1.000 12.85877 202 ALA A O 1
ATOM 1498 N N . THR A 1 207 ? 25.68892 18.58659 -59.70735 1.000 11.53275 203 THR A N 1
ATOM 1499 C CA . THR A 1 207 ? 24.88727 18.57595 -60.91397 1.000 13.72008 203 THR A CA 1
ATOM 1500 C C . THR A 1 207 ? 23.42575 18.83779 -60.58122 1.000 13.39051 203 THR A C 1
ATOM 1501 O O . THR A 1 207 ? 22.94997 18.52762 -59.48187 1.000 12.59647 203 THR A O 1
ATOM 1505 N N . VAL A 1 208 ? 22.70243 19.39646 -61.54644 1.000 11.71953 204 VAL A N 1
ATOM 1506 C CA . VAL A 1 208 ? 21.25381 19.47839 -61.53267 1.000 12.35310 204 VAL A CA 1
ATOM 1507 C C . VAL A 1 208 ? 20.79545 18.90681 -62.86821 1.000 16.47466 204 VAL A C 1
ATOM 1508 O O . VAL A 1 208 ? 21.12455 19.46112 -63.92586 1.000 14.69491 204 VAL A O 1
ATOM 1512 N N . GLY A 1 209 ? 20.08123 17.78828 -62.83095 1.000 12.88976 205 GLY A N 1
ATOM 1513 C CA . GLY A 1 209 ? 19.86537 17.07247 -64.07730 1.000 14.48906 205 GLY A CA 1
ATOM 1514 C C . GLY A 1 209 ? 21.17495 16.65800 -64.71243 1.000 15.30929 205 GLY A C 1
ATOM 1515 O O . GLY A 1 209 ? 22.09695 16.16926 -64.05825 1.000 14.90972 205 GLY A O 1
ATOM 1516 N N . THR A 1 210 ? 21.26551 16.86223 -66.02297 1.000 13.12727 206 THR A N 1
ATOM 1517 C CA . THR A 1 210 ? 22.49802 16.54609 -66.72525 1.000 14.73340 206 THR A CA 1
ATOM 1518 C C . THR A 1 210 ? 23.52689 17.66659 -66.66316 1.000 12.07371 206 THR A C 1
ATOM 1519 O O . THR A 1 210 ? 24.64526 17.47177 -67.14892 1.000 16.00615 206 THR A O 1
ATOM 1523 N N A SER A 1 211 ? 23.18784 18.82510 -66.10056 0.596 13.42058 207 SER A N 1
ATOM 1524 N N B SER A 1 211 ? 23.19454 18.81533 -66.07825 0.404 13.43521 207 SER A N 1
ATOM 1525 C CA A SER A 1 211 ? 24.07543 19.98486 -66.11061 0.596 14.71301 207 SER A CA 1
ATOM 1526 C CA B SER A 1 211 ? 24.06535 19.98640 -66.10156 0.404 14.74618 207 SER A CA 1
ATOM 1527 C C A SER A 1 211 ? 24.99562 19.98573 -64.89816 0.596 12.61303 207 SER A C 1
ATOM 1528 C C B SER A 1 211 ? 24.99297 19.99758 -64.89251 0.404 12.69456 207 SER A C 1
ATOM 1529 O O A SER A 1 211 ? 24.53302 19.80640 -63.76735 0.596 14.33955 207 SER A O 1
ATOM 1530 O O B SER A 1 211 ? 24.53484 19.83144 -63.75780 0.404 14.28665 207 SER A O 1
ATOM 1535 N N . THR A 1 212 ? 26.28986 20.21262 -65.13249 1.000 13.62604 208 THR A N 1
ATOM 1536 C CA . THR A 1 212 ? 27.23033 20.48366 -64.05281 1.000 12.71734 208 THR A CA 1
ATOM 1537 C C . THR A 1 212 ? 27.02706 21.91609 -63.56911 1.000 14.63453 208 THR A C 1
ATOM 1538 O O . THR A 1 212 ? 27.04219 22.86360 -64.36844 1.000 17.24753 208 THR A O 1
ATOM 1542 N N . VAL A 1 213 ? 26.83413 22.07450 -62.26002 1.000 12.85797 209 VAL A N 1
ATOM 1543 C CA . VAL A 1 213 ? 26.74066 23.39691 -61.65624 1.000 15.42725 209 VAL A CA 1
ATOM 1544 C C . VAL A 1 213 ? 27.94815 23.74886 -60.82747 1.000 16.06166 209 VAL A C 1
ATOM 1545 O O . VAL A 1 213 ? 28.09160 24.92060 -60.44494 1.000 20.36658 209 VAL A O 1
ATOM 1549 N N . ALA A 1 214 ? 28.82964 22.80149 -60.54219 1.000 15.00696 210 ALA A N 1
ATOM 1550 C CA . ALA A 1 214 ? 30.06007 23.13045 -59.84883 1.000 17.12642 210 ALA A CA 1
ATOM 1551 C C . ALA A 1 214 ? 31.08197 22.05411 -60.14103 1.000 17.59404 210 ALA A C 1
ATOM 1552 O O . ALA A 1 214 ? 30.74080 20.87245 -60.19831 1.000 16.22693 210 ALA A O 1
ATOM 1554 N N . SER A 1 215 ? 32.33204 22.47871 -60.33122 1.000 17.68552 211 SER A N 1
ATOM 1555 C CA . SER A 1 215 ? 33.45203 21.55441 -60.29660 1.000 21.93624 211 SER A CA 1
ATOM 1556 C C . SER A 1 215 ? 33.82118 21.32789 -58.83702 1.000 21.64507 211 SER A C 1
ATOM 1557 O O . SER A 1 215 ? 33.03935 21.66671 -57.93841 1.000 24.83505 211 SER A O 1
ATOM 1560 N N . SER A 1 216 ? 35.00724 20.79052 -58.58710 1.000 18.29027 212 SER A N 1
ATOM 1561 C CA . SER A 1 216 ? 35.39633 20.39173 -57.24097 1.000 19.09460 212 SER A CA 1
ATOM 1562 C C . SER A 1 216 ? 35.37227 21.57274 -56.27814 1.000 19.62470 212 SER A C 1
ATOM 1563 O O . SER A 1 216 ? 35.74505 22.69856 -56.62044 1.000 19.22880 212 SER A O 1
ATOM 1566 N N . PHE A 1 217 ? 34.89342 21.31512 -55.06214 1.000 18.03376 213 PHE A N 1
ATOM 1567 C CA . PHE A 1 217 ? 34.97110 22.29403 -53.98176 1.000 16.08525 213 PHE A CA 1
ATOM 1568 C C . PHE A 1 217 ? 34.99628 21.53394 -52.66552 1.000 15.50608 213 PHE A C 1
ATOM 1569 O O . PHE A 1 217 ? 34.52930 20.39834 -52.58803 1.000 15.74476 213 PHE A O 1
ATOM 1577 N N . ASP A 1 218 ? 35.56734 22.14848 -51.64023 1.000 13.41487 214 ASP A N 1
ATOM 1578 C CA . ASP A 1 218 ? 35.62284 21.54252 -50.31898 1.000 15.50884 214 ASP A CA 1
ATOM 1579 C C . ASP A 1 218 ? 34.47764 22.05518 -49.45831 1.000 13.66227 214 ASP A C 1
ATOM 1580 O O . ASP A 1 218 ? 33.93774 23.13663 -49.68474 1.000 15.53114 214 ASP A O 1
ATOM 1585 N N . GLY A 1 219 ? 34.13762 21.27242 -48.44276 1.000 13.18599 215 GLY A N 1
ATOM 1586 C CA . GLY A 1 219 ? 33.06387 21.69272 -47.55743 1.000 13.59396 215 GLY A CA 1
ATOM 1587 C C . GLY A 1 219 ? 33.20693 21.00102 -46.22438 1.000 13.05532 215 GLY A C 1
ATOM 1588 O O . GLY A 1 219 ? 34.03531 20.10685 -46.05076 1.000 14.35541 215 GLY A O 1
ATOM 1589 N N . ILE A 1 220 ? 32.39831 21.44797 -45.25540 1.000 12.57645 216 ILE A N 1
ATOM 1590 C CA . ILE A 1 220 ? 32.38118 20.81891 -43.93953 1.000 11.53508 216 ILE A CA 1
ATOM 1591 C C . ILE A 1 220 ? 30.98640 20.30598 -43.63792 1.000 11.18817 216 ILE A C 1
ATOM 1592 O O . ILE A 1 220 ? 29.99116 20.97079 -43.95305 1.000 10.83843 216 ILE A O 1
ATOM 1597 N N . LEU A 1 221 ? 30.92113 19.11528 -43.05736 1.000 9.30142 217 LEU A N 1
ATOM 1598 C CA . LEU A 1 221 ? 29.63608 18.54036 -42.66262 1.000 9.89436 217 LEU A CA 1
ATOM 1599 C C . LEU A 1 221 ? 29.26728 19.11630 -41.29805 1.000 9.29322 217 LEU A C 1
ATOM 1600 O O . LEU A 1 221 ? 29.91227 18.79084 -40.29954 1.000 9.66929 217 LEU A O 1
ATOM 1605 N N . ASP A 1 222 ? 28.24400 19.96684 -41.24853 1.000 10.04744 218 ASP A N 1
ATOM 1606 C CA . ASP A 1 222 ? 27.94230 20.79089 -40.06768 1.000 8.35446 218 ASP A CA 1
ATOM 1607 C C . ASP A 1 222 ? 26.46666 20.67471 -39.69144 1.000 9.39558 218 ASP A C 1
ATOM 1608 O O . ASP A 1 222 ? 25.61383 21.37412 -40.24965 1.000 8.49335 218 ASP A O 1
ATOM 1613 N N . THR A 1 223 ? 26.19944 19.85194 -38.68753 1.000 7.55752 219 THR A N 1
ATOM 1614 C CA . THR A 1 223 ? 24.83554 19.66885 -38.20999 1.000 8.25112 219 THR A CA 1
ATOM 1615 C C . THR A 1 223 ? 24.28369 20.93131 -37.58974 1.000 8.74409 219 THR A C 1
ATOM 1616 O O . THR A 1 223 ? 23.05534 21.04639 -37.48677 1.000 8.62234 219 THR A O 1
ATOM 1620 N N . GLY A 1 224 ? 25.14646 21.83891 -37.14025 1.000 8.79355 220 GLY A N 1
ATOM 1621 C CA . GLY A 1 224 ? 24.74725 23.09469 -36.53483 1.000 8.87418 220 GLY A CA 1
ATOM 1622 C C . GLY A 1 224 ? 24.52895 24.26645 -37.46442 1.000 8.31499 220 GLY A C 1
ATOM 1623 O O . GLY A 1 224 ? 24.35931 25.40035 -36.99188 1.000 9.70208 220 GLY A O 1
ATOM 1624 N N . THR A 1 225 ? 24.51950 24.03622 -38.77637 1.000 8.66687 221 THR A N 1
ATOM 1625 C CA . THR A 1 225 ? 24.15571 25.04880 -39.75873 1.000 9.70748 221 THR A CA 1
ATOM 1626 C C . THR A 1 225 ? 22.87922 24.61570 -40.46205 1.000 9.31568 221 THR A C 1
ATOM 1627 O O . THR A 1 225 ? 22.75791 23.44088 -40.83356 1.000 8.86587 221 THR A O 1
ATOM 1631 N N . THR A 1 226 ? 21.92826 25.55643 -40.61452 1.000 8.37638 222 THR A N 1
ATOM 1632 C CA . THR A 1 226 ? 20.61803 25.22224 -41.17626 1.000 7.91962 222 THR A CA 1
ATOM 1633 C C . THR A 1 226 ? 20.68964 24.93129 -42.67415 1.000 8.70901 222 THR A C 1
ATOM 1634 O O . THR A 1 226 ? 20.15282 23.91886 -43.15381 1.000 9.70295 222 THR A O 1
ATOM 1638 N N . LEU A 1 227 ? 21.33794 25.81425 -43.42800 1.000 8.14549 223 LEU A N 1
ATOM 1639 C CA . LEU A 1 227 ? 21.29439 25.75429 -44.88162 1.000 8.32409 223 LEU A CA 1
ATOM 1640 C C . LEU A 1 227 ? 22.49815 24.99980 -45.43610 1.000 9.76667 223 LEU A C 1
ATOM 1641 O O . LEU A 1 227 ? 23.45986 24.68724 -44.73278 1.000 9.63035 223 LEU A O 1
ATOM 1646 N N . LEU A 1 228 ? 22.45830 24.76744 -46.74761 1.000 12.01696 224 LEU A N 1
ATOM 1647 C CA . LEU A 1 228 ? 23.62907 24.34475 -47.49905 1.000 11.21047 224 LEU A CA 1
ATOM 1648 C C . LEU A 1 228 ? 24.25297 25.65014 -47.99351 1.000 9.98766 224 LEU A C 1
ATOM 1649 O O . LEU A 1 228 ? 23.75773 26.27498 -48.94050 1.000 12.20048 224 LEU A O 1
ATOM 1654 N N . ILE A 1 229 ? 25.32353 26.08711 -47.34729 1.000 11.24127 225 ILE A N 1
ATOM 1655 C CA . ILE A 1 229 ? 25.97645 27.34859 -47.70819 1.000 12.61298 225 ILE A CA 1
ATOM 1656 C C . ILE A 1 229 ? 27.12715 27.03868 -48.65050 1.000 14.73318 225 ILE A C 1
ATOM 1657 O O . ILE A 1 229 ? 28.00683 26.24594 -48.32119 1.000 15.20731 225 ILE A O 1
ATOM 1662 N N . LEU A 1 230 ? 27.12306 27.64485 -49.83182 1.000 13.97810 226 LEU A N 1
ATOM 1663 C CA . LEU A 1 230 ? 28.08773 27.29584 -50.85754 1.000 15.66953 226 LEU A CA 1
ATOM 1664 C C . LEU A 1 230 ? 28.97881 28.49481 -51.13692 1.000 17.84802 226 LEU A C 1
ATOM 1665 O O . LEU A 1 230 ? 28.59238 29.63522 -50.86054 1.000 18.97475 226 LEU A O 1
ATOM 1670 N N . PRO A 1 231 ? 30.17819 28.28019 -51.67831 1.000 18.78516 227 PRO A N 1
ATOM 1671 C CA . PRO A 1 231 ? 30.95934 29.41366 -52.19617 1.000 19.18708 227 PRO A CA 1
ATOM 1672 C C . PRO A 1 231 ? 30.12185 30.21137 -53.18971 1.000 22.71997 227 PRO A C 1
ATOM 1673 O O . PRO A 1 231 ? 29.24419 29.67203 -53.86754 1.000 21.03703 227 PRO A O 1
ATOM 1677 N N . ASN A 1 232 ? 30.39649 31.51771 -53.26187 1.000 26.23337 228 ASN A N 1
ATOM 1678 C CA . ASN A 1 232 ? 29.49983 32.42069 -53.98334 1.000 22.57619 228 ASN A CA 1
ATOM 1679 C C . ASN A 1 232 ? 29.28466 31.98498 -55.42716 1.000 24.50901 228 ASN A C 1
ATOM 1680 O O . ASN A 1 232 ? 28.15540 32.01512 -55.92495 1.000 23.94309 228 ASN A O 1
ATOM 1685 N N . ASN A 1 233 ? 30.35329 31.57620 -56.11666 1.000 20.93518 229 ASN A N 1
ATOM 1686 C CA . ASN A 1 233 ? 30.21770 31.14146 -57.50469 1.000 25.60470 229 ASN A CA 1
ATOM 1687 C C . ASN A 1 233 ? 29.41047 29.85570 -57.61988 1.000 22.48715 229 ASN A C 1
ATOM 1688 O O . ASN A 1 233 ? 28.53345 29.75154 -58.48663 1.000 25.17553 229 ASN A O 1
ATOM 1693 N N . VAL A 1 234 ? 29.66011 28.87916 -56.73395 1.000 20.51147 230 VAL A N 1
ATOM 1694 C CA . VAL A 1 234 ? 28.82997 27.67922 -56.72109 1.000 20.21463 230 VAL A CA 1
ATOM 1695 C C . VAL A 1 234 ? 27.39775 28.05088 -56.38699 1.000 15.12246 230 VAL A C 1
ATOM 1696 O O . VAL A 1 234 ? 26.45024 27.61705 -57.05799 1.000 15.35886 230 VAL A O 1
ATOM 1700 N N . ALA A 1 235 ? 27.22707 28.87593 -55.34046 1.000 15.33968 231 ALA A N 1
ATOM 1701 C CA . ALA A 1 235 ? 25.89586 29.31948 -54.93807 1.000 14.07892 231 ALA A CA 1
ATOM 1702 C C . ALA A 1 235 ? 25.18078 29.99957 -56.09446 1.000 16.99966 231 ALA A C 1
ATOM 1703 O O . ALA A 1 235 ? 24.01545 29.71267 -56.37414 1.000 13.76833 231 ALA A O 1
ATOM 1705 N N . ALA A 1 236 ? 25.89337 30.88371 -56.80999 1.000 18.23945 232 ALA A N 1
ATOM 1706 C CA . ALA A 1 236 ? 25.27326 31.61654 -57.90740 1.000 18.53582 232 ALA A CA 1
ATOM 1707 C C . ALA A 1 236 ? 24.91919 30.68658 -59.05929 1.000 16.74409 232 ALA A C 1
ATOM 1708 O O . ALA A 1 236 ? 23.87402 30.84896 -59.69479 1.000 17.40070 232 ALA A O 1
ATOM 1710 N N . SER A 1 237 ? 25.78197 29.70193 -59.33386 1.000 16.04376 233 SER A N 1
ATOM 1711 C CA . SER A 1 237 ? 25.51615 28.72085 -60.38068 1.000 17.65141 233 SER A CA 1
ATOM 1712 C C . SER A 1 237 ? 24.32685 27.84003 -60.01995 1.000 15.35132 233 SER A C 1
ATOM 1713 O O . SER A 1 237 ? 23.46884 27.56460 -60.86218 1.000 15.95887 233 SER A O 1
ATOM 1716 N N . VAL A 1 238 ? 24.24929 27.39219 -58.75741 1.000 13.22707 234 VAL A N 1
ATOM 1717 C CA . VAL A 1 238 ? 23.07803 26.63477 -58.32846 1.000 17.20196 234 VAL A CA 1
ATOM 1718 C C . VAL A 1 238 ? 21.83040 27.49672 -58.42411 1.000 12.12256 234 VAL A C 1
ATOM 1719 O O . VAL A 1 238 ? 20.78812 27.04076 -58.88813 1.000 13.61882 234 VAL A O 1
ATOM 1723 N N . ALA A 1 239 ? 21.92869 28.76471 -58.00112 1.000 12.79384 235 ALA A N 1
ATOM 1724 C CA . ALA A 1 239 ? 20.76761 29.64396 -58.09562 1.000 14.51187 235 ALA A CA 1
ATOM 1725 C C . ALA A 1 239 ? 20.30616 29.79393 -59.53970 1.000 17.45566 235 ALA A C 1
ATOM 1726 O O . ALA A 1 239 ? 19.10532 29.75603 -59.81373 1.000 16.59128 235 ALA A O 1
ATOM 1728 N N . ARG A 1 240 ? 21.25241 29.99401 -60.46622 1.000 15.82824 236 ARG A N 1
ATOM 1729 C CA . ARG A 1 240 ? 20.91169 30.10387 -61.88370 1.000 17.16257 236 ARG A CA 1
ATOM 1730 C C . ARG A 1 240 ? 20.20847 28.84353 -62.36167 1.000 18.31306 236 ARG A C 1
ATOM 1731 O O . ARG A 1 240 ? 19.21382 28.91694 -63.09058 1.000 19.06758 236 ARG A O 1
ATOM 1739 N N . ALA A 1 241 ? 20.68697 27.66840 -61.93366 1.000 16.15379 237 ALA A N 1
ATOM 1740 C CA . ALA A 1 241 ? 20.05217 26.41920 -62.36061 1.000 15.36546 237 ALA A CA 1
ATOM 1741 C C . ALA A 1 241 ? 18.59534 26.33229 -61.92884 1.000 15.46855 237 ALA A C 1
ATOM 1742 O O . ALA A 1 241 ? 17.78550 25.66519 -62.58608 1.000 18.20779 237 ALA A O 1
ATOM 1744 N N . TYR A 1 242 ? 18.23874 26.97608 -60.80820 1.000 13.94271 238 TYR A N 1
ATOM 1745 C CA . TYR A 1 242 ? 16.88163 26.91074 -60.29164 1.000 12.39815 238 TYR A CA 1
ATOM 1746 C C . TYR A 1 242 ? 16.09445 28.19631 -60.52416 1.000 17.41579 238 TYR A C 1
ATOM 1747 O O . TYR A 1 242 ? 14.93842 28.28063 -60.09613 1.000 18.06499 238 TYR A O 1
ATOM 1756 N N . GLY A 1 243 ? 16.68126 29.18860 -61.20283 1.000 16.34760 239 GLY A N 1
ATOM 1757 C CA . GLY A 1 243 ? 16.02062 30.46637 -61.39838 1.000 20.98202 239 GLY A CA 1
ATOM 1758 C C . GLY A 1 243 ? 15.88466 31.31331 -60.14959 1.000 15.40108 239 GLY A C 1
ATOM 1759 O O . GLY A 1 243 ? 15.03920 32.21268 -60.12231 1.000 19.75193 239 GLY A O 1
ATOM 1760 N N . ALA A 1 244 ? 16.68825 31.05911 -59.12409 1.000 17.36950 240 ALA A N 1
ATOM 1761 C CA . ALA A 1 244 ? 16.55698 31.76976 -57.85770 1.000 20.42044 240 ALA A CA 1
ATOM 1762 C C . ALA A 1 244 ? 17.21993 33.14028 -57.93205 1.000 24.24888 240 ALA A C 1
ATOM 1763 O O . ALA A 1 244 ? 18.17328 33.34894 -58.69121 1.000 22.17176 240 ALA A O 1
ATOM 1765 N N A SER A 1 245 ? 16.72304 34.08024 -57.12139 0.670 18.23706 241 SER A N 1
ATOM 1766 N N B SER A 1 245 ? 16.71912 34.07325 -57.12137 0.330 18.27962 241 SER A N 1
ATOM 1767 C CA A SER A 1 245 ? 17.18864 35.46553 -57.15473 0.670 18.93933 241 SER A CA 1
ATOM 1768 C CA B SER A 1 245 ? 17.19861 35.44880 -57.12930 0.330 18.94512 241 SER A CA 1
ATOM 1769 C C A SER A 1 245 ? 17.88162 35.83138 -55.84633 0.670 15.01557 241 SER A C 1
ATOM 1770 C C B SER A 1 245 ? 17.91976 35.77953 -55.83078 0.330 15.38164 241 SER A C 1
ATOM 1771 O O A SER A 1 245 ? 17.38474 35.50286 -54.76168 0.670 18.92761 241 SER A O 1
ATOM 1772 O O B SER A 1 245 ? 17.46118 35.41790 -54.74136 0.330 18.69316 241 SER A O 1
ATOM 1777 N N . ASP A 1 246 ? 19.04082 36.47793 -55.95171 1.000 23.00975 242 ASP A N 1
ATOM 1778 C CA . ASP A 1 246 ? 19.84983 36.84409 -54.79436 1.000 18.91425 242 ASP A CA 1
ATOM 1779 C C . ASP A 1 246 ? 19.12586 37.89644 -53.94118 1.000 24.43854 242 ASP A C 1
ATOM 1780 O O . ASP A 1 246 ? 18.76789 38.97118 -54.43529 1.000 23.49296 242 ASP A O 1
ATOM 1785 N N . ASN A 1 247 ? 18.90708 37.58769 -52.65894 1.000 17.93471 243 ASN A N 1
ATOM 1786 C CA . ASN A 1 247 ? 18.28983 38.52579 -51.71785 1.000 18.23753 243 ASN A CA 1
ATOM 1787 C C . ASN A 1 247 ? 19.28702 39.51887 -51.14045 1.000 21.63470 243 ASN A C 1
ATOM 1788 O O . ASN A 1 247 ? 18.88575 40.40885 -50.38123 1.000 29.62484 243 ASN A O 1
ATOM 1793 N N . GLY A 1 248 ? 20.56603 39.40124 -51.48487 1.000 24.55517 244 GLY A N 1
ATOM 1794 C CA . GLY A 1 248 ? 21.59466 40.26941 -50.97457 1.000 29.50650 244 GLY A CA 1
ATOM 1795 C C . GLY A 1 248 ? 22.06461 39.94875 -49.57972 1.000 25.71666 244 GLY A C 1
ATOM 1796 O O . GLY A 1 248 ? 23.03168 40.56487 -49.11826 1.000 30.34291 244 GLY A O 1
ATOM 1797 N N . ASP A 1 249 ? 21.43610 38.98859 -48.89568 1.000 24.95239 245 ASP A N 1
ATOM 1798 C CA . ASP A 1 249 ? 21.76601 38.70113 -47.50663 1.000 24.65700 245 ASP A CA 1
ATOM 1799 C C . ASP A 1 249 ? 22.30706 37.29089 -47.29924 1.000 30.52158 245 ASP A C 1
ATOM 1800 O O . ASP A 1 249 ? 22.22050 36.76363 -46.18823 1.000 26.58266 245 ASP A O 1
ATOM 1805 N N . GLY A 1 250 ? 22.87691 36.67059 -48.33289 1.000 25.68373 246 GLY A N 1
ATOM 1806 C CA . GLY A 1 250 ? 23.29869 35.28805 -48.22763 1.000 23.19615 246 GLY A CA 1
ATOM 1807 C C . GLY A 1 250 ? 22.22040 34.27492 -48.54381 1.000 18.11374 246 GLY A C 1
ATOM 1808 O O . GLY A 1 250 ? 22.50565 33.07079 -48.53907 1.000 20.18940 246 GLY A O 1
ATOM 1809 N N . THR A 1 251 ? 20.99399 34.71405 -48.80089 1.000 20.38850 247 THR A N 1
ATOM 1810 C CA . THR A 1 251 ? 19.89148 33.83680 -49.14753 1.000 18.47961 247 THR A CA 1
ATOM 1811 C C . THR A 1 251 ? 19.35653 34.19564 -50.52504 1.000 18.41263 247 THR A C 1
ATOM 1812 O O . THR A 1 251 ? 19.60581 35.28596 -51.05430 1.000 19.18243 247 THR A O 1
ATOM 1816 N N . TYR A 1 252 ? 18.60451 33.25563 -51.08454 1.000 15.90736 248 TYR A N 1
ATOM 1817 C CA . TYR A 1 252 ? 17.97130 33.38573 -52.38567 1.000 16.26868 248 TYR A CA 1
ATOM 1818 C C . TYR A 1 252 ? 16.47233 33.19917 -52.23954 1.000 16.89264 248 TYR A C 1
ATOM 1819 O O . TYR A 1 252 ? 15.99618 32.44215 -51.37804 1.000 16.08920 248 TYR A O 1
ATOM 1828 N N . THR A 1 253 ? 15.72452 33.90063 -53.08310 1.000 17.28301 249 THR A N 1
ATOM 1829 C CA . THR A 1 253 ? 14.31723 33.63007 -53.25948 1.000 14.42176 249 THR A CA 1
ATOM 1830 C C . THR A 1 253 ? 14.16140 32.63637 -54.39823 1.000 19.31474 249 THR A C 1
ATOM 1831 O O . THR A 1 253 ? 14.81863 32.75951 -55.43590 1.000 17.42591 249 THR A O 1
ATOM 1835 N N . ILE A 1 254 ? 13.28603 31.65342 -54.20607 1.000 14.70628 250 ILE A N 1
ATOM 1836 C CA . ILE A 1 254 ? 13.11707 30.54622 -55.13441 1.000 15.34275 250 ILE A CA 1
ATOM 1837 C C . ILE A 1 254 ? 11.62708 30.26398 -55.22575 1.000 14.64428 250 ILE A C 1
ATOM 1838 O O . ILE A 1 254 ? 10.85112 30.63249 -54.33974 1.000 17.08808 250 ILE A O 1
ATOM 1843 N N . SER A 1 255 ? 11.21190 29.64923 -56.32911 1.000 16.01261 251 SER A N 1
ATOM 1844 C CA . SER A 1 255 ? 9.81615 29.27274 -56.47166 1.000 15.21068 251 SER A CA 1
ATOM 1845 C C . SER A 1 255 ? 9.40352 28.32914 -55.34833 1.000 20.73552 251 SER A C 1
ATOM 1846 O O . SER A 1 255 ? 10.14414 27.40936 -54.98646 1.000 18.56533 251 SER A O 1
ATOM 1849 N N . CYS A 1 256 ? 8.19764 28.54548 -54.81157 1.000 17.12587 252 CYS A N 1
ATOM 1850 C CA . CYS A 1 256 ? 7.65991 27.67119 -53.77924 1.000 18.20404 252 CYS A CA 1
ATOM 1851 C C . CYS A 1 256 ? 7.22447 26.32185 -54.33160 1.000 24.34147 252 CYS A C 1
ATOM 1852 O O . CYS A 1 256 ? 7.10152 25.36598 -53.56602 1.000 21.08076 252 CYS A O 1
ATOM 1855 N N . ASP A 1 257 ? 6.97438 26.22598 -55.63062 1.000 21.99587 253 ASP A N 1
ATOM 1856 C CA . ASP A 1 257 ? 6.53133 24.98355 -56.26064 1.000 22.58177 253 ASP A CA 1
ATOM 1857 C C . ASP A 1 257 ? 7.78499 24.23833 -56.70086 1.000 22.65338 253 ASP A C 1
ATOM 1858 O O . ASP A 1 257 ? 8.40411 24.59994 -57.69872 1.000 21.74024 253 ASP A O 1
ATOM 1863 N N . THR A 1 258 ? 8.15235 23.17983 -55.97611 1.000 20.57123 254 THR A N 1
ATOM 1864 C CA . THR A 1 258 ? 9.35498 22.41285 -56.29931 1.000 21.93382 254 THR A CA 1
ATOM 1865 C C . THR A 1 258 ? 9.09221 21.23832 -57.24961 1.000 29.45765 254 THR A C 1
ATOM 1866 O O . THR A 1 258 ? 10.01009 20.44937 -57.50292 1.000 26.54541 254 THR A O 1
ATOM 1870 N N . SER A 1 259 ? 7.87397 21.12127 -57.78992 1.000 26.74079 255 SER A N 1
ATOM 1871 C CA . SER A 1 259 ? 7.48070 19.94196 -58.56027 1.000 29.21944 255 SER A CA 1
ATOM 1872 C C . SER A 1 259 ? 8.27892 19.78002 -59.85094 1.000 25.97227 255 SER A C 1
ATOM 1873 O O . SER A 1 259 ? 8.40006 18.66076 -60.36475 1.000 41.25621 255 SER A O 1
ATOM 1876 N N . ARG A 1 260 ? 8.83333 20.86134 -60.39485 1.000 25.24334 256 ARG A N 1
ATOM 1877 C CA . ARG A 1 260 ? 9.61703 20.76716 -61.61883 1.000 27.20139 256 ARG A CA 1
ATOM 1878 C C . ARG A 1 260 ? 11.10985 20.98226 -61.37670 1.000 36.02772 256 ARG A C 1
ATOM 1879 O O . ARG A 1 260 ? 11.85559 21.26370 -62.32106 1.000 32.45382 256 ARG A O 1
ATOM 1887 N N . PHE A 1 261 ? 11.56132 20.85395 -60.13306 1.000 21.39010 257 PHE A N 1
ATOM 1888 C CA . PHE A 1 261 ? 12.97914 20.93528 -59.80709 1.000 20.43603 257 PHE A CA 1
ATOM 1889 C C . PHE A 1 261 ? 13.56441 19.53395 -59.73164 1.000 16.50128 257 PHE A C 1
ATOM 1890 O O . PHE A 1 261 ? 12.97169 18.63689 -59.11376 1.000 18.69327 257 PHE A O 1
ATOM 1898 N N . LYS A 1 262 ? 14.72820 19.35721 -60.35150 1.000 13.92146 258 LYS A N 1
ATOM 1899 C CA . LYS A 1 262 ? 15.50984 18.14939 -60.16523 1.000 14.87339 258 LYS A CA 1
ATOM 1900 C C . LYS A 1 262 ? 16.36082 18.29083 -58.90193 1.000 12.62049 258 LYS A C 1
ATOM 1901 O O . LYS A 1 262 ? 16.71525 19.40624 -58.49888 1.000 12.40336 258 LYS A O 1
ATOM 1907 N N . PRO A 1 263 ? 16.71489 17.17376 -58.26755 1.000 13.53486 259 PRO A N 1
ATOM 1908 C CA . PRO A 1 263 ? 17.57866 17.25711 -57.07922 1.000 10.79949 259 PRO A CA 1
ATOM 1909 C C . PRO A 1 263 ? 18.93399 17.87431 -57.39533 1.000 15.36266 259 PRO A C 1
ATOM 1910 O O . PRO A 1 263 ? 19.42859 17.82945 -58.52198 1.000 15.64601 259 PRO A O 1
ATOM 1914 N N . LEU A 1 264 ? 19.52992 18.48563 -56.38331 1.000 11.46903 260 LEU A N 1
ATOM 1915 C CA . LEU A 1 264 ? 20.90743 18.93375 -56.45769 1.000 11.36724 260 LEU A CA 1
ATOM 1916 C C . LEU A 1 264 ? 21.78336 17.77432 -56.00281 1.000 11.62263 260 LEU A C 1
ATOM 1917 O O . LEU A 1 264 ? 21.65305 17.30465 -54.86959 1.000 12.02294 260 LEU A O 1
ATOM 1922 N N . VAL A 1 265 ? 22.64915 17.27636 -56.88645 1.000 10.45518 261 VAL A N 1
ATOM 1923 C CA . VAL A 1 265 ? 23.38893 16.03818 -56.64984 1.000 12.44093 261 VAL A CA 1
ATOM 1924 C C . VAL A 1 265 ? 24.86813 16.35628 -56.46440 1.000 13.87314 261 VAL A C 1
ATOM 1925 O O . VAL A 1 265 ? 25.49388 17.00827 -57.31684 1.000 13.22594 261 VAL A O 1
ATOM 1929 N N . PHE A 1 266 ? 25.42568 15.91212 -55.34826 1.000 11.68664 262 PHE A N 1
ATOM 1930 C CA . PHE A 1 266 ? 26.85525 15.99679 -55.09810 1.000 12.18321 262 PHE A CA 1
ATOM 1931 C C . PHE A 1 266 ? 27.49532 14.64712 -55.39904 1.000 11.45252 262 PHE A C 1
ATOM 1932 O O . PHE A 1 266 ? 27.02815 13.61305 -54.91413 1.000 12.46046 262 PHE A O 1
ATOM 1940 N N . SER A 1 267 ? 28.60256 14.67582 -56.13654 1.000 12.41004 263 SER A N 1
ATOM 1941 C CA . SER A 1 267 ? 29.42077 13.48388 -56.32324 1.000 13.51406 263 SER A CA 1
ATOM 1942 C C . SER A 1 267 ? 30.52862 13.50491 -55.28189 1.000 12.79380 263 SER A C 1
ATOM 1943 O O . SER A 1 267 ? 31.36747 14.41220 -55.27592 1.000 13.02334 263 SER A O 1
ATOM 1946 N N . ILE A 1 268 ? 30.52808 12.52225 -54.39330 1.000 11.88018 264 ILE A N 1
ATOM 1947 C CA . ILE A 1 268 ? 31.44123 12.51679 -53.25619 1.000 12.38948 264 ILE A CA 1
ATOM 1948 C C . ILE A 1 268 ? 32.07180 11.13770 -53.20823 1.000 12.96791 264 ILE A C 1
ATOM 1949 O O . ILE A 1 268 ? 31.36178 10.14189 -53.04132 1.000 14.54953 264 ILE A O 1
ATOM 1954 N N . ASN A 1 269 ? 33.40034 11.08819 -53.39122 1.000 14.37480 265 ASN A N 1
ATOM 1955 C CA . ASN A 1 269 ? 34.16265 9.82806 -53.37325 1.000 14.91428 265 ASN A CA 1
ATOM 1956 C C . ASN A 1 269 ? 33.51361 8.72827 -54.22891 1.000 15.23796 265 ASN A C 1
ATOM 1957 O O . ASN A 1 269 ? 33.41171 7.56301 -53.81978 1.000 16.62113 265 ASN A O 1
ATOM 1962 N N . GLY A 1 270 ? 33.05627 9.10978 -55.43134 1.000 16.81131 266 GLY A N 1
ATOM 1963 C CA . GLY A 1 270 ? 32.50137 8.17807 -56.39837 1.000 20.58047 266 GLY A CA 1
ATOM 1964 C C . GLY A 1 270 ? 31.06245 7.75132 -56.18833 1.000 24.30630 266 GLY A C 1
ATOM 1965 O O . GLY A 1 270 ? 30.60435 6.83484 -56.87814 1.000 20.63083 266 GLY A O 1
ATOM 1966 N N . ALA A 1 271 ? 30.33012 8.36020 -55.25586 1.000 14.45618 267 ALA A N 1
ATOM 1967 C CA . ALA A 1 271 ? 28.91584 8.06579 -55.07004 1.000 16.24613 267 ALA A CA 1
ATOM 1968 C C . ALA A 1 271 ? 28.12215 9.37260 -55.04962 1.000 13.17627 267 ALA A C 1
ATOM 1969 O O . ALA A 1 271 ? 28.69377 10.45797 -54.92011 1.000 16.02387 267 ALA A O 1
ATOM 1971 N N . SER A 1 272 ? 26.80276 9.25951 -55.19065 1.000 14.36506 268 SER A N 1
ATOM 1972 C CA . SER A 1 272 ? 25.94025 10.42556 -55.32619 1.000 13.15532 268 SER A CA 1
ATOM 1973 C C . SER A 1 272 ? 25.09711 10.62607 -54.08204 1.000 13.04134 268 SER A C 1
ATOM 1974 O O . SER A 1 272 ? 24.51240 9.67369 -53.56155 1.000 13.29266 268 SER A O 1
ATOM 1977 N N . PHE A 1 273 ? 25.02565 11.88083 -53.63314 1.000 12.73153 269 PHE A N 1
ATOM 1978 C CA . PHE A 1 273 ? 24.25465 12.27717 -52.45562 1.000 12.72334 269 PHE A CA 1
ATOM 1979 C C . PHE A 1 273 ? 23.55420 13.57801 -52.79667 1.000 11.97453 269 PHE A C 1
ATOM 1980 O O . PHE A 1 273 ? 24.19594 14.50803 -53.29283 1.000 12.54768 269 PHE A O 1
ATOM 1988 N N . GLN A 1 274 ? 22.25133 13.65407 -52.52336 1.000 11.74399 270 GLN A N 1
ATOM 1989 C CA . GLN A 1 274 ? 21.46384 14.75808 -53.04988 1.000 11.34568 270 GLN A CA 1
ATOM 1990 C C . GLN A 1 274 ? 20.73419 15.56593 -51.98611 1.000 11.97404 270 GLN A C 1
ATOM 1991 O O . GLN A 1 274 ? 20.47807 15.10160 -50.86465 1.000 11.33612 270 GLN A O 1
ATOM 1997 N N . VAL A 1 275 ? 20.39847 16.79955 -52.37386 1.0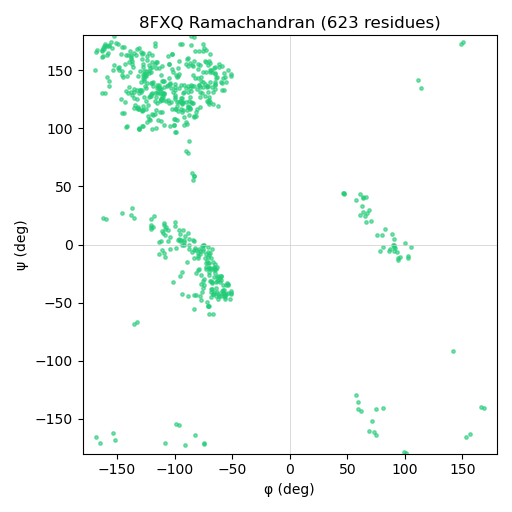00 10.73602 271 VAL A N 1
ATOM 1998 C CA . VAL A 1 275 ? 19.34034 17.56601 -51.72476 1.000 11.19811 271 VAL A CA 1
ATOM 1999 C C . VAL A 1 275 ? 18.07556 17.30117 -52.53663 1.000 12.45754 271 VAL A C 1
ATOM 2000 O O . VAL A 1 275 ? 18.03619 17.55350 -53.75138 1.000 11.54270 271 VAL A O 1
ATOM 2004 N N . SER A 1 276 ? 17.04504 16.77435 -51.88338 1.000 11.21941 272 SER A N 1
ATOM 2005 C CA . SER A 1 276 ? 15.80509 16.46113 -52.54850 1.000 12.20992 272 SER A CA 1
ATOM 2006 C C . SER A 1 276 ? 15.07972 17.73689 -52.97170 1.000 13.79227 272 SER A C 1
ATOM 2007 O O . SER A 1 276 ? 15.29958 18.80590 -52.40395 1.000 11.42527 272 SER A O 1
ATOM 2010 N N . PRO A 1 277 ? 14.20851 17.65376 -53.97597 1.000 13.80186 273 PRO A N 1
ATOM 2011 C CA . PRO A 1 277 ? 13.55527 18.88005 -54.46623 1.000 13.53653 273 PRO A CA 1
ATOM 2012 C C . PRO A 1 277 ? 12.75219 19.62756 -53.40015 1.000 12.79812 273 PRO A C 1
ATOM 2013 O O . PRO A 1 277 ? 12.82550 20.86365 -53.34288 1.000 13.34016 273 PRO A O 1
ATOM 2017 N N . ASP A 1 278 ? 12.03122 18.91956 -52.52474 1.000 13.63895 274 ASP A N 1
ATOM 2018 C CA . ASP A 1 278 ? 11.33203 19.59416 -51.42640 1.000 14.09525 274 ASP A CA 1
ATOM 2019 C C . ASP A 1 278 ? 12.28666 20.38489 -50.53914 1.000 14.05738 274 ASP A C 1
ATOM 2020 O O . ASP A 1 278 ? 11.92523 21.46750 -50.03449 1.000 15.03684 274 ASP A O 1
ATOM 2025 N N . SER A 1 279 ? 13.50807 19.88939 -50.34767 1.000 10.83046 275 SER A N 1
ATOM 2026 C CA . SER A 1 279 ? 14.45362 20.57594 -49.48402 1.000 11.20953 275 SER A CA 1
ATOM 2027 C C . SER A 1 279 ? 15.11741 21.79177 -50.14371 1.000 9.44571 275 SER A C 1
ATOM 2028 O O . SER A 1 279 ? 15.87091 22.52470 -49.49437 1.000 10.16384 275 SER A O 1
ATOM 2031 N N . LEU A 1 280 ? 14.86553 22.02921 -51.43951 1.000 9.45654 276 LEU A N 1
ATOM 2032 C CA . LEU A 1 280 ? 15.37796 23.22373 -52.09065 1.000 12.07488 276 LEU A CA 1
ATOM 2033 C C . LEU A 1 280 ? 14.64317 24.47115 -51.60213 1.000 10.92985 276 LEU A C 1
ATOM 2034 O O . LEU A 1 280 ? 15.12361 25.58677 -51.81140 1.000 11.39147 276 LEU A O 1
ATOM 2039 N N . VAL A 1 281 ? 13.49470 24.29295 -50.95344 1.000 11.79574 277 VAL A N 1
ATOM 2040 C CA . VAL A 1 281 ? 12.81236 25.37038 -50.23004 1.000 12.82367 277 VAL A CA 1
ATOM 2041 C C . VAL A 1 281 ? 13.03430 25.15801 -48.73886 1.000 9.71937 277 VAL A C 1
ATOM 2042 O O . VAL A 1 281 ? 12.66516 24.10561 -48.20448 1.000 14.10902 277 VAL A O 1
ATOM 2046 N N . PHE A 1 282 ? 13.62192 26.15154 -48.08000 1.000 10.18857 278 PHE A N 1
ATOM 2047 C CA . PHE A 1 282 ? 13.79882 26.11729 -46.63007 1.000 9.53454 278 PHE A CA 1
ATOM 2048 C C . PHE A 1 282 ? 12.60424 26.70331 -45.90004 1.000 15.24869 278 PHE A C 1
ATOM 2049 O O . PHE A 1 282 ? 12.13253 26.12955 -44.91997 1.000 12.22103 278 PHE A O 1
ATOM 2057 N N . GLU A 1 283 ? 12.09272 27.83301 -46.36337 1.000 16.05299 279 GLU A N 1
ATOM 2058 C CA . GLU A 1 283 ? 11.11476 28.60093 -45.60873 1.000 16.90838 279 GLU A CA 1
ATOM 2059 C C . GLU A 1 283 ? 10.12596 29.22939 -46.57911 1.000 16.69110 279 GLU A C 1
ATOM 2060 O O . GLU A 1 283 ? 10.51640 29.62570 -47.68154 1.000 15.05888 279 GLU A O 1
ATOM 2066 N N . GLU A 1 284 ? 8.85789 29.30799 -46.17915 1.000 15.24983 280 GLU A N 1
ATOM 2067 C CA . GLU A 1 284 ? 7.85831 30.11028 -46.88287 1.000 12.94205 280 GLU A CA 1
ATOM 2068 C C . GLU A 1 284 ? 7.30891 31.14546 -45.91410 1.000 13.61765 280 GLU A C 1
ATOM 2069 O O . GLU A 1 284 ? 6.94208 30.80236 -44.78384 1.000 14.30257 280 GLU A O 1
ATOM 2075 N N . TYR A 1 285 ? 7.29079 32.41481 -46.33798 1.000 13.90666 281 TYR A N 1
ATOM 2076 C CA . TYR A 1 285 ? 6.74970 33.49700 -45.51914 1.000 13.24596 281 TYR A CA 1
ATOM 2077 C C . TYR A 1 285 ? 6.03768 34.46748 -46.44740 1.000 13.45656 281 TYR A C 1
ATOM 2078 O O . TYR A 1 285 ? 6.64201 34.96367 -47.40879 1.000 13.18532 281 TYR A O 1
ATOM 2087 N N . GLN A 1 286 ? 4.74201 34.69875 -46.19734 1.000 12.10828 282 GLN A N 1
ATOM 2088 C CA . GLN A 1 286 ? 3.99044 35.72355 -46.93644 1.000 11.31876 282 GLN A CA 1
ATOM 2089 C C . GLN A 1 286 ? 4.03206 35.46242 -48.43962 1.000 16.38307 282 GLN A C 1
ATOM 2090 O O . GLN A 1 286 ? 4.16258 36.38435 -49.24371 1.000 16.52961 282 GLN A O 1
ATOM 2096 N N . GLY A 1 287 ? 3.95857 34.18319 -48.82131 1.000 16.54712 283 GLY A N 1
ATOM 2097 C CA . GLY A 1 287 ? 3.95745 33.79160 -50.21332 1.000 18.98974 283 GLY A CA 1
ATOM 2098 C C . GLY A 1 287 ? 5.31374 33.72421 -50.88685 1.000 18.69032 283 GLY A C 1
ATOM 2099 O O . GLY A 1 287 ? 5.37543 33.38703 -52.07579 1.000 29.00039 283 GLY A O 1
ATOM 2100 N N . GLN A 1 288 ? 6.39516 34.06057 -50.19373 1.000 16.90008 284 GLN A N 1
ATOM 2101 C CA . GLN A 1 288 ? 7.73847 34.06806 -50.76301 1.000 16.10811 284 GLN A CA 1
ATOM 2102 C C . GLN A 1 288 ? 8.53456 32.93114 -50.14414 1.000 18.36735 284 GLN A C 1
ATOM 2103 O O . GLN A 1 288 ? 8.43678 32.69509 -48.93885 1.000 17.07241 284 GLN A O 1
ATOM 2109 N N . CYS A 1 289 ? 9.35063 32.24456 -50.95494 1.000 14.72980 285 CYS A N 1
ATOM 2110 C CA . CYS A 1 289 ? 10.13825 31.12147 -50.46298 1.000 15.56743 285 CYS A CA 1
ATOM 2111 C C . CYS A 1 289 ? 11.62406 31.43646 -50.51390 1.000 18.25704 285 CYS A C 1
ATOM 2112 O O . CYS A 1 289 ? 12.11141 32.02126 -51.48745 1.000 18.51024 285 CYS A O 1
ATOM 2115 N N . ILE A 1 290 ? 12.33018 31.05391 -49.44848 1.000 15.51547 286 ILE A N 1
ATOM 2116 C CA . ILE A 1 290 ? 13.77513 31.16284 -49.32144 1.000 18.08724 286 ILE A CA 1
ATOM 2117 C C . ILE A 1 290 ? 14.34589 29.78651 -49.61872 1.000 13.94810 286 ILE A C 1
ATOM 2118 O O . ILE A 1 290 ? 13.84226 28.77218 -49.11271 1.000 15.23763 286 ILE A O 1
ATOM 2123 N N . ALA A 1 291 ? 15.40921 29.75643 -50.41216 1.000 13.28265 287 ALA A N 1
ATOM 2124 C CA . ALA A 1 291 ? 16.01007 28.51023 -50.84058 1.000 10.84750 287 ALA A CA 1
ATOM 2125 C C . ALA A 1 291 ? 16.77160 27.82908 -49.70163 1.000 13.06497 287 ALA A C 1
ATOM 2126 O O . ALA A 1 291 ? 17.22389 28.45287 -48.72949 1.000 12.20331 287 ALA A O 1
ATOM 2128 N N . GLY A 1 292 ? 16.92673 26.51797 -49.85363 1.000 10.14530 288 GLY A N 1
ATOM 2129 C CA . GLY A 1 292 ? 17.68575 25.72326 -48.90408 1.000 9.97548 288 GLY A CA 1
ATOM 2130 C C . GLY A 1 292 ? 19.17702 25.84285 -49.05470 1.000 10.14756 288 GLY A C 1
ATOM 2131 O O . GLY A 1 292 ? 19.91444 25.32105 -48.21151 1.000 10.65027 288 GLY A O 1
ATOM 2132 N N . PHE A 1 293 ? 19.64664 26.50599 -50.11882 1.000 9.84113 289 PHE A N 1
ATOM 2133 C CA . PHE A 1 293 ? 21.04871 26.81600 -50.31642 1.000 11.77292 289 PHE A CA 1
ATOM 2134 C C . PHE A 1 293 ? 21.24870 28.32150 -50.23563 1.000 10.02057 289 PHE A C 1
ATOM 2135 O O . PHE A 1 293 ? 20.33782 29.09759 -50.54751 1.000 12.86377 289 PHE A O 1
ATOM 2143 N N . GLY A 1 294 ? 22.44080 28.71905 -49.81537 1.000 12.59549 290 GLY A N 1
ATOM 2144 C CA . GLY A 1 294 ? 22.76077 30.12580 -49.69034 1.000 14.18955 290 GLY A CA 1
ATOM 2145 C C . GLY A 1 294 ? 24.24618 30.33950 -49.88488 1.000 16.40367 290 GLY A C 1
ATOM 2146 O O . GLY A 1 294 ? 24.94490 29.43198 -50.36133 1.000 16.13573 290 GLY A O 1
ATOM 2147 N N . TYR A 1 295 ? 24.73896 31.54041 -49.56150 1.000 19.67237 291 TYR A N 1
ATOM 2148 C CA . TYR A 1 295 ? 26.15473 31.88509 -49.64972 1.000 23.89994 291 TYR A CA 1
ATOM 2149 C C . TYR A 1 295 ? 26.52294 32.70172 -48.41994 1.000 17.98519 291 TYR A C 1
ATOM 2150 O O . TYR A 1 295 ? 25.65495 33.18522 -47.69358 1.000 22.62669 291 TYR A O 1
ATOM 2159 N N . GLY A 1 296 ? 27.82150 32.85999 -48.19076 1.000 29.32751 292 GLY A N 1
ATOM 2160 C CA . GLY A 1 296 ? 28.25139 33.59226 -47.01490 1.000 29.34327 292 GLY A CA 1
ATOM 2161 C C . GLY A 1 296 ? 29.68630 34.05964 -47.08694 1.000 36.43977 292 GLY A C 1
ATOM 2162 O O . GLY A 1 296 ? 30.32826 34.29238 -46.05689 1.000 31.70634 292 GLY A O 1
ATOM 2163 N N . ASN A 1 297 ? 30.20025 34.18109 -48.30818 1.000 34.14540 293 ASN A N 1
ATOM 2164 C CA . ASN A 1 297 ? 31.55595 34.65994 -48.54604 1.000 38.42953 293 ASN A CA 1
ATOM 2165 C C . ASN A 1 297 ? 32.59745 33.72483 -47.93456 1.000 47.17085 293 ASN A C 1
ATOM 2166 O O . ASN A 1 297 ? 33.64684 34.16575 -47.45945 1.000 42.54338 293 ASN A O 1
ATOM 2171 N N . PHE A 1 298 ? 32.30089 32.42802 -47.92036 1.000 35.87150 294 PHE A N 1
ATOM 2172 C CA . PHE A 1 298 ? 33.24305 31.40521 -47.49177 1.000 36.14753 294 PHE A CA 1
ATOM 2173 C C . PHE A 1 298 ? 33.89910 30.78027 -48.71674 1.000 30.64898 294 PHE A C 1
ATOM 2174 O O . PHE A 1 298 ? 33.27494 30.63469 -49.77385 1.000 28.09090 294 PHE A O 1
ATOM 2182 N N . ASP A 1 299 ? 35.16767 30.40144 -48.56693 1.000 37.44800 295 ASP A N 1
ATOM 2183 C CA . ASP A 1 299 ? 35.87120 29.73394 -49.65688 1.000 37.59765 295 ASP A CA 1
ATOM 2184 C C . ASP A 1 299 ? 35.52256 28.25419 -49.76306 1.000 41.00286 295 ASP A C 1
ATOM 2185 O O . ASP A 1 299 ? 35.87543 27.61336 -50.76159 1.000 28.03845 295 ASP A O 1
ATOM 2190 N N . PHE A 1 300 ? 34.82171 27.71091 -48.77294 1.000 29.27288 296 PHE A N 1
ATOM 2191 C CA . PHE A 1 300 ? 34.40093 26.32083 -48.75997 1.000 21.67170 296 PHE A CA 1
ATOM 2192 C C . PHE A 1 300 ? 32.93257 26.28560 -48.36455 1.000 18.10777 296 PHE A C 1
ATOM 2193 O O . PHE A 1 300 ? 32.38791 27.26374 -47.84550 1.000 21.45403 296 PHE A O 1
ATOM 2201 N N . ALA A 1 301 ? 32.29099 25.15291 -48.62779 1.000 15.56787 297 ALA A N 1
ATOM 2202 C CA . ALA A 1 301 ? 30.87252 25.00435 -48.34497 1.000 12.60610 297 ALA A CA 1
ATOM 2203 C C . ALA A 1 301 ? 30.65155 24.61096 -46.88479 1.000 10.34307 297 ALA A C 1
ATOM 2204 O O . ALA A 1 301 ? 31.45037 23.89698 -46.27628 1.000 11.86952 297 ALA A O 1
ATOM 2206 N N . ILE A 1 302 ? 29.55219 25.10011 -46.32286 1.000 12.21297 298 ILE A N 1
ATOM 2207 C CA . ILE A 1 302 ? 29.06851 24.63434 -45.02990 1.000 11.99931 298 ILE A CA 1
ATOM 2208 C C . ILE A 1 302 ? 27.88663 23.72953 -45.34110 1.000 12.64028 298 ILE A C 1
ATOM 2209 O O . ILE A 1 302 ? 26.79690 24.19564 -45.68225 1.000 11.20713 298 ILE A O 1
ATOM 2214 N N . ILE A 1 303 ? 28.12890 22.42382 -45.27643 1.000 9.59490 299 ILE A N 1
ATOM 2215 C CA . ILE A 1 303 ? 27.14973 21.43040 -45.72054 1.000 9.43468 299 ILE A CA 1
ATOM 2216 C C . ILE A 1 303 ? 26.25408 21.14050 -44.52079 1.000 9.17992 299 ILE A C 1
ATOM 2217 O O . ILE A 1 303 ? 26.55666 20.28761 -43.67750 1.000 9.82423 299 ILE A O 1
ATOM 2222 N N . GLY A 1 304 ? 25.18562 21.94062 -44.39881 1.000 8.90177 300 GLY A N 1
ATOM 2223 C CA . GLY A 1 304 ? 24.33187 21.93835 -43.22849 1.000 9.39262 300 GLY A CA 1
ATOM 2224 C C . GLY A 1 304 ? 23.09216 21.08335 -43.35189 1.000 8.48404 300 GLY A C 1
ATOM 2225 O O . GLY A 1 304 ? 23.02638 20.12060 -44.12914 1.000 8.59743 300 GLY A O 1
ATOM 2226 N N . ASP A 1 305 ? 22.08001 21.45857 -42.56409 1.000 8.78275 301 ASP A N 1
ATOM 2227 C CA . ASP A 1 305 ? 20.91678 20.59121 -42.40675 1.000 8.75701 301 ASP A CA 1
ATOM 2228 C C . ASP A 1 305 ? 20.15680 20.35922 -43.71309 1.000 8.69571 301 ASP A C 1
ATOM 2229 O O . ASP A 1 305 ? 19.57149 19.29350 -43.88791 1.000 7.55732 301 ASP A O 1
ATOM 2234 N N . THR A 1 306 ? 20.15054 21.32545 -44.63530 1.000 8.75403 302 THR A N 1
ATOM 2235 C CA . THR A 1 306 ? 19.48925 21.09991 -45.92504 1.000 10.76243 302 THR A CA 1
ATOM 2236 C C . THR A 1 306 ? 19.95403 19.79188 -46.56250 1.000 8.84342 302 THR A C 1
ATOM 2237 O O . THR A 1 306 ? 19.15725 19.04250 -47.13573 1.000 10.20798 302 THR A O 1
ATOM 2241 N N . PHE A 1 307 ? 21.25795 19.52467 -46.48779 1.000 9.48736 303 PHE A N 1
ATOM 2242 C CA . PHE A 1 307 ? 21.82918 18.29424 -47.02622 1.000 8.65924 303 PHE A CA 1
ATOM 2243 C C . PHE A 1 307 ? 21.69952 17.14128 -46.04342 1.000 8.50530 303 PHE A C 1
ATOM 2244 O O . PHE A 1 307 ? 21.35300 16.02817 -46.45436 1.000 10.05505 303 PHE A O 1
ATOM 2252 N N . LEU A 1 308 ? 21.98383 17.38261 -44.75535 1.000 8.68859 304 LEU A N 1
ATOM 2253 C CA . LEU A 1 308 ? 22.05965 16.28598 -43.80190 1.000 9.26205 304 LEU A CA 1
ATOM 2254 C C . LEU A 1 308 ? 20.69609 15.65047 -43.56890 1.000 10.41681 304 LEU A C 1
ATOM 2255 O O . LEU A 1 308 ? 20.61946 14.43223 -43.36406 1.000 9.47019 304 LEU A O 1
ATOM 2260 N N . LYS A 1 309 ? 19.60126 16.43042 -43.61977 1.000 9.95661 305 LYS A N 1
ATOM 2261 C CA . LYS A 1 309 ? 18.28221 15.81242 -43.48345 1.000 9.66106 305 LYS A CA 1
ATOM 2262 C C . LYS A 1 309 ? 17.91697 14.92167 -44.67418 1.000 8.79934 305 LYS A C 1
ATOM 2263 O O . LYS A 1 309 ? 16.86765 14.26979 -44.64525 1.000 11.89814 305 LYS A O 1
ATOM 2269 N N . ASN A 1 310 ? 18.75788 14.87216 -45.70812 1.000 7.38666 306 ASN A N 1
ATOM 2270 C CA . ASN A 1 310 ? 18.57485 13.96881 -46.81704 1.000 8.11721 306 ASN A CA 1
ATOM 2271 C C . ASN A 1 310 ? 19.60141 12.85943 -46.84292 1.000 9.09191 306 ASN A C 1
ATOM 2272 O O . ASN A 1 310 ? 19.46050 11.95449 -47.66834 1.000 8.74503 306 ASN A O 1
ATOM 2277 N N . ASN A 1 311 ? 20.62106 12.90261 -45.96537 1.000 9.86919 307 ASN A N 1
ATOM 2278 C CA . ASN A 1 311 ? 21.73411 11.96240 -46.02659 1.000 9.25234 307 ASN A CA 1
ATOM 2279 C C . ASN A 1 311 ? 22.18126 11.62232 -44.61342 1.000 9.46541 307 ASN A C 1
ATOM 2280 O O . ASN A 1 311 ? 22.72997 12.47577 -43.89208 1.000 9.64315 307 ASN A O 1
ATOM 2285 N N . TYR A 1 312 ? 21.96785 10.36567 -44.23039 1.000 8.43071 308 TYR A N 1
ATOM 2286 C CA . TYR A 1 312 ? 22.46032 9.86208 -42.95190 1.000 8.91756 308 TYR A CA 1
ATOM 2287 C C . TYR A 1 312 ? 23.97987 9.86356 -42.96884 1.000 10.33092 308 TYR A C 1
ATOM 2288 O O . TYR A 1 312 ? 24.58824 9.51089 -43.97829 1.000 10.25839 308 TYR A O 1
ATOM 2297 N N . VAL A 1 313 ? 24.60544 10.28362 -41.86655 1.000 8.63126 309 VAL A N 1
ATOM 2298 C CA . VAL A 1 313 ? 26.06754 10.29547 -41.77593 1.000 8.47335 309 VAL A CA 1
ATOM 2299 C C . VAL A 1 313 ? 26.49683 9.59035 -40.49978 1.000 9.05312 309 VAL A C 1
ATOM 2300 O O . VAL A 1 313 ? 25.96711 9.87169 -39.40884 1.000 9.78818 309 VAL A O 1
ATOM 2304 N N . VAL A 1 314 ? 27.45842 8.67652 -40.63553 1.000 10.78429 310 VAL A N 1
ATOM 2305 C CA . VAL A 1 314 ? 28.18048 8.10072 -39.50679 1.000 10.77910 310 VAL A CA 1
ATOM 2306 C C . VAL A 1 314 ? 29.50938 8.83849 -39.41816 1.000 11.33052 310 VAL A C 1
ATOM 2307 O O . VAL A 1 314 ? 30.33298 8.78396 -40.34448 1.000 12.16024 310 VAL A O 1
ATOM 2311 N N . PHE A 1 315 ? 29.71456 9.54795 -38.31921 1.000 11.45415 311 PHE A N 1
ATOM 2312 C CA . PHE A 1 315 ? 30.92221 10.32206 -38.09909 1.000 12.42178 311 PHE A CA 1
ATOM 2313 C C . PHE A 1 315 ? 31.92647 9.48274 -37.31415 1.000 12.04144 311 PHE A C 1
ATOM 2314 O O . PHE A 1 315 ? 31.61806 9.03800 -36.20583 1.000 13.57978 311 PHE A O 1
ATOM 2322 N N . ASN A 1 316 ? 33.12865 9.28851 -37.87094 1.000 13.74751 312 ASN A N 1
ATOM 2323 C CA . ASN A 1 316 ? 34.18581 8.50544 -37.22967 1.000 13.42421 312 ASN A CA 1
ATOM 2324 C C . ASN A 1 316 ? 35.35223 9.42700 -36.88895 1.000 15.11028 312 ASN A C 1
ATOM 2325 O O . ASN A 1 316 ? 36.09501 9.87718 -37.76551 1.000 13.79987 312 ASN A O 1
ATOM 2330 N N . GLN A 1 317 ? 35.49974 9.71297 -35.59182 1.000 15.43310 313 GLN A N 1
ATOM 2331 C CA . GLN A 1 317 ? 36.55170 10.60998 -35.13700 1.000 19.86646 313 GLN A CA 1
ATOM 2332 C C . GLN A 1 317 ? 37.93524 9.95147 -35.17328 1.000 19.80396 313 GLN A C 1
ATOM 2333 O O . GLN A 1 317 ? 38.94263 10.63752 -35.36677 1.000 22.53033 313 GLN A O 1
ATOM 2339 N N . GLY A 1 318 ? 37.99025 8.63715 -35.00079 1.000 18.64688 314 GLY A N 1
ATOM 2340 C CA . GLY A 1 318 ? 39.28017 7.96697 -34.88925 1.000 21.88420 314 GLY A CA 1
ATOM 2341 C C . GLY A 1 318 ? 40.10688 8.02178 -36.16122 1.000 26.16270 314 GLY A C 1
ATOM 2342 O O . GLY A 1 318 ? 41.32073 8.22380 -36.11111 1.000 28.14933 314 GLY A O 1
ATOM 2343 N N . VAL A 1 319 ? 39.47271 7.85453 -37.31714 1.000 21.30790 315 VAL A N 1
ATOM 2344 C CA . VAL A 1 319 ? 40.24937 7.73429 -38.55118 1.000 17.82235 315 VAL A CA 1
ATOM 2345 C C . VAL A 1 319 ? 40.99085 9.00607 -38.94841 1.000 27.51154 315 VAL A C 1
ATOM 2346 O O . VAL A 1 319 ? 42.22341 8.97489 -39.06291 1.000 31.83916 315 VAL A O 1
ATOM 2350 N N . PRO A 1 320 ? 40.32121 10.13126 -39.18050 1.000 18.31060 316 PRO A N 1
ATOM 2351 C CA . PRO A 1 320 ? 38.87449 10.36741 -39.18895 1.000 17.81101 316 PRO A CA 1
ATOM 2352 C C . PRO A 1 320 ? 38.28594 10.10756 -40.58037 1.000 16.45268 316 PRO A C 1
ATOM 2353 O O . PRO A 1 320 ? 38.95756 10.23924 -41.61000 1.000 16.43695 316 PRO A O 1
ATOM 2357 N N . GLU A 1 321 ? 37.00257 9.76155 -40.62592 1.000 13.98803 317 GLU A N 1
ATOM 2358 C CA . GLU A 1 321 ? 36.28785 9.54290 -41.87732 1.000 14.50325 317 GLU A CA 1
ATOM 2359 C C . GLU A 1 321 ? 34.80427 9.64847 -41.56556 1.000 12.65147 317 GLU A C 1
ATOM 2360 O O . GLU A 1 321 ? 34.40489 9.70595 -40.39870 1.000 11.18545 317 GLU A O 1
ATOM 2366 N N . VAL A 1 322 ? 33.98145 9.67491 -42.61250 1.000 11.62644 318 VAL A N 1
ATOM 2367 C CA . VAL A 1 322 ? 32.53813 9.51300 -42.44815 1.000 13.91257 318 VAL A CA 1
ATOM 2368 C C . VAL A 1 322 ? 32.05621 8.39958 -43.36941 1.000 13.45304 318 VAL A C 1
ATOM 2369 O O . VAL A 1 322 ? 32.75331 7.96546 -44.29037 1.000 12.13040 318 VAL A O 1
ATOM 2373 N N . GLN A 1 323 ? 30.84547 7.93146 -43.09970 1.000 12.16458 319 GLN A N 1
ATOM 2374 C CA . GLN A 1 323 ? 30.10379 7.07908 -44.01983 1.000 11.91049 319 GLN A CA 1
ATOM 2375 C C . GLN A 1 323 ? 28.74858 7.72763 -44.24923 1.000 11.94327 319 GLN A C 1
ATOM 2376 O O . GLN A 1 323 ? 28.11032 8.20350 -43.29677 1.000 12.13175 319 GLN A O 1
ATOM 2382 N N . ILE A 1 324 ? 28.30920 7.76359 -45.49974 1.000 10.81986 320 ILE A N 1
ATOM 2383 C CA . ILE A 1 324 ? 27.09938 8.47773 -45.88672 1.000 9.87508 320 ILE A CA 1
ATOM 2384 C C . ILE A 1 324 ? 26.17971 7.54181 -46.65669 1.000 11.69671 320 ILE A C 1
ATOM 2385 O O . ILE A 1 324 ? 26.64752 6.73397 -47.47196 1.000 11.30740 320 ILE A O 1
ATOM 2390 N N . ALA A 1 325 ? 24.87452 7.68030 -46.44518 1.000 9.99833 321 ALA A N 1
ATOM 2391 C CA . ALA A 1 325 ? 23.89876 6.97756 -47.27038 1.000 11.02832 321 ALA A CA 1
ATOM 2392 C C . ALA A 1 325 ? 22.65640 7.84841 -47.33583 1.000 12.20021 321 ALA A C 1
ATOM 2393 O O . ALA A 1 325 ? 22.38535 8.59039 -46.38631 1.000 10.71244 321 ALA A O 1
ATOM 2395 N N . PRO A 1 326 ? 21.86432 7.75694 -48.41091 1.000 11.46680 322 PRO A N 1
ATOM 2396 C CA . PRO A 1 326 ? 20.62107 8.53775 -48.48460 1.000 9.69715 322 PRO A CA 1
ATOM 2397 C C . PRO A 1 326 ? 19.67112 8.11428 -47.37539 1.000 13.41881 322 PRO A C 1
ATOM 2398 O O . PRO A 1 326 ? 19.61256 6.93988 -47.00428 1.000 12.85546 322 PRO A O 1
ATOM 2402 N N . VAL A 1 327 ? 18.92779 9.08088 -46.82271 1.000 11.61167 323 VAL A N 1
ATOM 2403 C CA . VAL A 1 327 ? 17.92449 8.75267 -45.80895 1.000 12.62834 323 VAL A CA 1
ATOM 2404 C C . VAL A 1 327 ? 16.80049 7.91092 -46.40114 1.000 15.61983 323 VAL A C 1
ATOM 2405 O O . VAL A 1 327 ? 16.46760 8.00445 -47.58300 1.000 17.93907 323 VAL A O 1
ATOM 2409 N N . ALA A 1 328 ? 16.19696 7.09325 -45.55174 1.000 17.30622 324 ALA A N 1
ATOM 2410 C CA . ALA A 1 328 ? 15.01355 6.34050 -45.94871 1.000 26.21345 324 ALA A CA 1
ATOM 2411 C C . ALA A 1 328 ? 13.82566 7.28551 -45.82106 1.000 25.88139 324 ALA A C 1
ATOM 2412 O O . ALA A 1 328 ? 13.47954 7.71422 -44.71161 1.000 28.16182 324 ALA A O 1
ATOM 2414 N N . GLU A 1 329 ? 13.24854 7.67171 -46.95295 1.000 26.14992 325 GLU A N 1
ATOM 2415 C CA . GLU A 1 329 ? 12.13976 8.62568 -46.92726 1.000 27.11277 325 GLU A CA 1
ATOM 2416 C C . GLU A 1 329 ? 11.29896 8.49512 -48.18573 1.000 40.62376 325 GLU A C 1
ATOM 2417 O O . GLU A 1 329 ? 10.16943 8.99169 -48.24902 1.000 42.44798 325 GLU A O 1
ATOM 2424 N N . ILE B 1 1 ? -5.86808 2.41038 -43.89452 1.000 38.66676 -3 ILE B N 1
ATOM 2425 C CA . ILE B 1 1 ? -6.09940 1.15574 -43.18392 1.000 30.15584 -3 ILE B CA 1
ATOM 2426 C C . ILE B 1 1 ? -6.60679 1.43729 -41.77545 1.000 44.04655 -3 ILE B C 1
ATOM 2427 O O . ILE B 1 1 ? -5.85912 1.95429 -40.94430 1.000 50.75404 -3 ILE B O 1
ATOM 2432 N N . VAL B 1 2 ? -7.86247 1.08067 -41.50413 1.000 28.53781 -2 VAL B N 1
ATOM 2433 C CA . VAL B 1 2 ? -8.52048 1.39480 -40.23174 1.000 25.95965 -2 VAL B CA 1
ATOM 2434 C C . VAL B 1 2 ? -7.80919 0.72915 -39.05724 1.000 16.62730 -2 VAL B C 1
ATOM 2435 O O . VAL B 1 2 ? -7.73248 -0.50375 -39.00898 1.000 23.08446 -2 VAL B O 1
ATOM 2439 N N . PRO B 1 3 ? -7.29049 1.48686 -38.09259 1.000 23.78866 -1 PRO B N 1
ATOM 2440 C CA . PRO B 1 3 ? -6.54381 0.89066 -36.98016 1.000 21.31798 -1 PRO B CA 1
ATOM 2441 C C . PRO B 1 3 ? -7.49067 0.44381 -35.86711 1.000 18.41449 -1 PRO B C 1
ATOM 2442 O O . PRO B 1 3 ? -8.69558 0.57860 -35.96441 1.000 20.46455 -1 PRO B O 1
ATOM 2446 N N . ASP B 1 4 ? -6.91400 -0.12576 -34.81192 1.000 21.21247 0 ASP B N 1
ATOM 2447 C CA . ASP B 1 4 ? -7.73186 -0.60770 -33.70704 1.000 16.48767 0 ASP B CA 1
ATOM 2448 C C . ASP B 1 4 ? -8.26381 0.55041 -32.84766 1.000 16.74516 0 ASP B C 1
ATOM 2449 O O . ASP B 1 4 ? -7.85105 1.70871 -32.95754 1.000 23.08716 0 ASP B O 1
ATOM 2454 N N . ALA B 1 5 ? -9.19434 0.19733 -31.97608 1.000 16.46897 1 ALA B N 1
ATOM 2455 C CA . ALA B 1 5 ? -9.80555 1.02801 -30.95103 1.000 14.52428 1 ALA B CA 1
ATOM 2456 C C . ALA B 1 5 ? -9.25396 0.61590 -29.59510 1.000 12.78824 1 ALA B C 1
ATOM 2457 O O . ALA B 1 5 ? -8.69742 -0.48032 -29.43027 1.000 13.11030 1 ALA B O 1
ATOM 2459 N N . GLY B 1 6 ? -9.42386 1.49202 -28.61158 1.000 10.54302 2 GLY B N 1
ATOM 2460 C CA . GLY B 1 6 ? -9.07219 1.15211 -27.24777 1.000 12.41202 2 GLY B CA 1
ATOM 2461 C C . GLY B 1 6 ? -8.44759 2.33895 -26.54027 1.000 9.93347 2 GLY B C 1
ATOM 2462 O O . GLY B 1 6 ? -9.16814 3.16489 -25.96885 1.000 12.40394 2 GLY B O 1
ATOM 2463 N N . VAL B 1 7 ? -7.11347 2.46587 -26.58392 1.000 9.89431 3 VAL B N 1
ATOM 2464 C CA . VAL B 1 7 ? -6.42526 3.64241 -26.05102 1.000 9.43816 3 VAL B CA 1
ATOM 2465 C C . VAL B 1 7 ? -5.60246 4.31320 -27.13721 1.000 9.82743 3 VAL B C 1
ATOM 2466 O O . VAL B 1 7 ? -5.13634 3.67820 -28.07919 1.000 10.22736 3 VAL B O 1
ATOM 2470 N N . GLY B 1 8 ? -5.42289 5.62732 -26.98329 1.000 10.25818 4 GLY B N 1
ATOM 2471 C CA . GLY B 1 8 ? -4.49738 6.39002 -27.79514 1.000 11.72674 4 GLY B CA 1
ATOM 2472 C C . GLY B 1 8 ? -3.61035 7.18126 -26.86807 1.000 13.47883 4 GLY B C 1
ATOM 2473 O O . GLY B 1 8 ? -4.10672 7.83168 -25.94228 1.000 15.31024 4 GLY B O 1
ATOM 2474 N N . THR B 1 9 ? -2.31478 7.15280 -27.10280 1.000 10.10477 5 THR B N 1
ATOM 2475 C CA . THR B 1 9 ? -1.36338 7.76981 -26.19029 1.000 10.61374 5 THR B CA 1
ATOM 2476 C C . THR 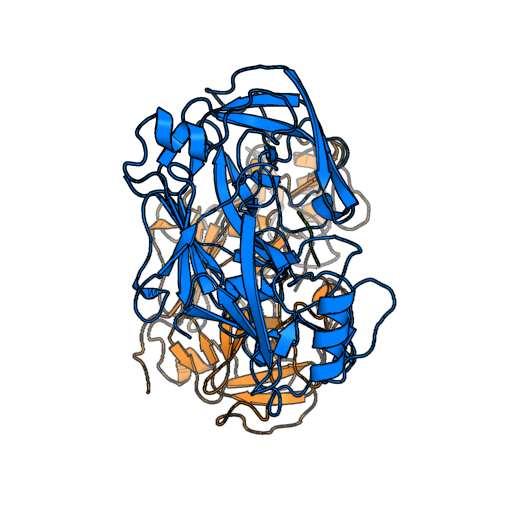B 1 9 ? -0.57537 8.85500 -26.90836 1.000 9.64344 5 THR B C 1
ATOM 2477 O O . THR B 1 9 ? -0.09881 8.64673 -28.02461 1.000 10.84294 5 THR B O 1
ATOM 2481 N N . VAL B 1 10 ? -0.50216 10.03485 -26.28941 1.000 9.13209 6 VAL B N 1
ATOM 2482 C CA . VAL B 1 10 ? 0.19138 11.17954 -26.86495 1.000 9.10250 6 VAL B CA 1
ATOM 2483 C C . VAL B 1 10 ? 1.26817 11.65265 -25.89618 1.000 8.48715 6 VAL B C 1
ATOM 2484 O O . VAL B 1 10 ? 0.96545 12.19430 -24.82725 1.000 9.02351 6 VAL B O 1
ATOM 2488 N N . PRO B 1 11 ? 2.53118 11.46129 -26.23728 1.000 8.82726 7 PRO B N 1
ATOM 2489 C CA . PRO B 1 11 ? 3.59808 12.04013 -25.42448 1.000 10.71242 7 PRO B CA 1
ATOM 2490 C C . PRO B 1 11 ? 3.63232 13.53486 -25.63474 1.000 9.32881 7 PRO B C 1
ATOM 2491 O O . PRO B 1 11 ? 3.54158 14.01280 -26.76628 1.000 11.71342 7 PRO B O 1
ATOM 2495 N N . MET B 1 12 ? 3.78683 14.27000 -24.54871 1.000 8.10778 8 MET B N 1
ATOM 2496 C CA . MET B 1 12 ? 3.70304 15.72196 -24.59751 1.000 8.01864 8 MET B CA 1
ATOM 2497 C C . MET B 1 12 ? 5.05661 16.40923 -24.49193 1.000 8.67738 8 MET B C 1
ATOM 2498 O O . MET B 1 12 ? 6.02014 15.87611 -23.92173 1.000 10.20860 8 MET B O 1
ATOM 2503 N N . THR B 1 13 ? 5.10551 17.62250 -25.03364 1.000 7.75401 9 THR B N 1
ATOM 2504 C CA . THR B 1 13 ? 6.26472 18.48760 -24.87633 1.000 8.44898 9 THR B CA 1
ATOM 2505 C C . THR B 1 13 ? 5.88697 19.63879 -23.95589 1.000 8.32584 9 THR B C 1
ATOM 2506 O O . THR B 1 13 ? 4.84582 20.27807 -24.15049 1.000 8.85316 9 THR B O 1
ATOM 2510 N N . ASP B 1 14 ? 6.70827 19.87302 -22.94092 1.000 8.33472 10 ASP B N 1
ATOM 2511 C CA . ASP B 1 14 ? 6.58554 21.01431 -22.03476 1.000 8.74036 10 ASP B CA 1
ATOM 2512 C C . ASP B 1 14 ? 7.33919 22.18728 -22.65960 1.000 9.40794 10 ASP B C 1
ATOM 2513 O O . ASP B 1 14 ? 8.55321 22.09880 -22.88375 1.000 9.98444 10 ASP B O 1
ATOM 2518 N N . TYR B 1 15 ? 6.62684 23.25666 -22.96701 1.000 8.26382 11 TYR B N 1
ATOM 2519 C CA . TYR B 1 15 ? 7.23076 24.45253 -23.52797 1.000 9.44218 11 TYR B CA 1
ATOM 2520 C C . TYR B 1 15 ? 7.82950 25.29846 -22.42028 1.000 10.40867 11 TYR B C 1
ATOM 2521 O O . TYR B 1 15 ? 7.11001 25.83390 -21.56731 1.000 9.26167 11 TYR B O 1
ATOM 2530 N N . GLY B 1 16 ? 9.15870 25.41375 -22.43324 1.000 9.73812 12 GLY B N 1
ATOM 2531 C CA . GLY B 1 16 ? 9.81921 26.30168 -21.48571 1.000 11.33405 12 GLY B CA 1
ATOM 2532 C C . GLY B 1 16 ? 9.58297 25.90524 -20.03917 1.000 9.72692 12 GLY B C 1
ATOM 2533 O O . GLY B 1 16 ? 9.53790 24.72059 -19.67876 1.000 11.51318 12 GLY B O 1
ATOM 2534 N N . ASN B 1 17 ? 9.43645 26.91035 -19.18492 1.000 10.37001 13 ASN B N 1
ATOM 2535 C CA . ASN B 1 17 ? 9.29359 26.69435 -17.74936 1.000 9.03731 13 ASN B CA 1
ATOM 2536 C C . ASN B 1 17 ? 7.83904 26.37161 -17.39691 1.000 8.98609 13 ASN B C 1
ATOM 2537 O O . ASN B 1 17 ? 7.17933 27.09834 -16.66360 1.000 9.68298 13 ASN B O 1
ATOM 2542 N N . ASP B 1 18 ? 7.31610 25.28433 -17.99035 1.000 8.70721 14 ASP B N 1
ATOM 2543 C CA . ASP B 1 18 ? 5.93216 24.83404 -17.69124 1.000 9.25886 14 AS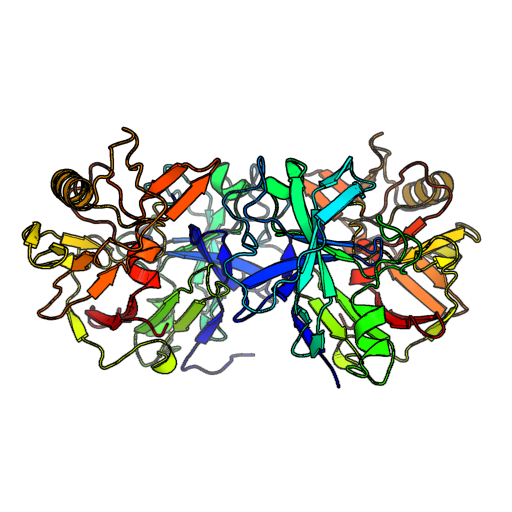P B CA 1
ATOM 2544 C C . ASP B 1 18 ? 4.87546 25.84103 -18.17204 1.000 7.01345 14 ASP B C 1
ATOM 2545 O O . ASP B 1 18 ? 3.86408 26.07039 -17.49535 1.000 8.46102 14 ASP B O 1
ATOM 2550 N N . ILE B 1 19 ? 5.08992 26.40384 -19.36394 1.000 7.69843 15 ILE B N 1
ATOM 2551 C CA . ILE B 1 19 ? 4.17150 27.40803 -19.89723 1.000 8.34763 15 ILE B CA 1
ATOM 2552 C C . ILE B 1 19 ? 2.92656 26.74443 -20.45860 1.000 8.14917 15 ILE B C 1
ATOM 2553 O O . ILE B 1 19 ? 1.80889 27.23546 -20.26251 1.000 8.63485 15 ILE B O 1
ATOM 2558 N N . GLU B 1 20 ? 3.11121 25.65985 -21.21112 1.000 8.45375 16 GLU B N 1
ATOM 2559 C CA . GLU B 1 20 ? 2.02640 24.90774 -21.85241 1.000 7.78843 16 GLU B CA 1
ATOM 2560 C C . GLU B 1 20 ? 2.56942 23.54168 -22.24648 1.000 8.95887 16 GLU B C 1
ATOM 2561 O O . GLU B 1 20 ? 3.79071 23.33667 -22.26152 1.000 8.22923 16 GLU B O 1
ATOM 2567 N N . TYR B 1 21 ? 1.65961 22.62625 -22.60633 1.000 8.26211 17 TYR B N 1
ATOM 2568 C CA . TYR B 1 21 ? 2.01223 21.25553 -22.94397 1.000 7.07613 17 TYR B CA 1
ATOM 2569 C C . TYR B 1 21 ? 1.30659 20.88717 -24.23104 1.000 7.11697 17 TYR B C 1
ATOM 2570 O O . TYR B 1 21 ? 0.07171 20.97010 -24.31116 1.000 8.83625 17 TYR B O 1
ATOM 2579 N N . TYR B 1 22 ? 2.08170 20.58685 -25.25462 1.000 6.57049 18 TYR B N 1
ATOM 2580 C CA . TYR B 1 22 ? 1.53354 20.29764 -26.56349 1.000 6.72812 18 TYR B CA 1
ATOM 2581 C C . TYR B 1 22 ? 1.90323 18.89055 -27.02175 1.000 7.16409 18 TYR B C 1
ATOM 2582 O O . TYR B 1 22 ? 2.88736 18.30186 -26.55332 1.000 7.82004 18 TYR B O 1
ATOM 2591 N N . GLY B 1 23 ? 1.08403 18.35962 -27.93604 1.000 7.90236 19 GLY B N 1
ATOM 2592 C CA . GLY B 1 23 ? 1.30084 17.03423 -28.47091 1.000 8.73746 19 GLY B CA 1
ATOM 2593 C C . GLY B 1 23 ? 1.08590 16.99622 -29.97029 1.000 8.29717 19 GLY B C 1
ATOM 2594 O O . GLY B 1 23 ? 0.35178 17.80391 -30.53797 1.000 9.15889 19 GLY B O 1
ATOM 2595 N N . GLN B 1 24 ? 1.68836 15.98875 -30.59781 1.000 8.39969 20 GLN B N 1
ATOM 2596 C CA . GLN B 1 24 ? 1.55806 15.84593 -32.03747 1.000 9.48097 20 GLN B CA 1
ATOM 2597 C C . GLN B 1 24 ? 0.28652 15.09014 -32.36826 1.000 11.08749 20 GLN B C 1
ATOM 2598 O O . GLN B 1 24 ? -0.04958 14.10166 -31.71486 1.000 16.06390 20 GLN B O 1
ATOM 2604 N N . VAL B 1 25 ? -0.42268 15.58312 -33.37504 1.000 9.28329 21 VAL B N 1
ATOM 2605 C CA . VAL B 1 25 ? -1.66753 15.01482 -33.87008 1.000 10.54608 21 VAL B CA 1
ATOM 2606 C C . VAL B 1 25 ? -1.58969 15.01222 -35.38898 1.000 13.42618 21 VAL B C 1
ATOM 2607 O O . VAL B 1 25 ? -1.21124 16.02705 -35.98982 1.000 13.55647 21 VAL B O 1
ATOM 2611 N N . THR B 1 26 ? -1.95568 13.89791 -36.01982 1.000 9.28160 22 THR B N 1
ATOM 2612 C CA . THR B 1 26 ? -1.87246 13.79066 -37.47503 1.000 9.96233 22 THR B CA 1
ATOM 2613 C C . THR B 1 26 ? -3.23965 14.02872 -38.08705 1.000 8.12575 22 THR B C 1
ATOM 2614 O O . THR B 1 26 ? -4.21943 13.40116 -37.66606 1.000 11.54820 22 THR B O 1
ATOM 2618 N N . ILE B 1 27 ? -3.33164 14.93123 -39.06491 1.000 8.80990 23 ILE B N 1
ATOM 2619 C CA . ILE B 1 27 ? -4.62241 15.32012 -39.63517 1.000 9.13482 23 ILE B CA 1
ATOM 2620 C C . ILE B 1 27 ? -4.54628 15.13443 -41.14465 1.000 9.33868 23 ILE B C 1
ATOM 2621 O O . ILE B 1 27 ? -3.60581 15.62964 -41.79110 1.000 10.81538 23 ILE B O 1
ATOM 2626 N N . GLY B 1 28 ? -5.51268 14.39935 -41.70595 1.000 7.94835 24 GLY B N 1
ATOM 2627 C CA . GLY B 1 28 ? -5.62017 14.25225 -43.14804 1.000 8.65778 24 GLY B CA 1
ATOM 2628 C C . GLY B 1 28 ? -5.06252 12.93265 -43.64570 1.000 9.48827 24 GLY B C 1
ATOM 2629 O O . GLY B 1 28 ? -4.54698 12.10516 -42.88393 1.000 11.26278 24 GLY B O 1
ATOM 2630 N N . THR B 1 29 ? -5.13452 12.77990 -44.97593 1.000 9.68695 25 THR B N 1
ATOM 2631 C CA . THR B 1 29 ? -4.66100 11.58453 -45.67706 1.000 10.80884 25 THR B CA 1
ATOM 2632 C C . THR B 1 29 ? -3.80151 12.05926 -46.83880 1.000 9.02696 25 THR B C 1
ATOM 2633 O O . THR B 1 29 ? -4.31432 12.73486 -47.73923 1.000 10.92465 25 THR B O 1
ATOM 2637 N N . PRO B 1 30 ? -2.52781 11.71673 -46.88047 1.000 8.27841 26 PRO B N 1
ATOM 2638 C CA . PRO B 1 30 ? -1.82875 10.80130 -45.97355 1.000 10.76484 26 PRO B CA 1
ATOM 2639 C C . PRO B 1 30 ? -1.60860 11.40784 -44.60021 1.000 13.65500 26 PRO B C 1
ATOM 2640 O O . PRO B 1 30 ? -1.30403 10.67513 -43.66619 1.000 14.72474 26 PRO B O 1
ATOM 2644 N N . GLY B 1 31 ? -1.75062 12.71676 -44.44944 1.000 11.93814 27 GLY B N 1
ATOM 2645 C CA . GLY B 1 31 ? -1.68666 13.29219 -43.11401 1.000 13.54954 27 GLY B CA 1
ATOM 2646 C C . GLY B 1 31 ? -0.45393 14.14657 -42.90229 1.000 12.12281 27 GLY B C 1
ATOM 2647 O O . GLY B 1 31 ? 0.65154 13.83343 -43.37893 1.000 16.30693 27 GLY B O 1
ATOM 2648 N N . LYS B 1 32 ? -0.64443 15.24722 -42.18989 1.000 11.66994 28 LYS B N 1
ATOM 2649 C CA . LYS B 1 32 ? 0.44640 16.06570 -41.71221 1.000 12.65481 28 LYS B CA 1
ATOM 2650 C C . LYS B 1 32 ? 0.37865 16.08880 -40.19613 1.000 10.72754 28 LYS B C 1
ATOM 2651 O O . LYS B 1 32 ? -0.69065 15.93889 -39.59193 1.000 10.06125 28 LYS B O 1
ATOM 2657 N N . LYS B 1 33 ? 1.53778 16.28937 -39.58446 1.000 12.22728 29 LYS B N 1
ATOM 2658 C CA . LYS B 1 33 ? 1.65671 16.25244 -38.13836 1.000 10.84994 29 LYS B CA 1
ATOM 2659 C C . LYS B 1 33 ? 1.66616 17.66236 -37.58818 1.000 10.67136 29 LYS B C 1
ATOM 2660 O O . LYS B 1 33 ? 2.48125 18.48781 -38.00458 1.000 12.27185 29 LYS B O 1
ATOM 2666 N N . PHE B 1 34 ? 0.77842 17.91937 -36.63601 1.000 9.91988 30 PHE B N 1
ATOM 2667 C CA . PHE B 1 34 ? 0.59989 19.22294 -36.04389 1.000 9.27196 30 PHE B CA 1
ATOM 2668 C C . PHE B 1 34 ? 0.88655 19.16490 -34.56028 1.000 9.10083 30 PHE B C 1
ATOM 2669 O O . PHE B 1 34 ? 0.44543 18.23060 -33.87292 1.000 10.41375 30 PHE B O 1
ATOM 2677 N N . ASN B 1 35 ? 1.54465 20.19960 -34.05670 1.000 7.80292 31 ASN B N 1
ATOM 2678 C CA . ASN B 1 35 ? 1.77542 20.34792 -32.62342 1.000 9.30337 31 ASN B CA 1
ATOM 2679 C C . ASN B 1 35 ? 0.63909 21.17215 -32.03160 1.000 8.54395 31 ASN B C 1
ATOM 2680 O O . ASN B 1 35 ? 0.51029 22.35956 -32.33105 1.000 10.51127 31 ASN B O 1
ATOM 2685 N N . LEU B 1 36 ? -0.21980 20.54003 -31.24404 1.000 6.67912 32 LEU B N 1
ATOM 2686 C CA . LEU B 1 36 ? -1.40605 21.20598 -30.72642 1.000 6.98946 32 LEU B CA 1
ATOM 2687 C C . LEU B 1 36 ? -1.29115 21.36730 -29.21693 1.000 6.85929 32 LEU B C 1
ATOM 2688 O O . LEU B 1 36 ? -0.96630 20.41682 -28.51705 1.000 7.43679 32 LEU B O 1
ATOM 2693 N N . ASP B 1 37 ? -1.60593 22.55750 -28.70427 1.000 6.51218 33 ASP B N 1
ATOM 2694 C CA . ASP B 1 37 ? -1.74132 22.76032 -27.26343 1.000 6.21480 33 ASP B CA 1
ATOM 2695 C C . ASP B 1 37 ? -3.01607 22.05800 -26.78225 1.000 6.70369 33 ASP B C 1
ATOM 2696 O O . ASP B 1 37 ? -4.11099 22.34942 -27.30056 1.000 8.12059 33 ASP B O 1
ATOM 2701 N N . PHE B 1 38 ? -2.89988 21.13024 -25.83030 1.000 6.37695 34 PHE B N 1
ATOM 2702 C CA . PHE B 1 38 ? -4.06829 20.37235 -25.36646 1.000 7.45751 34 PHE B CA 1
ATOM 2703 C C . PHE B 1 38 ? -4.75765 21.17185 -24.26799 1.000 7.36183 34 PHE B C 1
ATOM 2704 O O . PHE B 1 38 ? -4.18493 21.39665 -23.20977 1.000 8.05417 34 PHE B O 1
ATOM 2712 N N . ASP B 1 39 ? -5.99563 21.59113 -24.51891 1.000 7.56708 35 ASP B N 1
ATOM 2713 C CA . ASP B 1 39 ? -6.63126 22.63582 -23.71994 1.000 7.53930 35 ASP B CA 1
ATOM 2714 C C . ASP B 1 39 ? -7.99241 22.18879 -23.18884 1.000 6.94363 35 ASP B C 1
ATOM 2715 O O . ASP B 1 39 ? -8.99664 22.27730 -23.90387 1.000 6.13412 35 ASP B O 1
ATOM 2720 N N . THR B 1 40 ? -8.06864 21.81062 -21.91108 1.000 6.78150 36 THR B N 1
ATOM 2721 C CA . THR B 1 40 ? -9.38307 21.47075 -21.35647 1.000 7.88454 36 THR B CA 1
ATOM 2722 C C . THR B 1 40 ? -10.24333 22.70138 -21.08688 1.000 6.77672 36 THR B C 1
ATOM 2723 O O . THR B 1 40 ? -11.39476 22.52224 -20.65903 1.000 8.08179 36 THR B O 1
ATOM 2727 N N . GLY B 1 41 ? -9.75216 23.91685 -21.34998 1.000 6.97723 37 GLY B N 1
ATOM 2728 C CA . GLY B 1 41 ? -10.51549 25.14757 -21.20902 1.000 7.42643 37 GLY B CA 1
ATOM 2729 C C . GLY B 1 41 ? -11.18512 25.66649 -22.45717 1.000 8.51561 37 GLY B C 1
ATOM 2730 O O . GLY B 1 41 ? -11.79111 26.74451 -22.40606 1.000 8.88622 37 GLY B O 1
ATOM 2731 N N . SER B 1 42 ? -11.08956 24.95403 -23.57851 1.000 6.48789 38 SER B N 1
ATOM 2732 C CA . SER B 1 42 ? -11.79119 25.34726 -24.79803 1.000 7.92273 38 SER B CA 1
ATOM 2733 C C . SER B 1 42 ? -12.13954 24.08165 -25.58534 1.000 7.02613 38 SER B C 1
ATOM 2734 O O . SER B 1 42 ? -11.74012 22.97926 -25.23371 1.000 7.21066 38 SER B O 1
ATOM 2737 N N . SER B 1 43 ? -12.92212 24.26288 -26.65927 1.000 7.12239 39 SER B N 1
ATOM 2738 C CA . SER B 1 43 ? -13.49574 23.10765 -27.33538 1.000 6.78679 39 SER B CA 1
ATOM 2739 C C . SER B 1 43 ? -13.40161 23.16581 -28.84850 1.000 7.20364 39 SER B C 1
ATOM 2740 O O . SER B 1 43 ? -14.20099 22.52590 -29.52985 1.000 8.57872 39 SER B O 1
ATOM 2743 N N . ASP B 1 44 ? -12.45797 23.93211 -29.39074 1.000 7.51824 40 ASP B N 1
ATOM 2744 C CA . ASP B 1 44 ? -12.22999 24.04512 -30.82576 1.000 6.56910 40 ASP B CA 1
ATOM 2745 C C . ASP B 1 44 ? -10.89677 23.40240 -31.19585 1.000 7.36223 40 ASP B C 1
ATOM 2746 O O . ASP B 1 44 ? -9.88105 23.67183 -30.53580 1.000 7.75334 40 ASP B O 1
ATOM 2751 N N . LEU B 1 45 ? -10.87884 22.58801 -32.24965 1.000 6.85540 41 LEU B N 1
ATOM 2752 C CA . LEU B 1 45 ? -9.62614 22.06559 -32.80393 1.000 8.19289 41 LEU B CA 1
ATOM 2753 C C . LEU B 1 45 ? -9.30862 22.91795 -34.01905 1.000 7.80518 41 LEU B C 1
ATOM 2754 O O . LEU B 1 45 ? -9.92152 22.75641 -35.06843 1.000 8.14928 41 LEU B O 1
ATOM 2759 N N . TRP B 1 46 ? -8.36336 23.84561 -33.85823 1.000 7.07677 42 TRP B N 1
ATOM 2760 C CA . TRP B 1 46 ? -7.97590 24.73975 -34.94366 1.000 8.36291 42 TRP B CA 1
ATOM 2761 C C . TRP B 1 46 ? -6.49922 24.55849 -35.23000 1.000 7.04849 42 TRP B C 1
ATOM 2762 O O . TRP B 1 46 ? -5.72458 24.21203 -34.33788 1.000 7.77456 42 TRP B O 1
ATOM 2773 N N . ILE B 1 47 ? -6.14610 24.75864 -36.50790 1.000 7.02982 43 ILE B N 1
ATOM 2774 C CA . ILE B 1 47 ? -4.78221 24.59654 -36.99575 1.000 7.56560 43 ILE B CA 1
ATOM 2775 C C . ILE B 1 47 ? -4.43636 25.67376 -38.01667 1.000 7.22135 43 ILE B C 1
ATOM 2776 O O . ILE B 1 47 ? -5.25867 26.08596 -38.83351 1.000 7.46080 43 ILE B O 1
ATOM 2781 N N . ALA B 1 48 ? -3.17737 26.09241 -37.98405 1.000 7.48754 44 ALA B N 1
ATOM 2782 C CA . ALA B 1 48 ? -2.59705 26.88028 -39.07362 1.000 8.36123 44 ALA B CA 1
ATOM 2783 C C . ALA B 1 48 ? -2.84438 26.19627 -40.41163 1.000 8.62518 44 ALA B C 1
ATOM 2784 O O . ALA B 1 48 ? -2.83695 24.96469 -40.51559 1.000 8.42863 44 ALA B O 1
ATOM 2786 N N . SER B 1 49 ? -3.05389 26.99349 -41.45300 1.000 9.46218 45 SER B N 1
ATOM 2787 C CA . SER B 1 49 ? -3.39800 26.42092 -42.75031 1.000 9.76121 45 SER B CA 1
ATOM 2788 C C . SER B 1 49 ? -2.78667 27.27238 -43.85019 1.000 10.08651 45 SER B C 1
ATOM 2789 O O . SER B 1 49 ? -2.28196 28.37194 -43.60361 1.000 10.49303 45 SER B O 1
ATOM 2792 N N . THR B 1 50 ? -2.85097 26.75298 -45.07995 1.000 9.82717 46 THR B N 1
ATOM 2793 C CA . THR B 1 50 ? -2.39774 27.51335 -46.23566 1.000 11.47057 46 THR B CA 1
ATOM 2794 C C . THR B 1 50 ? -3.29273 28.70257 -46.54845 1.000 12.02271 46 THR B C 1
ATOM 2795 O O . THR B 1 50 ? -2.92249 29.51069 -47.40253 1.000 13.23745 46 THR B O 1
ATOM 2799 N N . LEU B 1 51 ? -4.43472 28.85053 -45.88419 1.000 10.96441 47 LEU B N 1
ATOM 2800 C CA . LEU B 1 51 ? -5.24494 30.06158 -45.95044 1.000 11.80341 47 LEU B CA 1
ATOM 2801 C C . LEU B 1 51 ? -4.79066 31.12819 -44.97739 1.000 13.24754 47 LEU B C 1
ATOM 2802 O O . LEU B 1 51 ? -5.33831 32.24242 -44.99589 1.000 13.79451 47 LEU B O 1
ATOM 2807 N N . CYS B 1 52 ? -3.83379 30.82848 -44.11658 1.000 11.62180 48 CYS B N 1
ATOM 2808 C CA . CYS B 1 52 ? -3.45471 31.76816 -43.08161 1.000 11.23544 48 CYS B CA 1
ATOM 2809 C C . CYS B 1 52 ? -2.52558 32.83802 -43.64595 1.000 15.18516 48 CYS B C 1
ATOM 2810 O O . CYS B 1 52 ? -1.54520 32.53513 -44.33292 1.000 18.49501 48 CYS B O 1
ATOM 2813 N N . THR B 1 53 ? -2.79786 34.08711 -43.31024 1.000 13.69526 49 THR B N 1
ATOM 2814 C CA . THR B 1 53 ? -2.00191 35.17864 -43.85251 1.000 15.44402 49 THR B CA 1
ATOM 2815 C C . THR B 1 53 ? -1.16950 35.92065 -42.81266 1.000 18.67857 49 THR B C 1
ATOM 2816 O O . THR B 1 53 ? -0.47595 36.88085 -43.17327 1.000 15.03338 49 THR B O 1
ATOM 2820 N N . ASN B 1 54 ? -1.19960 35.51208 -41.54247 1.000 11.73513 50 ASN B N 1
ATOM 2821 C CA . ASN B 1 54 ? -0.29456 36.08404 -40.54378 1.000 12.05068 50 ASN B CA 1
ATOM 2822 C C . ASN B 1 54 ? 0.29693 35.01349 -39.64251 1.000 10.30894 50 ASN B C 1
ATOM 2823 O O . ASN B 1 54 ? 0.62652 35.27571 -38.48742 1.000 11.89515 50 ASN B O 1
ATOM 2828 N N . CYS B 1 55 ? 0.47284 33.82494 -40.19382 1.000 11.56922 51 CYS B N 1
ATOM 2829 C CA . CYS B 1 55 ? 1.03751 32.72575 -39.42767 1.000 11.28954 51 CYS B CA 1
ATOM 2830 C C . CYS B 1 55 ? 2.56181 32.77914 -39.47562 1.000 12.70595 51 CYS B C 1
ATOM 2831 O O . CYS B 1 55 ? 3.15948 33.56571 -40.21149 1.000 16.82612 51 CYS B O 1
ATOM 2834 N N . GLY B 1 56 ? 3.20518 31.94131 -38.68047 1.000 11.71667 52 GLY B N 1
ATOM 2835 C CA . GLY B 1 56 ? 4.65473 31.93321 -38.60594 1.000 11.62738 52 GLY B CA 1
ATOM 2836 C C . GLY B 1 56 ? 5.25541 30.86914 -39.50655 1.000 10.47118 52 GLY B C 1
ATOM 2837 O O . GLY B 1 56 ? 4.66182 29.81848 -39.73431 1.000 12.82129 52 GLY B O 1
ATOM 2838 N N A SER B 1 57 ? 6.44110 31.15069 -40.04206 0.678 10.73160 53 SER B N 1
ATOM 2839 N N B SER B 1 57 ? 6.46368 31.15688 -39.99990 0.322 10.78973 53 SER B N 1
ATOM 2840 C CA A SER B 1 57 ? 7.06976 30.19616 -40.95597 0.678 10.35771 53 SER B CA 1
ATOM 2841 C CA B SER B 1 57 ? 7.15054 30.24081 -40.90786 0.322 10.28187 53 SER B CA 1
ATOM 2842 C C A SER B 1 57 ? 7.52224 28.90084 -40.27310 0.678 9.93987 53 SER B C 1
ATOM 2843 C C B SER B 1 57 ? 7.42104 28.88535 -40.26475 0.322 9.92919 53 SER B C 1
ATOM 2844 O O A SER B 1 57 ? 7.84740 27.93564 -40.97672 0.678 11.78993 53 SER B O 1
ATOM 2845 O O B SER B 1 57 ? 7.48409 27.86832 -40.96814 0.322 13.75893 53 SER B O 1
ATOM 2850 N N . ARG B 1 58 ? 7.59147 28.84537 -38.94262 1.000 10.01644 54 ARG B N 1
ATOM 2851 C CA . ARG B 1 58 ? 7.89450 27.58388 -38.25650 1.000 11.14050 54 ARG B CA 1
ATOM 2852 C C . ARG B 1 58 ? 6.68350 26.67118 -38.16674 1.000 9.19851 54 ARG B C 1
ATOM 2853 O O . ARG B 1 58 ? 6.84417 25.48451 -37.83668 1.000 11.77193 54 ARG B O 1
ATOM 2861 N N . GLN B 1 59 ? 5.47933 27.18916 -38.39535 1.000 10.14962 55 GLN B N 1
ATOM 2862 C CA . GLN B 1 59 ? 4.28728 26.37236 -38.18402 1.000 9.43117 55 GLN B CA 1
ATOM 2863 C C . GLN B 1 59 ? 4.02860 25.43074 -39.35095 1.000 10.66886 55 GLN B C 1
ATOM 2864 O O . GLN B 1 59 ? 4.24636 25.77323 -40.52022 1.000 11.85433 55 GLN B O 1
ATOM 2870 N N . THR B 1 60 ? 3.54636 24.23448 -39.03248 1.000 9.53054 56 THR B N 1
ATOM 2871 C CA . THR B 1 60 ? 3.02599 23.34342 -40.06232 1.000 8.99269 56 THR B CA 1
ATOM 2872 C C . THR B 1 60 ? 1.63467 23.79704 -40.47155 1.000 9.38689 56 THR B C 1
ATOM 2873 O O . THR B 1 60 ? 0.81507 24.16217 -39.62306 1.000 10.31292 56 THR B O 1
ATOM 2877 N N . LYS B 1 61 ? 1.38090 23.82680 -41.77786 1.000 9.70842 57 LYS B N 1
ATOM 2878 C CA . LYS B 1 61 ? 0.14452 24.37615 -42.32821 1.000 10.12932 57 LYS B CA 1
ATOM 2879 C C . LYS B 1 61 ? -0.66964 23.31334 -43.05745 1.000 10.44338 57 LYS B C 1
ATOM 2880 O O . LYS B 1 61 ? -0.19616 22.69156 -44.01947 1.000 12.50020 57 LYS B O 1
ATOM 2886 N N . TYR B 1 62 ? -1.90614 23.13875 -42.62946 1.000 9.03741 58 TYR B N 1
ATOM 2887 C CA . TYR B 1 62 ? -2.83079 22.25246 -43.31866 1.000 8.00854 58 TYR B CA 1
ATOM 2888 C C . TYR B 1 62 ? -3.17445 22.80102 -44.69425 1.000 9.38258 58 TYR B C 1
ATOM 2889 O O . TYR B 1 62 ? -3.51413 23.98688 -44.83763 1.000 9.90527 58 TYR B O 1
ATOM 2898 N N . ASP B 1 63 ? -3.08501 21.94037 -45.70555 1.000 9.32193 59 ASP B N 1
ATOM 2899 C CA . ASP B 1 63 ? -3.41101 22.29885 -47.08600 1.000 10.55885 59 ASP B CA 1
ATOM 2900 C C . ASP B 1 63 ? -4.55216 21.41370 -47.55297 1.000 10.25319 59 ASP B C 1
ATOM 2901 O O . ASP B 1 63 ? -4.35639 20.19124 -47.71171 1.000 10.37704 59 ASP B O 1
ATOM 2906 N N . PRO B 1 64 ? -5.74371 21.95146 -47.79265 1.000 10.50312 60 PRO B N 1
ATOM 2907 C CA . PRO B 1 64 ? -6.86210 21.09181 -48.20137 1.000 11.39267 60 PRO B CA 1
ATOM 2908 C C . PRO B 1 64 ? -6.55584 20.25264 -49.42593 1.000 12.90846 60 PRO B C 1
ATOM 2909 O O . PRO B 1 64 ? -7.04824 19.12170 -49.52473 1.000 12.03271 60 PRO B O 1
ATOM 2913 N N . ASN B 1 65 ? -5.77701 20.78436 -50.37233 1.000 12.93569 61 ASN B N 1
ATOM 2914 C CA . ASN B 1 65 ? -5.54130 20.07087 -51.61701 1.000 14.83470 61 ASN B CA 1
ATOM 2915 C C . ASN B 1 65 ? -4.67861 18.85308 -51.39907 1.000 14.47436 61 ASN B C 1
ATOM 2916 O O . ASN B 1 65 ? -4.69443 17.94599 -52.23657 1.000 17.24911 61 ASN B O 1
ATOM 2921 N N . GLN B 1 66 ? -3.93508 18.80440 -50.29845 1.000 12.61586 62 GLN B N 1
ATOM 2922 C CA . GLN B 1 66 ? -3.04125 17.69837 -50.00772 1.000 13.46156 62 GLN B CA 1
ATOM 2923 C C . GLN B 1 66 ? -3.65077 16.63638 -49.10436 1.000 10.45657 62 GLN B C 1
ATOM 2924 O O . GLN B 1 66 ? -2.91276 15.76174 -48.65394 1.000 12.34957 62 GLN B O 1
ATOM 2930 N N . SER B 1 67 ? -4.94527 16.68940 -48.80736 1.000 10.74922 63 SER B N 1
ATOM 2931 C CA . SER B 1 67 ? -5.59311 15.62244 -48.05709 1.000 9.89781 63 SER B CA 1
ATOM 2932 C C . SER B 1 67 ? -6.75658 15.05887 -48.85532 1.000 10.05764 63 SER B C 1
ATOM 2933 O O . SER B 1 67 ? -7.70561 15.78283 -49.18008 1.000 10.80130 63 SER B O 1
ATOM 2936 N N . SER B 1 68 ? -6.70022 13.76707 -49.16020 1.000 10.09987 64 SER B N 1
ATOM 2937 C CA . SER B 1 68 ? -7.76843 13.16434 -49.93720 1.000 11.64003 64 SER B CA 1
ATOM 2938 C C . SER B 1 68 ? -9.03915 12.97537 -49.13169 1.000 11.91507 64 SER B C 1
ATOM 2939 O O . SER B 1 68 ? -10.08505 12.68176 -49.71792 1.000 13.35402 64 SER B O 1
ATOM 2942 N N . THR B 1 69 ? -8.98245 13.13859 -47.80993 1.000 11.37341 65 THR B N 1
ATOM 2943 C CA . THR B 1 69 ? -10.15046 13.02263 -46.95952 1.000 13.19080 65 THR B CA 1
ATOM 2944 C C . THR B 1 69 ? -10.68289 14.38204 -46.49231 1.000 10.34047 65 THR B C 1
ATOM 2945 O O . THR B 1 69 ? -11.63507 14.42814 -45.70980 1.000 13.28052 65 THR B O 1
ATOM 2949 N N . TYR B 1 70 ? -10.13050 15.47837 -47.00125 1.000 10.11514 66 TYR B N 1
ATOM 2950 C CA . TYR B 1 70 ? -10.70113 16.79523 -46.74167 1.000 9.51011 66 TYR B CA 1
ATOM 2951 C C . TYR B 1 70 ? -12.14574 16.86107 -47.23050 1.000 11.28785 66 TYR B C 1
ATOM 2952 O O . TYR B 1 70 ? -12.45049 16.45459 -48.36309 1.000 12.90597 66 TYR B O 1
ATOM 2961 N N . GLN B 1 71 ? -13.03886 17.37850 -46.38830 1.000 11.43185 67 GLN B N 1
ATOM 2962 C CA . GLN B 1 71 ? -14.40016 17.70280 -46.79590 1.000 12.29595 67 GLN B CA 1
ATOM 2963 C C . GLN B 1 71 ? -14.63440 19.18387 -46.54149 1.000 12.83159 67 GLN B C 1
ATOM 2964 O O . GLN B 1 71 ? -14.39369 19.69091 -45.43017 1.000 12.62529 67 GLN B O 1
ATOM 2970 N N . ALA B 1 72 ? -15.09374 19.88436 -47.56802 1.000 12.80022 68 ALA B N 1
ATOM 2971 C CA . ALA B 1 72 ? -15.38955 21.29785 -47.40766 1.000 11.53502 68 ALA B CA 1
ATOM 2972 C C . ALA B 1 72 ? -16.53911 21.50985 -46.42025 1.000 12.78001 68 ALA B C 1
ATOM 2973 O O . ALA B 1 72 ? -17.45307 20.68592 -46.29444 1.000 13.60859 68 ALA B O 1
ATOM 2975 N N . ASP B 1 73 ? -16.46988 22.62086 -45.69559 1.000 12.11614 69 ASP B N 1
ATOM 2976 C CA . ASP B 1 73 ? -17.58539 23.07884 -44.87140 1.000 12.07023 69 ASP B CA 1
ATOM 2977 C C . ASP B 1 73 ? -17.75489 24.55632 -45.17985 1.000 13.71894 69 ASP B C 1
ATOM 2978 O O . ASP B 1 73 ? -18.73822 24.96014 -45.81579 1.000 14.75439 69 ASP B O 1
ATOM 2983 N N . GLY B 1 74 ? -16.76649 25.35473 -44.79912 1.000 11.24825 70 GLY B N 1
ATOM 2984 C CA . GLY B 1 74 ? -16.69259 26.72267 -45.22910 1.000 11.60454 70 GLY B CA 1
ATOM 2985 C C . GLY B 1 74 ? -17.30257 27.73844 -44.28741 1.000 11.97161 70 GLY B C 1
ATOM 2986 O O . GLY B 1 74 ? -17.07923 28.94614 -44.46955 1.000 13.51301 70 GLY B O 1
ATOM 2987 N N . ARG B 1 75 ? -18.05683 27.30319 -43.28244 1.000 11.27980 71 ARG B N 1
ATOM 2988 C CA . ARG B 1 75 ? -18.59574 28.26387 -42.33011 1.000 11.36275 71 ARG B CA 1
ATOM 2989 C C . ARG B 1 75 ? -17.45256 28.91954 -41.56571 1.000 14.56972 71 ARG B C 1
ATOM 2990 O O . ARG B 1 75 ? -16.41755 28.30473 -41.30971 1.000 12.11637 71 ARG B O 1
ATOM 2998 N N . THR B 1 76 ? -17.63392 30.17913 -41.20530 1.000 10.75657 72 THR B N 1
ATOM 2999 C CA . THR B 1 76 ? -16.59753 30.88185 -40.47118 1.000 12.39339 72 THR B CA 1
ATOM 3000 C C . THR B 1 76 ? -16.60161 30.46716 -39.00555 1.000 12.79236 72 THR B C 1
ATOM 3001 O O . THR B 1 76 ? -17.63606 30.10083 -38.43813 1.000 12.05609 72 THR B O 1
ATOM 3005 N N . TRP B 1 77 ? -15.44125 30.59871 -38.38421 1.000 9.60765 73 TRP B N 1
ATOM 3006 C CA . TRP B 1 77 ? -15.28566 30.44952 -36.94339 1.000 9.51943 73 TRP B CA 1
ATOM 3007 C C . TRP B 1 77 ? -14.31806 31.52855 -36.47769 1.000 10.01131 73 TRP B C 1
ATOM 3008 O O . TRP B 1 77 ? -13.47217 31.99424 -37.23714 1.000 10.32735 73 TRP B O 1
ATOM 3019 N N A SER B 1 78 ? -14.45476 31.91585 -35.21554 0.679 9.39122 74 SER B N 1
ATOM 3020 N N B SER B 1 78 ? -14.41407 31.88075 -35.19320 0.321 9.36637 74 SER B N 1
ATOM 3021 C CA A SER B 1 78 ? -13.49757 32.79789 -34.57668 0.679 9.94435 74 SER B CA 1
ATOM 3022 C CA B SER B 1 78 ? -13.51793 32.86137 -34.58725 0.321 9.87250 74 SER B CA 1
ATOM 3023 C C A SER B 1 78 ? -13.48743 32.47635 -33.08967 0.679 10.34731 74 SER B C 1
ATOM 3024 C C B SER B 1 78 ? -13.51624 32.66575 -33.07563 0.321 10.49761 74 SER B C 1
ATOM 3025 O O A SER B 1 78 ? -14.50763 32.05506 -32.52794 0.679 9.45066 74 SER B O 1
ATOM 3026 O O B SER B 1 78 ? -14.58918 32.54887 -32.47382 0.321 9.22888 74 SER B O 1
ATOM 3031 N N . ILE B 1 79 ? -12.32076 32.64581 -32.46785 1.000 9.07823 75 ILE B N 1
ATOM 3032 C CA . ILE B 1 79 ? -12.16518 32.36355 -31.04667 1.000 9.84990 75 ILE B CA 1
ATOM 3033 C C . ILE B 1 79 ? -11.27386 33.41624 -30.41501 1.000 10.10629 75 ILE B C 1
ATOM 3034 O O . ILE B 1 79 ? -10.35573 33.93435 -31.05141 1.000 10.74944 75 ILE B O 1
ATOM 3039 N N . SER B 1 80 ? -11.58039 33.75224 -29.16750 1.000 10.60506 76 SER B N 1
ATOM 3040 C CA . SER B 1 80 ? -10.77589 34.64226 -28.35871 1.000 10.89151 76 SER B CA 1
ATOM 3041 C C . SER B 1 80 ? -10.55588 33.92881 -27.03576 1.000 11.88146 76 SER B C 1
ATOM 3042 O O . SER B 1 80 ? -11.51072 33.41555 -26.45515 1.000 14.04522 76 SER B O 1
ATOM 3045 N N . TYR B 1 81 ? -9.31923 33.90161 -26.54728 1.000 9.02440 77 TYR B N 1
ATOM 3046 C CA . TYR B 1 81 ? -8.97893 33.24712 -25.29809 1.000 9.10567 77 TYR B CA 1
ATOM 3047 C C . TYR B 1 81 ? -8.79544 34.24972 -24.17563 1.000 10.04749 77 TYR B C 1
ATOM 3048 O O . TYR B 1 81 ? -8.55693 35.43173 -24.41096 1.000 10.63640 77 TYR B O 1
ATOM 3057 N N . GLY B 1 82 ? -8.81214 33.73408 -22.94030 1.000 9.63642 78 GLY B N 1
ATOM 3058 C CA . GLY B 1 82 ? -8.71465 34.61521 -21.77971 1.000 11.59906 78 GLY B CA 1
ATOM 3059 C C . GLY B 1 82 ? -7.44031 35.43576 -21.74050 1.000 12.41702 78 GLY B C 1
ATOM 3060 O O . GLY B 1 82 ? -7.42092 36.51925 -21.15061 1.000 14.15863 78 GLY B O 1
ATOM 3061 N N . ASP B 1 83 ? -6.36151 34.93844 -22.34569 1.000 10.77946 79 ASP B N 1
ATOM 3062 C CA . ASP B 1 83 ? -5.10462 35.67017 -22.35026 1.000 9.96602 79 ASP B CA 1
ATOM 3063 C C . ASP B 1 83 ? -5.03039 36.70873 -23.47681 1.000 11.71826 79 ASP B C 1
ATOM 3064 O O . ASP B 1 83 ? -4.00165 37.38149 -23.62155 1.000 12.11477 79 ASP B O 1
ATOM 3069 N N . GLY B 1 84 ? -6.09845 36.89463 -24.25684 1.000 11.45621 80 GLY B N 1
ATOM 3070 C CA . GLY B 1 84 ? -6.09447 37.86298 -25.32894 1.000 12.56056 80 GLY B CA 1
ATOM 3071 C C . GLY B 1 84 ? -5.71107 37.30675 -26.67454 1.000 12.80095 80 GLY B C 1
ATOM 3072 O O . GLY B 1 84 ? -5.91514 37.99404 -27.68859 1.000 14.03776 80 GLY B O 1
ATOM 3073 N N . SER B 1 85 ? -5.15824 36.09634 -26.73124 1.000 12.36263 81 SER B N 1
ATOM 3074 C CA . SER B 1 85 ? -4.86779 35.47798 -28.01847 1.000 9.47970 81 SER B CA 1
ATOM 3075 C C . SER B 1 85 ? -6.17067 35.10993 -28.73680 1.000 9.46005 81 SER B C 1
ATOM 3076 O O . SER B 1 85 ? -7.24138 35.08139 -28.13696 1.000 10.80947 81 SER B O 1
ATOM 3079 N N . SER B 1 86 ? -6.07251 34.84288 -30.03749 1.000 8.85112 82 SER B N 1
ATOM 3080 C CA . SER B 1 86 ? -7.24586 34.69898 -30.88773 1.000 10.07813 82 SER B CA 1
ATOM 3081 C C . SER B 1 86 ? -6.81800 33.98989 -32.16378 1.000 11.46882 82 SER B C 1
ATOM 3082 O O . SER B 1 86 ? -5.62811 33.91423 -32.48982 1.000 9.83138 82 SER B O 1
ATOM 3085 N N . ALA B 1 87 ? -7.81345 33.44770 -32.86417 1.000 8.33782 83 ALA B N 1
ATOM 3086 C CA . ALA B 1 87 ? -7.62884 32.93987 -34.21081 1.000 7.88192 83 ALA B CA 1
ATOM 3087 C C . ALA B 1 87 ? -8.99274 32.89856 -34.87788 1.000 9.81140 83 ALA B C 1
ATOM 3088 O O . ALA B 1 87 ? -10.02976 32.92377 -34.20413 1.000 8.49915 83 ALA B O 1
ATOM 3090 N N . SER B 1 88 ? -8.99233 32.80589 -36.20501 1.000 10.04961 84 SER B N 1
ATOM 3091 C CA . SER B 1 88 ? -10.24838 32.71536 -36.94029 1.000 9.09616 84 SER B CA 1
ATOM 3092 C C . SER B 1 88 ? -10.00435 32.09501 -38.30550 1.000 8.04984 84 SER B C 1
ATOM 3093 O O . SER B 1 88 ? -8.86636 32.04210 -38.79135 1.000 9.08145 84 SER B O 1
ATOM 3096 N N . GLY B 1 89 ? -11.08358 31.66257 -38.94199 1.000 9.44481 85 GLY B N 1
ATOM 3097 C CA . GLY B 1 89 ? -10.96892 31.10158 -40.27728 1.000 9.70471 85 GLY B CA 1
ATOM 3098 C C . GLY B 1 89 ? -12.24567 30.42708 -40.73495 1.000 10.67132 85 GLY B C 1
ATOM 3099 O O . GLY B 1 89 ? -13.34057 30.94397 -40.48313 1.000 10.37263 85 GLY B O 1
ATOM 3100 N N . ILE B 1 90 ? -12.13016 29.29249 -41.41788 1.000 9.84192 86 ILE B N 1
ATOM 3101 C CA . ILE B 1 90 ? -13.28151 28.56155 -41.91615 1.000 9.87057 86 ILE B CA 1
ATOM 3102 C C . ILE B 1 90 ? -13.19051 27.11417 -41.46194 1.000 9.81268 86 ILE B C 1
ATOM 3103 O O . ILE B 1 90 ? -12.10974 26.59162 -41.18050 1.000 9.72531 86 ILE B O 1
ATOM 3108 N N . LEU B 1 91 ? -14.34924 26.47351 -41.38460 1.000 10.52559 87 LEU B N 1
ATOM 3109 C CA . LEU B 1 91 ? -14.45792 25.08534 -40.97335 1.000 9.74156 87 LEU B CA 1
ATOM 3110 C C . LEU B 1 91 ? -14.20010 24.12081 -42.13645 1.000 9.14108 87 LEU B C 1
ATOM 3111 O O . LEU B 1 91 ? -14.36581 24.44594 -43.32220 1.000 10.56673 87 LEU B O 1
ATOM 3116 N N . ALA B 1 92 ? -13.82693 22.88992 -41.76884 1.000 9.09880 88 ALA B N 1
ATOM 3117 C CA . ALA B 1 92 ? -13.67520 21.76938 -42.69735 1.000 8.86274 88 ALA B CA 1
ATOM 3118 C C . ALA B 1 92 ? -13.85713 20.49919 -41.88771 1.000 10.19145 88 ALA B C 1
ATOM 3119 O O . ALA B 1 92 ? -13.96300 20.55156 -40.66174 1.000 9.04044 88 ALA B O 1
ATOM 3121 N N . LYS B 1 93 ? -13.87244 19.35854 -42.55846 1.000 9.96843 89 LYS B N 1
ATOM 3122 C CA . LYS B 1 93 ? -13.79317 18.07307 -41.86525 1.000 10.68015 89 LYS B CA 1
ATOM 3123 C C . LYS B 1 93 ? -12.62425 17.26313 -42.41240 1.000 9.38170 89 LYS B C 1
ATOM 3124 O O . LYS B 1 93 ? -12.31930 17.30028 -43.61371 1.000 11.51544 89 LYS B O 1
ATOM 3130 N N . ASP B 1 94 ? -11.97004 16.49097 -41.54567 1.000 9.17011 90 ASP B N 1
ATOM 3131 C CA . ASP B 1 94 ? -10.95060 15.56501 -42.01114 1.000 9.47487 90 ASP B CA 1
ATOM 3132 C C . ASP B 1 94 ? -10.71155 14.55195 -40.90970 1.000 8.64090 90 ASP B C 1
ATOM 3133 O O . ASP B 1 94 ? -11.19192 14.70877 -39.79373 1.000 9.18468 90 ASP B O 1
ATOM 3138 N N . ASN B 1 95 ? -9.97504 13.49785 -41.23657 1.000 10.36018 91 ASN B N 1
ATOM 3139 C CA . ASN B 1 95 ? -9.61073 12.51041 -40.23882 1.000 8.24596 91 ASN B CA 1
ATOM 3140 C C . ASN B 1 95 ? -8.51675 13.04877 -39.33636 1.000 9.14180 91 ASN B C 1
ATOM 3141 O O . ASN B 1 95 ? -7.56633 13.69163 -39.79520 1.000 9.74443 91 ASN B O 1
ATOM 3146 N N . VAL B 1 96 ? -8.63119 12.75063 -38.04801 1.000 8.38031 92 VAL B N 1
ATOM 3147 C CA . VAL B 1 96 ? -7.70173 13.21925 -37.03086 1.000 8.73864 92 VAL B CA 1
ATOM 3148 C C . VAL B 1 96 ? -7.23267 12.00395 -36.24973 1.000 9.26587 92 VAL B C 1
ATOM 3149 O O . VAL B 1 96 ? -8.04352 11.30082 -35.64182 1.000 10.44291 92 VAL B O 1
ATOM 3153 N N . ASN B 1 97 ? -5.94294 11.75555 -36.27491 1.000 9.04023 93 ASN B N 1
ATOM 3154 C CA . ASN B 1 97 ? -5.32292 10.63050 -35.58051 1.000 9.09165 93 ASN B CA 1
ATOM 3155 C C . ASN B 1 97 ? -4.76107 11.13380 -34.27319 1.000 9.41086 93 ASN B C 1
ATOM 3156 O O . ASN B 1 97 ? -3.76062 11.87112 -34.24748 1.000 9.33077 93 ASN B O 1
ATOM 3161 N N . LEU B 1 98 ? -5.42378 10.76313 -33.19516 1.000 9.43858 94 LEU B N 1
ATOM 3162 C CA . LEU B 1 98 ? -5.09272 11.20154 -31.85294 1.000 9.15553 94 LEU B CA 1
ATOM 3163 C C . LEU B 1 98 ? -4.51308 10.00961 -31.09444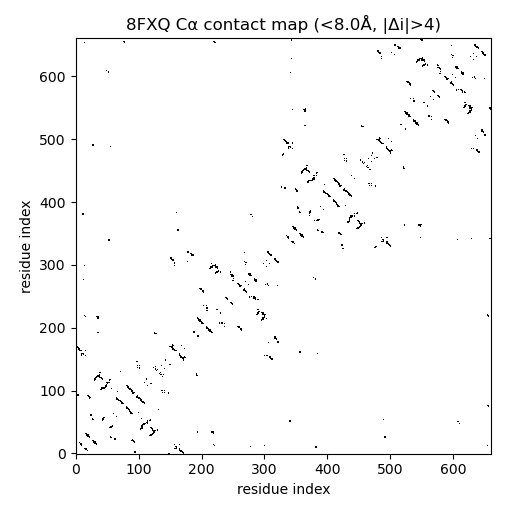 1.000 10.75877 94 LEU B C 1
ATOM 3164 O O . LEU B 1 98 ? -5.24453 9.09934 -30.67217 1.000 10.87144 94 LEU B O 1
ATOM 3169 N N . GLY B 1 99 ? -3.20198 10.00272 -30.94898 1.000 10.26522 95 GLY B N 1
ATOM 3170 C CA . GLY B 1 99 ? -2.53508 8.96492 -30.20402 1.000 11.52817 95 GLY B CA 1
ATOM 3171 C C . GLY B 1 99 ? -2.63165 7.59301 -30.82632 1.000 10.49622 95 GLY B C 1
ATOM 3172 O O . GLY B 1 99 ? -2.40555 6.60065 -30.12914 1.000 11.29773 95 GLY B O 1
ATOM 3173 N N . GLY B 1 100 ? -2.94258 7.51296 -32.12913 1.000 10.90591 96 GLY B N 1
ATOM 3174 C CA . GLY B 1 100 ? -3.15813 6.26066 -32.83187 1.000 11.51265 96 GLY B CA 1
ATOM 3175 C C . GLY B 1 100 ? -4.62170 5.92537 -33.08628 1.000 10.10257 96 GLY B C 1
ATOM 3176 O O . GLY B 1 100 ? -4.90981 4.99207 -33.85247 1.000 12.91808 96 GLY B O 1
ATOM 3177 N N . LEU B 1 101 ? -5.55047 6.64924 -32.46795 1.000 9.84546 97 LEU B N 1
ATOM 3178 C CA . LEU B 1 101 ? -6.97041 6.43222 -32.69043 1.000 9.82693 97 LEU B CA 1
ATOM 3179 C C . LEU B 1 101 ? -7.43551 7.37259 -33.79214 1.000 9.62694 97 LEU B C 1
ATOM 3180 O O . LEU B 1 101 ? -7.23865 8.58911 -33.69818 1.000 10.41312 97 LEU B O 1
ATOM 3185 N N . LEU B 1 102 ? -8.06442 6.81831 -34.82357 1.000 8.43401 98 LEU B N 1
ATOM 3186 C CA . LEU B 1 102 ? -8.35324 7.56932 -36.04522 1.000 10.68780 98 LEU B CA 1
ATOM 3187 C C . LEU B 1 102 ? -9.79831 8.03119 -36.02284 1.000 10.86835 98 LEU B C 1
ATOM 3188 O O . LEU B 1 102 ? -10.70583 7.27964 -36.37875 1.000 11.95893 98 LEU B O 1
ATOM 3193 N N . ILE B 1 103 ? -10.00779 9.27843 -35.60324 1.000 8.86725 99 ILE B N 1
ATOM 3194 C CA . ILE B 1 103 ? -11.32336 9.89592 -35.67174 1.000 8.42185 99 ILE B CA 1
ATOM 3195 C C . ILE B 1 103 ? -11.62142 10.17505 -37.13441 1.000 9.70665 99 ILE B C 1
ATOM 3196 O O . ILE B 1 103 ? -10.87696 10.91769 -37.79637 1.000 10.80015 99 ILE B O 1
ATOM 3201 N N . LYS B 1 104 ? -12.73666 9.65113 -37.63130 1.000 9.60482 100 LYS B N 1
ATOM 3202 C CA . LYS B 1 104 ? -13.15089 9.92373 -39.00755 1.000 9.66617 100 LYS B CA 1
ATOM 3203 C C . LYS B 1 104 ? -14.00751 11.17982 -39.08966 1.000 10.15313 100 LYS B C 1
ATOM 3204 O O . LYS B 1 104 ? -14.96641 11.32720 -38.33385 1.000 11.76756 100 LYS B O 1
ATOM 3210 N N . GLY B 1 105 ? -13.68143 12.08033 -40.01621 1.000 10.89627 101 GLY B N 1
ATOM 3211 C CA . GLY B 1 105 ? -14.56200 13.21260 -40.27100 1.000 11.86370 101 GLY B CA 1
ATOM 3212 C C . GLY B 1 105 ? -14.72147 14.15780 -39.09748 1.000 8.84175 101 GLY B C 1
ATOM 3213 O O . GLY B 1 105 ? -15.83109 14.63129 -38.83131 1.000 11.16307 101 GLY B O 1
ATOM 3214 N N . GLN B 1 106 ? -13.63636 14.44239 -38.38622 1.000 9.78335 102 GLN B N 1
ATOM 3215 C CA . GLN B 1 106 ? -13.65129 15.44852 -37.32513 1.000 8.09329 102 GLN B CA 1
ATOM 3216 C C . GLN B 1 106 ? -13.75825 16.84669 -37.91919 1.000 8.15870 102 GLN B C 1
ATOM 3217 O O . GLN B 1 106 ? -13.07162 17.16760 -38.88035 1.000 8.82247 102 GLN B O 1
ATOM 3223 N N . THR B 1 107 ? -14.60770 17.69698 -37.33700 1.000 8.92267 103 THR B N 1
ATOM 3224 C CA . THR B 1 107 ? -14.60411 19.08867 -37.74488 1.000 9.31859 103 THR B CA 1
ATOM 3225 C C . THR B 1 107 ? -13.31625 19.73653 -37.26329 1.000 8.52735 103 THR B C 1
ATOM 3226 O O . THR B 1 107 ? -13.01355 19.75203 -36.05584 1.000 10.46230 103 THR B O 1
ATOM 3230 N N . ILE B 1 108 ? -12.54818 20.25784 -38.21327 1.000 9.53309 104 ILE B N 1
ATOM 3231 C CA . ILE B 1 108 ? -11.32622 20.98461 -37.93561 1.000 8.41286 104 ILE B CA 1
ATOM 3232 C C . ILE B 1 108 ? -11.51137 22.42741 -38.38446 1.000 8.65124 104 ILE B C 1
ATOM 3233 O O . ILE B 1 108 ? -12.38603 22.74851 -39.19940 1.000 9.68157 104 ILE B O 1
ATOM 3238 N N . GLU B 1 109 ? -10.72610 23.31939 -37.80939 1.000 9.30206 105 GLU B N 1
ATOM 3239 C CA . GLU B 1 109 ? -10.96464 24.74494 -37.99773 1.000 8.34386 105 GLU B CA 1
ATOM 3240 C C . GLU B 1 109 ? -9.69654 25.33456 -38.58863 1.000 8.94202 105 GLU B C 1
ATOM 3241 O O . GLU B 1 109 ? -8.67578 25.44187 -37.90375 1.000 8.60816 105 GLU B O 1
ATOM 3247 N N . LEU B 1 110 ? -9.75839 25.69400 -39.87109 1.000 9.31954 106 LEU B N 1
ATOM 3248 C CA . LEU B 1 110 ? -8.57210 26.13098 -40.59796 1.000 8.22479 106 LEU B CA 1
ATOM 3249 C C . LEU B 1 110 ? -8.38607 27.61964 -40.35669 1.000 8.97624 106 LEU B C 1
ATOM 3250 O O . LEU B 1 110 ? -9.28552 28.41920 -40.65662 1.000 10.07622 106 LEU B O 1
ATOM 3255 N N . ALA B 1 111 ? -7.22326 27.99941 -39.83196 1.000 8.91354 107 ALA B N 1
ATOM 3256 C CA . ALA B 1 111 ? -6.95375 29.40366 -39.53692 1.000 9.14820 107 ALA B CA 1
ATOM 3257 C C . ALA B 1 111 ? -6.65271 30.18338 -40.80296 1.000 8.93821 107 ALA B C 1
ATOM 3258 O O . ALA B 1 111 ? -5.80471 29.78450 -41.62278 1.000 10.59707 107 ALA B O 1
ATOM 3260 N N . LYS B 1 112 ? -7.34488 31.30965 -40.94532 1.000 9.24132 108 LYS B N 1
ATOM 3261 C CA . LYS B 1 112 ? -6.98486 32.37034 -41.88371 1.000 10.57590 108 LYS B CA 1
ATOM 3262 C C . LYS B 1 112 ? -6.16924 33.43828 -41.17642 1.000 11.06672 108 LYS B C 1
ATOM 3263 O O . LYS B 1 112 ? -5.34118 34.10965 -41.80004 1.000 11.32311 108 LYS B O 1
ATOM 3269 N N . ARG B 1 113 ? -6.34929 33.59538 -39.86989 1.000 10.43297 109 ARG B N 1
ATOM 3270 C CA . ARG B 1 113 ? -5.58052 34.55882 -39.10190 1.000 8.99557 109 ARG B CA 1
ATOM 3271 C C . ARG B 1 113 ? -5.39278 34.01089 -37.69652 1.000 9.40940 109 ARG B C 1
ATOM 3272 O O . ARG B 1 113 ? -6.22894 33.23833 -37.19460 1.000 10.28901 109 ARG B O 1
ATOM 3280 N N . GLU B 1 114 ? -4.27285 34.38885 -37.06725 1.000 8.53479 110 GLU B N 1
ATOM 3281 C CA . GLU B 1 114 ? -4.00042 34.07117 -35.67233 1.000 8.68170 110 GLU B CA 1
ATOM 3282 C C . GLU B 1 114 ? -3.27971 35.24309 -35.02583 1.000 8.60017 110 GLU B C 1
ATOM 3283 O O . GLU B 1 114 ? -2.60682 36.01233 -35.71356 1.000 10.89811 110 GLU B O 1
ATOM 3289 N N . ALA B 1 115 ? -3.40841 35.35828 -33.71305 1.000 9.38502 111 ALA B N 1
ATOM 3290 C CA . ALA B 1 115 ? -2.71295 36.39931 -32.98234 1.000 10.03785 111 ALA B CA 1
ATOM 3291 C C . ALA B 1 115 ? -1.21185 36.18354 -33.07795 1.000 10.21486 111 ALA B C 1
ATOM 3292 O O . ALA B 1 115 ? -0.73438 35.05537 -33.24494 1.000 11.03348 111 ALA B O 1
ATOM 3294 N N . ALA B 1 116 ? -0.46486 37.28046 -32.96434 1.000 10.29897 112 ALA B N 1
ATOM 3295 C CA . ALA B 1 116 ? 0.98998 37.19006 -32.97215 1.000 13.95491 112 ALA B CA 1
ATOM 3296 C C . ALA B 1 116 ? 1.50996 36.20605 -31.93554 1.000 11.09172 112 ALA B C 1
ATOM 3297 O O . ALA B 1 116 ? 2.50540 35.52466 -32.18641 1.000 10.64993 112 ALA B O 1
ATOM 3299 N N . SER B 1 117 ? 0.83823 36.08605 -30.78819 1.000 10.55763 113 SER B N 1
ATOM 3300 C CA . SER B 1 117 ? 1.33434 35.16594 -29.77121 1.000 11.76099 113 SER B CA 1
ATOM 3301 C C . SER B 1 117 ? 1.26114 33.71738 -30.23757 1.000 9.49593 113 SER B C 1
ATOM 3302 O O . SER B 1 117 ? 2.09562 32.89854 -29.83305 1.000 11.30834 113 SER B O 1
ATOM 3305 N N . PHE B 1 118 ? 0.33205 33.39210 -31.12955 1.000 9.48030 114 PHE B N 1
ATOM 3306 C CA . PHE B 1 118 ? 0.35140 32.06031 -31.72014 1.000 9.63576 114 PHE B CA 1
ATOM 3307 C C . PHE B 1 118 ? 1.44079 31.93005 -32.78003 1.000 9.09161 114 PHE B C 1
ATOM 3308 O O . PHE B 1 118 ? 2.17586 30.93701 -32.80635 1.000 11.04780 114 PHE B O 1
ATOM 3316 N N . ALA B 1 119 ? 1.62344 32.97101 -33.60912 1.000 9.86236 115 ALA B N 1
ATOM 3317 C CA . ALA B 1 119 ? 2.69155 32.91714 -34.59943 1.000 10.01930 115 ALA B CA 1
ATOM 3318 C C . ALA B 1 119 ? 4.05929 32.82311 -33.93694 1.000 8.64611 115 ALA B C 1
ATOM 3319 O O . ALA B 1 119 ? 4.97860 32.23323 -34.52633 1.000 11.01645 115 ALA B O 1
ATOM 3321 N N . ASN B 1 120 ? 4.20440 33.33138 -32.71953 1.000 8.94104 116 ASN B N 1
ATOM 3322 C CA . ASN B 1 120 ? 5.48235 33.33065 -32.01367 1.000 8.70462 116 ASN B CA 1
ATOM 3323 C C . ASN B 1 120 ? 5.71083 32.08416 -31.17844 1.000 11.87424 116 ASN B C 1
ATOM 3324 O O . ASN B 1 120 ? 6.84529 31.84599 -30.73703 1.000 12.41012 116 ASN B O 1
ATOM 3329 N N . GLY B 1 121 ? 4.66434 31.30271 -30.92533 1.000 10.88746 117 GLY B N 1
ATOM 3330 C CA . GLY B 1 121 ? 4.72616 30.20157 -29.99066 1.000 13.77903 117 GLY B CA 1
ATOM 3331 C C . GLY B 1 121 ? 5.10696 28.89141 -30.64911 1.000 12.40089 117 GLY B C 1
ATOM 3332 O O . GLY B 1 121 ? 5.46281 28.82773 -31.83261 1.000 12.94986 117 GLY B O 1
ATOM 3333 N N . PRO B 1 122 ? 5.03092 27.80849 -29.87525 1.000 10.41529 118 PRO B N 1
ATOM 3334 C CA . PRO B 1 122 ? 5.45911 26.49254 -30.36734 1.000 10.62434 118 PRO B CA 1
ATOM 3335 C C . PRO B 1 122 ? 4.35747 25.64868 -31.00199 1.000 10.09428 118 PRO B C 1
ATOM 3336 O O . PRO B 1 122 ? 4.62541 24.51088 -31.41066 1.000 15.58480 118 PRO B O 1
ATOM 3340 N N . ASN B 1 123 ? 3.14282 26.16686 -31.09459 1.000 9.03754 119 ASN B N 1
ATOM 3341 C CA . ASN B 1 123 ? 1.95335 25.40837 -31.47281 1.000 10.08589 119 ASN B CA 1
ATOM 3342 C C . ASN B 1 123 ? 1.61104 25.68227 -32.92774 1.000 9.04091 119 ASN B C 1
ATOM 3343 O O . ASN B 1 123 ? 1.78516 26.80701 -33.42780 1.000 9.42564 119 ASN B O 1
ATOM 3348 N N . ASP B 1 124 ? 1.04196 24.68753 -33.57446 1.000 7.00623 120 ASP B N 1
ATOM 3349 C CA . ASP B 1 124 ? 0.36368 24.85064 -34.84264 1.000 8.02923 120 ASP B CA 1
ATOM 3350 C C . ASP B 1 124 ? -1.13457 25.07375 -34.66467 1.000 7.76188 120 ASP B C 1
ATOM 3351 O O . ASP B 1 124 ? -1.84191 25.24137 -35.65980 1.000 9.80158 120 ASP B O 1
ATOM 3356 N N . GLY B 1 125 ? -1.61774 25.08673 -33.43471 1.000 7.15795 121 GLY B N 1
ATOM 3357 C CA . GLY B 1 125 ? -3.02736 25.27267 -33.13971 1.000 8.82940 121 GLY B CA 1
ATOM 3358 C C . GLY B 1 125 ? -3.34482 24.67789 -31.77599 1.000 6.93013 121 GLY B C 1
ATOM 3359 O O . GLY B 1 125 ? -2.44221 24.42788 -30.96452 1.000 7.42122 121 GLY B O 1
ATOM 3360 N N . LEU B 1 126 ? -4.65655 24.47422 -31.54894 1.000 7.42668 122 LEU B N 1
ATOM 3361 C CA . LEU B 1 126 ? -5.15323 23.95176 -30.27423 1.000 8.12204 122 LEU B CA 1
ATOM 3362 C C . LEU B 1 126 ? -5.99781 22.70053 -30.47703 1.000 7.08440 122 LEU B C 1
ATOM 3363 O O . LEU B 1 126 ? -6.66294 22.55070 -31.49732 1.000 7.23463 122 LEU B O 1
ATOM 3368 N N . LEU B 1 127 ? -5.96726 21.81750 -29.47834 1.000 6.33145 123 LEU B N 1
ATOM 3369 C CA . LEU B 1 127 ? -6.90386 20.70143 -29.34989 1.000 6.76921 123 LEU B CA 1
ATOM 3370 C C . LEU B 1 127 ? -7.77646 21.00044 -28.15165 1.000 5.95920 123 LEU B C 1
ATOM 3371 O O . LEU B 1 127 ? -7.29907 20.98250 -27.02145 1.000 7.22694 123 LEU B O 1
ATOM 3376 N N . GLY B 1 128 ? -9.06155 21.22283 -28.39467 1.000 6.84585 124 GLY B N 1
ATOM 3377 C CA . GLY B 1 128 ? -10.00339 21.60320 -27.34231 1.000 7.52327 124 GLY B CA 1
ATOM 3378 C C . GLY B 1 128 ? -10.58618 20.37344 -26.67399 1.000 6.05883 124 GLY B C 1
ATOM 3379 O O . GLY B 1 128 ? -11.21124 19.52982 -27.33936 1.000 7.90043 124 GLY B O 1
ATOM 3380 N N . LEU B 1 129 ? -10.43090 20.28460 -25.35045 1.000 6.97075 125 LEU B N 1
ATOM 3381 C CA . LEU B 1 129 ? -10.88654 19.14768 -24.56555 1.000 6.59655 125 LEU B CA 1
ATOM 3382 C C . LEU B 1 129 ? -11.91815 19.55999 -23.52413 1.000 7.48292 125 LEU B C 1
ATOM 3383 O O . LEU B 1 129 ? -12.19409 18.80328 -22.57618 1.000 7.85368 125 LEU B O 1
ATOM 3388 N N . GLY B 1 130 ? -12.47158 20.76213 -23.66584 1.000 6.46914 126 GLY B N 1
ATOM 3389 C CA . GLY B 1 130 ? -13.65949 21.15813 -22.92990 1.000 7.47709 126 GLY B CA 1
ATOM 3390 C C . GLY B 1 130 ? -14.88923 20.48859 -23.50753 1.000 7.09958 126 GLY B C 1
ATOM 3391 O O . GLY B 1 130 ? -14.81603 19.60340 -24.35526 1.000 8.21044 126 GLY B O 1
ATOM 3392 N N . PHE B 1 131 ? -16.05107 20.92326 -23.02879 1.000 6.60387 127 PHE B N 1
ATOM 3393 C CA . PHE B 1 131 ? -17.29820 20.30565 -23.47035 1.000 7.81491 127 PHE B CA 1
ATOM 3394 C C . PHE B 1 131 ? -17.85355 20.99654 -24.71692 1.000 7.21770 127 PHE B C 1
ATOM 3395 O O . PHE B 1 131 ? -17.53280 22.16036 -25.01626 1.000 7.24963 127 PHE B O 1
ATOM 3403 N N . ASP B 1 132 ? -18.72482 20.27749 -25.44993 1.000 7.91057 128 ASP B N 1
ATOM 3404 C CA . ASP B 1 132 ? -19.09976 20.76653 -26.76608 1.000 8.24368 128 ASP B CA 1
ATOM 3405 C C . ASP B 1 132 ? -20.08675 21.92384 -26.73094 1.000 8.28941 128 ASP B C 1
ATOM 3406 O O . ASP B 1 132 ? -20.38346 22.46809 -27.78917 1.000 9.04139 128 ASP B O 1
ATOM 3411 N N . THR B 1 133 ? -20.51809 22.35165 -25.55955 1.000 7.54587 129 THR B N 1
ATOM 3412 C CA . THR B 1 133 ? -21.43370 23.48963 -25.47548 1.000 8.22403 129 THR B CA 1
ATOM 3413 C C . THR B 1 133 ? -20.73773 24.83050 -25.62272 1.000 10.47494 129 THR B C 1
ATOM 3414 O O . THR B 1 133 ? -21.42067 25.85641 -25.67070 1.000 11.01350 129 THR B O 1
ATOM 3418 N N . ILE B 1 134 ? -19.40356 24.84446 -25.72280 1.000 8.47489 130 ILE B N 1
ATOM 3419 C CA . ILE B 1 134 ? -18.67201 26.08203 -25.95212 1.000 9.04525 130 ILE B CA 1
ATOM 3420 C C . ILE B 1 134 ? -17.83957 26.05910 -27.23229 1.000 9.24111 130 ILE B C 1
ATOM 3421 O O . ILE B 1 134 ? -16.98849 26.92584 -27.41269 1.000 9.69337 130 ILE B O 1
ATOM 3426 N N . THR B 1 135 ? -18.06450 25.12098 -28.14250 1.000 8.66452 131 THR B N 1
ATOM 3427 C CA . THR B 1 135 ? -17.45598 25.26810 -29.46093 1.000 6.97919 131 THR B CA 1
ATOM 3428 C C . THR B 1 135 ? -17.90588 26.60123 -30.05260 1.000 9.87583 131 THR B C 1
ATOM 3429 O O . THR B 1 135 ? -19.01114 27.07871 -29.78942 1.000 11.31347 131 THR B O 1
ATOM 3433 N N . THR B 1 136 ? -17.04960 27.22885 -30.84368 1.000 10.74307 132 THR B N 1
ATOM 3434 C CA . THR B 1 136 ? -17.43328 28.55896 -31.30759 1.000 12.59534 132 THR B CA 1
ATOM 3435 C C . THR B 1 136 ? -18.54512 28.51649 -32.34968 1.000 11.57575 132 THR B C 1
ATOM 3436 O O . THR B 1 136 ? -19.21869 29.53146 -32.56759 1.000 15.58285 132 THR B O 1
ATOM 3440 N N . VAL B 1 137 ? -18.76264 27.38044 -32.98610 1.000 8.54360 133 VAL B N 1
ATOM 3441 C CA . VAL B 1 137 ? -19.86478 27.18857 -33.92312 1.000 11.13869 133 VAL B CA 1
ATOM 3442 C C . VAL B 1 137 ? -20.75755 26.10853 -33.35034 1.000 9.90507 133 VAL B C 1
ATOM 3443 O O . VAL B 1 137 ? -20.28136 25.02444 -32.98648 1.000 9.99322 133 VAL B O 1
ATOM 3447 N N . ARG B 1 138 ? -22.06486 26.38798 -33.29421 1.000 12.99784 134 ARG B N 1
ATOM 3448 C CA . ARG B 1 138 ? -22.98842 25.43855 -32.68890 1.000 13.53096 134 ARG B CA 1
ATOM 3449 C C . ARG B 1 138 ? -23.05526 24.13275 -33.46712 1.000 12.15377 134 ARG B C 1
ATOM 3450 O O . ARG B 1 138 ? -22.96103 24.11117 -34.69509 1.000 13.57259 134 ARG B O 1
ATOM 3458 N N . GLY B 1 139 ? -23.18095 23.02002 -32.73602 1.000 13.95089 135 GLY B N 1
ATOM 3459 C CA . GLY B 1 139 ? -23.30836 21.72443 -33.35435 1.000 14.14802 135 GLY B CA 1
ATOM 3460 C C . GLY B 1 139 ? -22.00609 21.04165 -33.70503 1.000 11.31380 135 GLY B C 1
ATOM 3461 O O . GLY B 1 139 ? -22.02344 19.89211 -34.15872 1.000 14.71627 135 GLY B O 1
ATOM 3462 N N . VAL B 1 140 ? -20.87177 21.71347 -33.53729 1.000 10.52157 136 VAL B N 1
ATOM 3463 C CA . VAL B 1 140 ? -19.58188 21.07055 -33.80482 1.000 11.36082 136 VAL B CA 1
ATOM 3464 C C . VAL B 1 140 ? -19.29185 20.02334 -32.73959 1.000 8.35712 136 VAL B C 1
ATOM 3465 O O . VAL B 1 140 ? -19.35672 20.29659 -31.53368 1.000 10.29545 136 VAL B O 1
ATOM 3469 N N . LYS B 1 141 ? -19.00457 18.80063 -33.17245 1.000 10.03501 137 LYS B N 1
ATOM 3470 C CA . LYS B 1 141 ? -18.70551 17.73207 -32.23907 1.000 10.16049 137 LYS B CA 1
ATOM 3471 C C . LYS B 1 141 ? -17.20980 17.71493 -31.96946 1.000 8.52838 137 LYS B C 1
ATOM 3472 O O . LYS B 1 141 ? -16.39578 17.84074 -32.89586 1.000 9.36961 137 LYS B O 1
ATOM 3478 N N . THR B 1 142 ? -16.84486 17.59065 -30.70602 1.000 7.87599 138 THR B N 1
ATOM 3479 C CA . THR B 1 142 ? -15.44840 17.67655 -30.30642 1.000 8.06709 138 THR B CA 1
ATOM 3480 C C . THR B 1 142 ? -14.73955 16.35208 -30.52167 1.000 8.68257 138 THR B C 1
ATOM 3481 O O . THR B 1 142 ? -15.38832 15.30956 -30.67973 1.000 8.07048 138 THR B O 1
ATOM 3485 N N . PRO B 1 143 ? -13.40265 16.35262 -30.46660 1.000 7.48639 139 PRO B N 1
ATOM 3486 C CA . PRO B 1 143 ? -12.66359 15.08376 -30.55885 1.000 7.24916 139 PRO B CA 1
ATOM 3487 C C . PRO B 1 143 ? -13.12244 14.05055 -29.53677 1.000 7.81389 139 PRO B C 1
ATOM 3488 O O . PRO B 1 143 ? -13.29189 12.87809 -29.89368 1.000 8.64813 139 PRO B O 1
ATOM 3492 N N A MET B 1 144 ? -13.30653 14.43864 -28.27017 0.476 8.49639 140 MET B N 1
ATOM 3493 N N B MET B 1 144 ? -13.32743 14.43319 -28.27476 0.524 8.49046 140 MET B N 1
ATOM 3494 C CA A MET B 1 144 ? -13.76559 13.46788 -27.28638 0.476 9.09757 140 MET B CA 1
ATOM 3495 C CA B MET B 1 144 ? -13.75325 13.42870 -27.31485 0.524 9.01629 140 MET B CA 1
ATOM 3496 C C A MET B 1 144 ? -15.18031 12.98498 -27.59674 0.476 8.32229 140 MET B C 1
ATOM 3497 C C B MET B 1 144 ? -15.18496 12.97230 -27.60194 0.524 8.37084 140 MET B C 1
ATOM 3498 O O A MET B 1 144 ? -15.47517 11.79057 -27.44205 0.476 9.17894 140 MET B O 1
ATOM 3499 O O B MET B 1 144 ? -15.50070 11.78476 -27.43588 0.524 9.13428 140 MET B O 1
ATOM 3508 N N . ASP B 1 145 ? -16.06522 13.88386 -28.03621 1.000 8.03746 141 ASP B N 1
ATOM 3509 C CA . ASP B 1 145 ? -17.40685 13.46483 -28.46255 1.000 7.96928 141 ASP B CA 1
ATOM 3510 C C . ASP B 1 145 ? -17.28334 12.34302 -29.48880 1.000 9.34381 141 ASP B C 1
ATOM 3511 O O . ASP B 1 145 ? -17.99743 11.33344 -29.42743 1.000 8.88865 141 ASP B O 1
ATOM 3516 N N . ASN B 1 146 ? -16.38548 12.52589 -30.46601 1.000 7.85376 142 ASN B N 1
ATOM 3517 C CA . ASN B 1 146 ? -16.26540 11.55153 -31.55514 1.000 7.89988 142 ASN B CA 1
ATOM 3518 C C . ASN B 1 146 ? -15.51816 10.28391 -31.16710 1.000 9.87322 142 ASN B C 1
ATOM 3519 O O . ASN B 1 146 ? -15.84041 9.21105 -31.69851 1.000 9.63117 142 ASN B O 1
ATOM 3524 N N . LEU B 1 147 ? -14.52031 10.37719 -30.28469 1.000 7.88987 143 LEU B N 1
ATOM 3525 C CA . LEU B 1 147 ? -13.89097 9.17175 -29.75788 1.000 9.08859 143 LEU B CA 1
ATOM 3526 C C . LEU B 1 147 ? -14.93383 8.28241 -29.10668 1.000 10.22716 143 LEU B C 1
ATOM 3527 O O . LEU B 1 147 ? -14.94172 7.06444 -29.30910 1.000 9.57313 143 LEU B O 1
ATOM 3532 N N . ILE B 1 148 ? -15.83964 8.88185 -28.34613 1.000 8.38510 144 ILE B N 1
ATOM 3533 C CA . ILE B 1 148 ? -16.90727 8.11756 -27.70052 1.000 9.21294 144 ILE B CA 1
ATOM 3534 C C . ILE B 1 148 ? -17.91326 7.60034 -28.73113 1.000 10.46329 144 ILE B C 1
ATOM 3535 O O . ILE B 1 148 ? -18.20451 6.39885 -28.78127 1.000 11.15739 144 ILE B O 1
ATOM 3540 N N . SER B 1 149 ? -18.45356 8.49048 -29.57624 1.000 9.20460 145 SER B N 1
ATOM 3541 C CA . SER B 1 149 ? -19.52628 8.07935 -30.47899 1.000 9.13935 145 SER B CA 1
ATOM 3542 C C . SER B 1 149 ? -19.05565 7.10094 -31.55135 1.000 9.49970 145 SER B C 1
ATOM 3543 O O . SER B 1 149 ? -19.83383 6.25412 -31.99285 1.000 11.49063 145 SER B O 1
ATOM 3546 N N . GLN B 1 150 ? -17.80109 7.20346 -31.99904 1.000 9.03862 146 GLN B N 1
ATOM 3547 C CA . GLN B 1 150 ? -17.24954 6.26163 -32.96280 1.000 9.01691 146 GLN B CA 1
ATOM 3548 C C . GLN B 1 150 ? -16.72463 4.99191 -32.30430 1.000 10.98249 146 GLN B C 1
ATOM 3549 O O . GLN B 1 150 ? -16.18256 4.13043 -33.00855 1.000 10.73191 146 GLN B O 1
ATOM 3555 N N . GLY B 1 151 ? -16.87386 4.85658 -30.97959 1.000 9.10613 147 GLY B N 1
ATOM 3556 C CA . GLY B 1 151 ? -16.43713 3.66093 -30.28840 1.000 11.35840 147 GLY B CA 1
ATOM 3557 C C . GLY B 1 151 ? -14.94419 3.43789 -30.29822 1.000 13.45422 147 GLY B C 1
ATOM 3558 O O . GLY B 1 151 ? -14.47709 2.29349 -30.18433 1.000 11.84633 147 GLY B O 1
ATOM 3559 N N . LEU B 1 152 ? -14.17441 4.50491 -30.44825 1.000 11.61327 148 LEU B N 1
ATOM 3560 C CA . LEU B 1 152 ? -12.72374 4.38267 -30.49827 1.000 8.62040 148 LEU B CA 1
ATOM 3561 C C . LEU B 1 152 ? -12.09560 4.23741 -29.12647 1.000 10.74022 148 LEU B C 1
ATOM 3562 O O . LEU B 1 152 ? -10.96697 3.75031 -29.01200 1.000 9.60063 148 LEU B O 1
ATOM 3567 N N . ILE B 1 153 ? -12.80378 4.67451 -28.10336 1.000 9.87612 149 ILE B N 1
ATOM 3568 C CA . ILE B 1 153 ? -12.50540 4.44202 -26.70424 1.000 12.38600 149 ILE B CA 1
ATOM 3569 C C . ILE B 1 153 ? -13.77703 3.85836 -26.10775 1.000 15.41775 149 ILE B C 1
ATOM 3570 O O . ILE B 1 153 ? -14.88788 4.19190 -26.54417 1.000 16.79638 149 ILE B O 1
ATOM 3575 N N . SER B 1 154 ? -13.60672 2.92030 -25.20419 1.000 14.39174 150 SER B N 1
ATOM 3576 C CA . SER B 1 154 ? -14.68304 2.35128 -24.41030 1.000 18.45775 150 SER B CA 1
ATOM 3577 C C . SER B 1 154 ? -14.73182 2.92571 -23.00457 1.000 29.45624 150 SER B C 1
ATOM 3578 O O . SER B 1 154 ? -15.82474 3.04430 -22.44110 1.000 33.00214 150 SER B O 1
ATOM 3581 N N . ARG B 1 155 ? -13.57933 3.29870 -22.42716 1.000 16.79455 151 ARG B N 1
ATOM 3582 C CA . ARG B 1 155 ? -13.58370 4.09269 -21.20609 1.000 17.54459 151 ARG B CA 1
ATOM 3583 C C . ARG B 1 155 ? -13.62546 5.54887 -21.64690 1.000 13.14614 151 ARG B C 1
ATOM 3584 O O . ARG B 1 155 ? -12.73370 5.97265 -22.40498 1.000 11.67916 151 ARG B O 1
ATOM 3592 N N . PRO B 1 156 ? -14.66470 6.33291 -21.27145 1.000 10.03200 152 PRO B N 1
ATOM 3593 C CA . PRO B 1 156 ? -14.88164 7.68149 -21.82758 1.000 14.30914 152 PRO B CA 1
ATOM 3594 C C . PRO B 1 156 ? -14.05205 8.72836 -21.09778 1.000 13.37830 152 PRO B C 1
ATOM 3595 O O . PRO B 1 156 ? -14.57363 9.73539 -20.57699 1.000 12.37045 152 PRO B O 1
ATOM 3599 N N . ILE B 1 157 ? -12.73879 8.48139 -21.05875 1.000 10.91630 153 ILE B N 1
ATOM 3600 C CA . ILE B 1 157 ? -11.83302 9.21600 -20.18485 1.000 8.94181 153 ILE B CA 1
ATOM 3601 C C . ILE B 1 157 ? -10.57817 9.60925 -20.94047 1.000 10.02008 153 ILE B C 1
ATOM 3602 O O . ILE B 1 157 ? -10.26514 9.08156 -22.01581 1.000 10.96185 153 ILE B O 1
ATOM 3607 N N . PHE B 1 158 ? -9.83581 10.53276 -20.34446 1.000 9.52990 154 PHE B N 1
ATOM 3608 C CA . PHE B 1 158 ? -8.44458 10.69885 -20.73558 1.000 8.05387 154 PHE B CA 1
ATOM 3609 C C . PHE B 1 158 ? -7.63132 11.00766 -19.48823 1.000 7.91589 154 PHE B C 1
ATOM 3610 O O . PHE B 1 158 ? -8.03742 11.84328 -18.67041 1.000 9.05421 154 PHE B O 1
ATOM 3618 N N . GLY B 1 159 ? -6.51537 10.29063 -19.32901 1.000 7.88986 155 GLY B N 1
ATOM 3619 C CA . GLY B 1 159 ? -5.61659 10.50345 -18.18803 1.000 9.78677 155 GLY B CA 1
ATOM 3620 C C . GLY B 1 159 ? -4.49690 11.46136 -18.56361 1.000 7.54012 155 GLY B C 1
ATOM 3621 O O . GLY B 1 159 ? -3.95041 11.38562 -19.66490 1.000 9.31300 155 GLY B O 1
ATOM 3622 N N . VAL B 1 160 ? -4.19225 12.39214 -17.64848 1.000 8.42570 156 VAL B N 1
ATOM 3623 C CA . VAL B 1 160 ? -3.32045 13.51745 -17.96718 1.000 7.33235 156 VAL B CA 1
ATOM 3624 C C . VAL B 1 160 ? -2.18824 13.63472 -16.95749 1.000 9.60866 156 VAL B C 1
ATOM 3625 O O . VAL B 1 160 ? -2.43361 13.94499 -15.78022 1.000 8.61570 156 VAL B O 1
ATOM 3629 N N . TYR B 1 161 ? -0.95591 13.44165 -17.43482 1.000 8.24732 157 TYR B N 1
ATOM 3630 C CA . TYR B 1 161 ? 0.26896 13.73265 -16.70225 1.000 8.81187 157 TYR B CA 1
ATOM 3631 C C . TYR B 1 161 ? 0.96523 14.90646 -17.38198 1.000 9.24135 157 TYR B C 1
ATOM 3632 O O . TYR B 1 161 ? 1.22809 14.86621 -18.58966 1.000 10.13213 157 TYR B O 1
ATOM 3641 N N . LEU B 1 162 ? 1.25720 15.95629 -16.60513 1.000 8.99399 158 LEU B N 1
ATOM 3642 C CA . LEU B 1 162 ? 2.05362 17.08290 -17.09517 1.000 9.38261 158 LEU B CA 1
ATOM 3643 C C . LEU B 1 162 ? 3.34503 17.10212 -16.29926 1.000 9.51800 158 LEU B C 1
ATOM 3644 O O . LEU B 1 162 ? 3.30659 17.14913 -15.07075 1.000 9.05511 158 LEU B O 1
ATOM 3649 N N . GLY B 1 163 ? 4.48834 16.99916 -17.00032 1.000 10.47858 159 GLY B N 1
ATOM 3650 C CA . GLY B 1 163 ? 5.78253 17.02612 -16.33183 1.000 10.14955 159 GLY B CA 1
ATOM 3651 C C . GLY B 1 163 ? 6.17327 18.40615 -15.82414 1.000 11.43737 159 GLY B C 1
ATOM 3652 O O . GLY B 1 163 ? 5.58161 19.42812 -16.16075 1.000 15.32126 159 GLY B O 1
ATOM 3653 N N . LYS B 1 164 ? 7.20899 18.42058 -14.98372 1.000 10.28734 160 LYS B N 1
ATOM 3654 C CA . LYS B 1 164 ? 7.85478 19.66314 -14.57308 1.000 11.28047 160 LYS B CA 1
ATOM 3655 C C . LYS B 1 164 ? 9.14495 19.82204 -15.35981 1.000 10.40791 160 LYS B C 1
ATOM 3656 O O . LYS B 1 164 ? 9.94823 18.87879 -15.45768 1.000 12.59671 160 LYS B O 1
ATOM 3662 N N . ALA B 1 165 ? 9.34328 21.00340 -15.94061 1.000 9.49311 161 ALA B N 1
ATOM 3663 C CA . ALA B 1 165 ? 10.57769 21.25806 -16.66154 1.000 11.44174 161 ALA B CA 1
ATOM 3664 C C . ALA B 1 165 ? 11.80655 20.99472 -15.80469 1.000 11.51789 161 ALA B C 1
ATOM 3665 O O . ALA B 1 165 ? 12.84335 20.57574 -16.33545 1.000 14.59694 161 ALA B O 1
ATOM 3667 N N . SER B 1 166 ? 11.72513 21.24869 -14.49599 1.000 10.95835 162 SER B N 1
ATOM 3668 C CA . SER B 1 166 ? 12.86891 20.99052 -13.62146 1.000 14.71106 162 SER B CA 1
ATOM 3669 C C . SER B 1 166 ? 13.22603 19.50970 -13.53916 1.000 16.02172 162 SER B C 1
ATOM 3670 O O . SER B 1 166 ? 14.33124 19.18158 -13.08025 1.000 16.22415 162 SER B O 1
ATOM 3673 N N . ASN B 1 167 ? 12.32524 18.60903 -13.94954 1.000 13.96359 163 ASN B N 1
ATOM 3674 C CA . ASN B 1 167 ? 12.58616 17.16468 -14.00396 1.000 14.73066 163 ASN B CA 1
ATOM 3675 C C . ASN B 1 167 ? 12.72756 16.61454 -15.41562 1.000 17.55504 163 ASN B C 1
ATOM 3676 O O . ASN B 1 167 ? 12.71122 15.39477 -15.59299 1.000 22.94322 163 ASN B O 1
ATOM 3681 N N . GLY B 1 168 ? 12.88164 17.46408 -16.42084 1.000 14.37246 164 GLY B N 1
ATOM 3682 C CA . GLY B 1 168 ? 12.95848 17.01591 -17.78936 1.000 14.86586 164 GLY B CA 1
ATOM 3683 C C . GLY B 1 168 ? 11.71455 17.28480 -18.59205 1.000 14.00467 164 GLY B C 1
ATOM 3684 O O . GLY B 1 168 ? 11.70287 16.97125 -19.78716 1.000 16.89912 164 GLY B O 1
ATOM 3685 N N . GLY B 1 169 ? 10.66738 17.84628 -17.98435 1.000 13.01745 165 GLY B N 1
ATOM 3686 C CA . GLY B 1 169 ? 9.49799 18.21153 -18.77664 1.000 13.08476 165 GLY B CA 1
ATOM 3687 C C . GLY B 1 169 ? 8.66690 17.00190 -19.16800 1.000 9.86639 165 GLY B C 1
ATOM 3688 O O . GLY B 1 169 ? 8.43146 16.08607 -18.37976 1.000 12.19384 165 GLY B O 1
ATOM 3689 N N . GLY B 1 170 ? 8.16793 17.04721 -20.37804 1.000 10.31389 166 GLY B N 1
ATOM 3690 C CA . GLY B 1 170 ? 7.33726 15.97722 -20.89372 1.000 10.14405 166 GLY B CA 1
ATOM 3691 C C . GLY B 1 170 ? 5.94836 15.96332 -20.28805 1.000 10.30602 166 GLY B C 1
ATOM 3692 O O . GLY B 1 170 ? 5.44401 16.95078 -19.76202 1.000 9.94457 166 GLY B O 1
ATOM 3693 N N . GLY B 1 171 ? 5.31369 14.81699 -20.41692 1.000 10.19966 167 GLY B N 1
ATOM 3694 C CA . GLY B 1 171 ? 3.91593 14.63887 -20.06977 1.000 10.04889 167 GLY B CA 1
ATOM 3695 C C . GLY B 1 171 ? 3.31296 13.59798 -20.98199 1.000 8.40798 167 GLY B C 1
ATOM 3696 O O . GLY B 1 171 ? 3.91525 13.17254 -21.95476 1.000 9.82065 167 GLY B O 1
ATOM 3697 N N . GLU B 1 172 ? 2.07205 13.21710 -20.66944 1.000 8.94552 168 GLU B N 1
ATOM 3698 C CA . GLU B 1 172 ? 1.42032 12.19005 -21.47352 1.000 9.44163 168 GLU B CA 1
ATOM 3699 C C . GLU B 1 172 ? -0.07360 12.24311 -21.26659 1.000 8.07797 168 GLU B C 1
ATOM 3700 O O . GLU B 1 172 ? -0.52487 12.23582 -20.12338 1.000 10.03994 168 GLU B O 1
ATOM 3706 N N . TYR B 1 173 ? -0.82317 12.26117 -22.37125 1.000 8.63829 169 TYR B N 1
ATOM 3707 C CA . TYR B 1 173 ? -2.27027 12.04734 -22.35881 1.000 7.31656 169 TYR B CA 1
ATOM 3708 C C . TYR B 1 173 ? -2.56318 10.63199 -22.84411 1.000 7.85468 169 TYR B C 1
ATOM 3709 O O . TYR B 1 173 ? -1.99118 10.18058 -23.84919 1.000 9.54191 169 TYR B O 1
ATOM 3718 N N . ILE B 1 174 ? -3.44382 9.93495 -22.14073 1.000 8.35746 170 ILE B N 1
ATOM 3719 C CA . ILE B 1 174 ? -3.93056 8.62973 -22.59354 1.000 9.01044 170 ILE B CA 1
ATOM 3720 C C . ILE B 1 174 ? -5.43011 8.74065 -22.79161 1.000 9.79257 170 ILE B C 1
ATOM 3721 O O . ILE B 1 174 ? -6.16258 8.89357 -21.81768 1.000 10.00866 170 ILE B O 1
ATOM 3726 N N . PHE B 1 175 ? -5.87927 8.67846 -24.04298 1.000 7.99666 171 PHE B N 1
ATOM 3727 C CA . PHE B 1 175 ? -7.29608 8.71926 -24.36087 1.000 8.87250 171 PHE B CA 1
ATOM 3728 C C . PHE B 1 175 ? -7.82892 7.30209 -24.23581 1.000 9.97351 171 PHE B C 1
ATOM 3729 O O . PHE B 1 175 ? -7.29406 6.37692 -24.85999 1.000 10.28485 171 PHE B O 1
ATOM 3737 N N . GLY B 1 176 ? -8.81823 7.13001 -23.37207 1.000 8.96752 172 GLY B N 1
ATOM 3738 C CA . GLY B 1 176 ? -9.42063 5.83053 -23.11553 1.000 10.19510 172 GLY B CA 1
ATOM 3739 C C . GLY B 1 176 ? -8.75546 5.02477 -22.02647 1.000 12.08173 172 GLY B C 1
ATOM 3740 O O . GLY B 1 176 ? -9.10727 3.84819 -21.85040 1.000 12.85105 172 GLY B O 1
ATOM 3741 N N . GLY B 1 177 ? -7.82007 5.60599 -21.28176 1.000 9.34949 173 GLY B N 1
ATOM 3742 C CA . GLY B 1 177 ? -7.10214 4.89130 -20.23898 1.000 10.75271 173 GLY B CA 1
ATOM 3743 C C . GLY B 1 177 ? -6.38550 5.87571 -19.33305 1.000 10.88421 173 GLY B C 1
ATOM 3744 O O . GLY B 1 177 ? -6.61191 7.08430 -19.41083 1.000 11.01034 173 GLY B O 1
ATOM 3745 N N . TYR B 1 178 ? -5.53009 5.35328 -18.45120 1.000 9.44932 174 TYR B N 1
ATOM 3746 C CA . TYR B 1 178 ? -4.73204 6.18914 -17.56088 1.000 11.72403 174 TYR B CA 1
ATOM 3747 C C . TYR B 1 178 ? -3.55083 5.37399 -17.06488 1.000 9.79990 174 TYR B C 1
ATOM 3748 O O . TYR B 1 178 ? -3.43320 4.17344 -17.34189 1.000 12.50170 174 TYR B O 1
ATOM 3757 N N . ASP B 1 179 ? -2.64471 6.05551 -16.36916 1.000 11.15313 175 ASP B N 1
ATOM 3758 C CA . ASP B 1 179 ? -1.32224 5.50503 -16.07466 1.000 11.88133 175 ASP B CA 1
ATOM 3759 C C . ASP B 1 179 ? -1.04212 5.68008 -14.58292 1.000 17.95748 175 ASP B C 1
ATOM 3760 O O . ASP B 1 179 ? -0.64858 6.75810 -14.12952 1.000 15.70790 175 ASP B O 1
ATOM 3765 N N . SER B 1 180 ? -1.24615 4.62226 -13.80419 1.000 14.14609 176 SER B N 1
ATOM 3766 C CA . SER B 1 180 ? -1.02793 4.74523 -12.36727 1.000 16.64504 176 SER B CA 1
ATOM 3767 C C . SER B 1 180 ? 0.44574 4.88356 -11.98573 1.000 15.53381 176 SER B C 1
ATOM 3768 O O . SER B 1 180 ? 0.72240 5.17911 -10.81833 1.000 18.83402 176 SER B O 1
ATOM 3771 N N . THR B 1 181 ? 1.39357 4.70686 -12.91040 1.000 16.02215 177 THR B N 1
ATOM 3772 C CA . THR B 1 181 ? 2.77830 5.04617 -12.54916 1.000 19.78773 177 THR B CA 1
ATOM 3773 C C . THR B 1 181 ? 2.99241 6.54105 -12.41873 1.000 24.65435 177 THR B C 1
ATOM 3774 O O . THR B 1 181 ? 4.05548 6.97755 -11.95127 1.000 18.19603 177 THR B O 1
ATOM 3778 N N . LYS B 1 182 ? 2.02746 7.33402 -12.84540 1.000 14.49123 178 LYS B N 1
ATOM 3779 C CA . LYS B 1 182 ? 2.20665 8.76682 -12.84218 1.000 14.86280 178 LYS B CA 1
ATOM 3780 C C . LYS B 1 182 ? 1.59715 9.40804 -11.61062 1.000 12.81084 178 LYS B C 1
ATOM 3781 O O . LYS B 1 182 ? 1.60861 10.63324 -11.50789 1.000 15.71806 178 LYS B O 1
ATOM 3787 N N . PHE B 1 183 ? 1.05965 8.62581 -10.67064 1.000 12.63458 179 PHE B N 1
ATOM 3788 C CA . PHE B 1 183 ? 0.50929 9.20217 -9.45403 1.000 12.88814 179 PHE B CA 1
ATOM 3789 C C . PHE B 1 183 ? 0.79599 8.31738 -8.24548 1.000 15.70835 179 PHE B C 1
ATOM 3790 O O . PHE B 1 183 ? 1.14453 7.13781 -8.37641 1.000 17.27447 179 PHE B O 1
ATOM 3798 N N . LYS B 1 184 ? 0.64674 8.91894 -7.06696 1.000 14.58311 180 LYS B N 1
ATOM 3799 C CA . LYS B 1 184 ? 0.89173 8.28696 -5.77511 1.000 16.49658 180 LYS B CA 1
ATOM 3800 C C . LYS B 1 184 ? -0.43974 7.95634 -5.12847 1.000 19.02993 180 LYS B C 1
ATOM 3801 O O . LYS B 1 184 ? -1.36897 8.76981 -5.13920 1.000 19.48039 180 LYS B O 1
ATOM 3807 N N . GLY B 1 185 ? -0.51846 6.77705 -4.51803 1.000 23.15613 181 GLY B N 1
ATOM 3808 C CA . GLY B 1 185 ? -1.71077 6.46870 -3.74964 1.000 20.14912 181 GLY B CA 1
ATOM 3809 C C . GLY B 1 185 ? -2.93232 6.21164 -4.61711 1.000 17.72350 181 GLY B C 1
ATOM 3810 O O . GLY B 1 185 ? -2.83738 5.79134 -5.76931 1.000 19.33927 181 GLY B O 1
ATOM 3811 N N . SER B 1 186 ? -4.10107 6.49260 -4.06114 1.000 24.02078 182 SER B N 1
ATOM 3812 C CA . SER B 1 186 ? -5.35709 6.19573 -4.72878 1.000 24.49630 182 SER B CA 1
ATOM 3813 C C . SER B 1 186 ? -5.95797 7.45874 -5.33778 1.000 18.44737 182 SER B C 1
ATOM 3814 O O . SER B 1 186 ? -5.73964 8.57071 -4.85076 1.000 21.03756 182 SER B O 1
ATOM 3817 N N . LEU B 1 187 ? -6.71048 7.26561 -6.41630 1.000 20.28067 183 LEU B N 1
ATOM 3818 C CA . LEU B 1 187 ? -7.44357 8.35281 -7.04873 1.000 14.85966 183 LEU B CA 1
ATOM 3819 C C . LEU B 1 187 ? -8.68873 8.69265 -6.24739 1.000 16.89487 183 LEU B C 1
ATOM 3820 O O . LEU B 1 187 ? -9.35742 7.80983 -5.70308 1.000 19.50913 183 LEU B O 1
ATOM 3825 N N . THR B 1 188 ? -9.02149 9.97477 -6.20890 1.000 14.61609 184 THR B N 1
ATOM 3826 C CA . THR B 1 188 ? -10.23926 10.45789 -5.58786 1.000 11.16017 184 THR B CA 1
ATOM 3827 C C . THR B 1 188 ? -11.18237 10.96203 -6.66170 1.000 13.18388 184 THR B C 1
ATOM 3828 O O . THR B 1 188 ? -10.79264 11.79342 -7.48672 1.000 12.66502 184 THR B O 1
ATOM 3832 N N . THR B 1 189 ? -12.40615 10.46187 -6.65760 1.000 13.24911 185 THR B N 1
ATOM 3833 C CA . THR B 1 189 ? -13.40853 10.93750 -7.59908 1.000 12.24534 185 THR B CA 1
ATOM 3834 C C . THR B 1 189 ? -13.99635 12.26097 -7.14059 1.000 12.27123 185 THR B C 1
ATOM 3835 O O . THR B 1 189 ? -14.28369 12.45441 -5.95574 1.000 11.94171 185 THR B O 1
ATOM 3839 N N . VAL B 1 190 ? -14.15832 13.18446 -8.08714 1.000 12.23050 186 VAL B N 1
ATOM 3840 C CA . VAL B 1 190 ? -14.65590 14.53609 -7.83370 1.000 11.41046 186 VAL B CA 1
ATOM 3841 C C . VAL B 1 190 ? -15.72938 14.81363 -8.87199 1.000 12.38255 186 VAL B C 1
ATOM 3842 O O . VAL B 1 190 ? -15.45752 14.69229 -10.07667 1.000 11.46657 186 VAL B O 1
ATOM 3846 N N . PRO B 1 191 ? -16.93589 15.19453 -8.47240 1.000 9.82062 187 PRO B N 1
ATOM 3847 C CA . PRO B 1 191 ? -17.98046 15.49438 -9.45705 1.000 11.56331 187 PRO B CA 1
ATOM 3848 C C . PRO B 1 191 ? -17.65301 16.76380 -10.23029 1.000 11.67112 187 PRO B C 1
ATOM 3849 O O . PRO B 1 191 ? -17.01034 17.69051 -9.71448 1.000 11.75629 187 PRO B O 1
ATOM 3853 N N . ILE B 1 192 ? -18.13182 16.80386 -11.47643 1.000 12.30232 188 ILE B N 1
ATOM 3854 C CA . ILE B 1 192 ? -17.87142 17.91541 -12.38295 1.000 12.00640 188 ILE B CA 1
ATOM 3855 C C . ILE B 1 192 ? -19.17005 18.63302 -12.71798 1.000 9.40776 188 ILE B C 1
ATOM 3856 O O . ILE B 1 192 ? -20.19721 17.99576 -13.01620 1.000 12.56195 188 ILE B O 1
ATOM 3861 N N . ASP B 1 193 ? -19.10462 19.96503 -12.70941 1.000 11.13072 189 ASP B N 1
ATOM 3862 C CA . ASP B 1 193 ? -20.14482 20.83882 -13.23805 1.000 11.66163 189 ASP B CA 1
ATOM 3863 C C . ASP B 1 193 ? -19.67994 21.29153 -14.62471 1.000 15.00398 189 ASP B C 1
ATOM 3864 O O . ASP B 1 193 ? -18.76344 22.11423 -14.75000 1.000 11.88106 189 ASP B O 1
ATOM 3869 N N . ASN B 1 194 ? -20.32582 20.76963 -15.66126 1.000 11.77458 190 ASN B N 1
ATOM 3870 C CA . ASN B 1 194 ? -19.98647 21.11619 -17.03640 1.000 11.61851 190 ASN B CA 1
ATOM 3871 C C . ASN B 1 194 ? -20.93384 22.16285 -17.61892 1.000 14.60623 190 ASN B C 1
ATOM 3872 O O . ASN B 1 194 ? -20.95237 22.37134 -18.84878 1.000 13.11296 190 ASN B O 1
ATOM 3877 N N . SER B 1 195 ? -21.69659 22.85015 -16.76439 1.000 13.16310 191 SER B N 1
ATOM 3878 C CA . SER B 1 195 ? -22.79111 23.65538 -17.28710 1.000 14.58041 191 SER B CA 1
ATOM 3879 C C . SER B 1 195 ? -22.30632 24.85813 -18.07511 1.000 14.53904 191 SER B C 1
ATOM 3880 O O . SER B 1 195 ? -23.06612 25.39678 -18.88606 1.000 19.68695 191 SER B O 1
ATOM 3883 N N . ARG B 1 196 ? -21.06636 25.28852 -17.86564 1.000 12.75948 192 ARG B N 1
ATOM 3884 C CA . ARG B 1 196 ? -20.49063 26.39826 -18.61234 1.000 12.13198 192 ARG B CA 1
ATOM 3885 C C . ARG B 1 196 ? -19.44448 25.92411 -19.62230 1.000 9.34797 192 ARG B C 1
ATOM 3886 O O . ARG B 1 196 ? -18.64501 26.72976 -20.13137 1.000 11.22029 192 ARG B O 1
ATOM 3894 N N . GLY B 1 197 ? -19.42397 24.63275 -19.90287 1.000 9.28626 193 GLY B N 1
ATOM 3895 C CA . GLY B 1 197 ? -18.54132 24.10881 -20.91632 1.000 10.29529 193 GLY B CA 1
ATOM 3896 C C . GLY B 1 197 ? -17.18972 23.67019 -20.40580 1.000 9.17401 193 GLY B C 1
ATOM 3897 O O . GLY B 1 197 ? -16.37942 23.19932 -21.20059 1.000 9.09336 193 GLY B O 1
ATOM 3898 N N . TRP B 1 198 ? -16.92449 23.83429 -19.11567 1.000 8.85405 194 TRP B N 1
ATOM 3899 C CA . TRP B 1 198 ? -15.61214 23.61009 -18.54665 1.000 8.96225 194 TRP B CA 1
ATOM 3900 C C . TRP B 1 198 ? -15.66932 22.48491 -17.53569 1.000 8.76614 194 TRP B C 1
ATOM 3901 O O . TRP B 1 198 ? -16.74452 21.99024 -17.13902 1.000 9.52848 194 TRP B O 1
ATOM 3912 N N . TRP B 1 199 ? -14.48350 22.11081 -17.06734 1.000 7.99552 195 TRP B N 1
ATOM 3913 C CA . TRP B 1 199 ? -14.36594 21.04773 -16.07991 1.000 9.75290 195 TRP B CA 1
ATOM 3914 C C . TRP B 1 199 ? -14.43677 21.70840 -14.70714 1.000 8.06345 195 TRP B C 1
ATOM 3915 O O . TRP B 1 199 ? -13.43085 21.91835 -14.02984 1.000 9.09133 195 TRP B O 1
ATOM 3926 N N . GLY B 1 200 ? -15.66651 22.00806 -14.29041 1.000 8.94849 196 GLY B N 1
ATOM 3927 C CA . GLY B 1 200 ? -15.90535 22.78640 -13.07917 1.000 10.39164 196 GLY B CA 1
ATOM 3928 C C . GLY B 1 200 ? -15.93934 21.93950 -11.82080 1.000 9.51932 196 GLY B C 1
ATOM 3929 O O . GLY B 1 200 ? -16.61181 20.90527 -11.77159 1.000 9.61153 196 GLY B O 1
ATOM 3930 N N . ILE B 1 201 ? -15.21157 22.39079 -10.79484 1.000 9.26791 197 ILE B N 1
ATOM 3931 C CA . ILE B 1 201 ? -15.16872 21.75602 -9.48761 1.000 9.24179 197 ILE B CA 1
ATOM 3932 C C . ILE B 1 201 ? -15.37982 22.80926 -8.40685 1.000 11.08072 197 ILE B C 1
ATOM 3933 O O . ILE B 1 201 ? -15.33964 24.01908 -8.65253 1.000 10.89095 197 ILE B O 1
ATOM 3938 N N . THR B 1 202 ? -15.58334 22.32096 -7.18352 1.000 11.16169 198 THR B N 1
ATOM 3939 C CA . THR B 1 202 ? -15.63270 23.17464 -6.01225 1.000 11.67084 198 THR B CA 1
ATOM 3940 C C . THR B 1 202 ? -14.44614 22.83885 -5.12846 1.000 9.95120 198 THR B C 1
ATOM 3941 O O . THR B 1 202 ? -14.17610 21.65973 -4.88083 1.000 12.64201 198 THR B O 1
ATOM 3945 N N . VAL B 1 203 ? -13.70744 23.86249 -4.71370 1.000 10.63354 199 VAL B N 1
ATOM 3946 C CA . VAL B 1 203 ? -12.66000 23.72725 -3.71263 1.000 10.91111 199 VAL B CA 1
ATOM 3947 C C . VAL B 1 203 ? -13.26548 24.15913 -2.38757 1.000 11.68052 199 VAL B C 1
ATOM 3948 O O . VAL B 1 203 ? -13.69640 25.30420 -2.23369 1.000 13.15332 199 VAL B O 1
ATOM 3952 N N . ASP B 1 204 ? -13.28658 23.23805 -1.41812 1.000 12.24526 200 ASP B N 1
ATOM 3953 C CA . ASP B 1 204 ? -13.97297 23.51857 -0.16276 1.000 12.63165 200 ASP B CA 1
ATOM 3954 C C . ASP B 1 204 ? -13.19401 24.47906 0.73907 1.000 11.91921 200 ASP B C 1
ATOM 3955 O O . ASP B 1 204 ? -13.80357 25.25313 1.48984 1.000 13.05758 200 ASP B O 1
ATOM 3960 N N . ARG B 1 205 ? -11.87009 24.45690 0.68572 1.000 11.09107 201 ARG B N 1
ATOM 3961 C CA . ARG B 1 205 ? -11.01736 25.36608 1.44336 1.000 12.55131 201 ARG B CA 1
ATOM 3962 C C . ARG B 1 205 ? -9.60807 25.22435 0.90196 1.000 11.19970 201 ARG B C 1
ATOM 3963 O O . ARG B 1 205 ? -9.28074 24.25725 0.20724 1.000 12.34800 201 ARG B O 1
ATOM 3971 N N . ALA B 1 206 ? -8.76778 26.18466 1.25903 1.000 13.80201 202 ALA B N 1
ATOM 3972 C CA . ALA B 1 206 ? -7.34516 26.11122 0.99704 1.000 12.95449 202 ALA B CA 1
ATOM 3973 C C . ALA B 1 206 ? -6.61979 26.39529 2.29944 1.000 11.77855 202 ALA B C 1
ATOM 3974 O O . ALA B 1 206 ? -7.05945 27.24664 3.09160 1.000 11.39885 202 ALA B O 1
ATOM 3976 N N . THR B 1 207 ? -5.54633 25.65340 2.53479 1.000 9.73246 203 THR B N 1
ATOM 3977 C CA . THR B 1 207 ? -4.73933 25.81281 3.73500 1.000 11.98288 203 THR B CA 1
ATOM 3978 C C . THR B 1 207 ? -3.27350 25.92925 3.34971 1.000 10.50933 203 THR B C 1
ATOM 3979 O O . THR B 1 207 ? -2.84435 25.38292 2.32615 1.000 10.83218 203 THR B O 1
ATOM 3983 N N . VAL B 1 208 ? -2.51111 26.67129 4.15607 1.000 10.19737 204 VAL B N 1
ATOM 3984 C CA . VAL B 1 208 ? -1.05658 26.72782 4.06239 1.000 11.77438 204 VAL B CA 1
ATOM 3985 C C . VAL B 1 208 ? -0.52530 26.36760 5.44195 1.000 9.70350 204 VAL B C 1
ATOM 3986 O O . VAL B 1 208 ? -0.79151 27.08330 6.41553 1.000 11.74186 204 VAL B O 1
ATOM 3990 N N . GLY B 1 209 ? 0.19189 25.26359 5.53496 1.000 10.05098 205 GLY B N 1
ATOM 3991 C CA . GLY B 1 209 ? 0.52956 24.76211 6.86417 1.000 12.73824 205 GLY B CA 1
ATOM 3992 C C . GLY B 1 209 ? -0.71760 24.50545 7.69143 1.000 11.55599 205 GLY B C 1
ATOM 3993 O O . GLY B 1 209 ? -1.66123 23.83419 7.26663 1.000 13.24874 205 GLY B O 1
ATOM 3994 N N . THR B 1 210 ? -0.73128 25.04835 8.90457 1.000 12.14890 206 THR B N 1
ATOM 3995 C CA . THR B 1 210 ? -1.82391 24.80490 9.83208 1.000 11.61694 206 THR B CA 1
ATOM 3996 C C . THR B 1 210 ? -2.91551 25.85383 9.73177 1.000 12.07383 206 THR B C 1
ATOM 3997 O O . THR B 1 210 ? -3.86593 25.80922 10.51793 1.000 14.63518 206 THR B O 1
ATOM 4001 N N . SER B 1 211 ? -2.82098 26.80215 8.81350 1.000 11.12421 207 SER B N 1
ATOM 4002 C CA . SER B 1 211 ? -3.78028 27.89541 8.74062 1.000 12.14244 207 SER B CA 1
ATOM 4003 C C . SER B 1 211 ? -4.66177 27.79770 7.50721 1.000 11.78955 207 SER B C 1
ATOM 4004 O O . SER B 1 211 ? -4.18992 27.45373 6.42328 1.000 13.50916 207 SER B O 1
ATOM 4007 N N . THR B 1 212 ? -5.92989 28.12237 7.66757 1.000 13.75870 208 THR B N 1
ATOM 4008 C CA . THR B 1 212 ? -6.82819 28.27857 6.53618 1.000 12.55102 208 THR B CA 1
ATOM 4009 C C . THR B 1 212 ? -6.59236 29.62012 5.85259 1.000 13.69698 208 THR B C 1
ATOM 4010 O O . THR B 1 212 ? -6.55228 30.66331 6.50962 1.000 16.03353 208 THR B O 1
ATOM 4014 N N . VAL B 1 213 ? -6.45006 29.59975 4.53059 1.000 11.36386 209 VAL B N 1
ATOM 4015 C CA . VAL B 1 213 ? -6.27813 30.82656 3.76412 1.000 14.01462 209 VAL B CA 1
ATOM 4016 C C . VAL B 1 213 ? -7.45340 31.11745 2.85088 1.000 10.67069 209 VAL B C 1
ATOM 4017 O O . VAL B 1 213 ? -7.50663 32.21473 2.27151 1.000 14.10307 209 VAL B O 1
ATOM 4021 N N . ALA B 1 214 ? -8.40105 30.19567 2.69955 1.000 12.08245 210 ALA B N 1
ATOM 4022 C CA . ALA B 1 214 ? -9.57943 30.46833 1.89505 1.000 11.49079 210 ALA B CA 1
ATOM 4023 C C . ALA B 1 214 ? -10.68820 29.52455 2.30593 1.000 11.85845 210 ALA B C 1
ATOM 4024 O O . ALA B 1 214 ? -10.41918 28.36933 2.64289 1.000 13.55408 210 ALA B O 1
ATOM 4026 N N . SER B 1 215 ? -11.91480 30.03134 2.28421 1.000 13.82059 211 SER B N 1
ATOM 4027 C CA . SER B 1 215 ? -13.09080 29.17640 2.34974 1.000 14.07226 211 SER B CA 1
ATOM 4028 C C . SER B 1 215 ? -13.42347 28.68550 0.94264 1.000 14.17277 211 SER B C 1
ATOM 4029 O O . SER B 1 215 ? -12.55239 28.68142 0.05687 1.000 15.10392 211 SER B O 1
ATOM 4032 N N A SER B 1 216 ? -14.67900 28.30466 0.71963 0.610 12.54898 212 SER B N 1
ATOM 4033 N N B SER B 1 216 ? -14.66643 28.28766 0.70755 0.390 12.54743 212 SER B N 1
ATOM 4034 C CA A SER B 1 216 ? -15.07729 27.64558 -0.51885 0.610 13.13738 212 SER B CA 1
ATOM 4035 C CA B SER B 1 216 ? -14.97427 27.57165 -0.52036 0.390 13.10722 212 SER B CA 1
ATOM 4036 C C A SER B 1 216 ? -14.94933 28.57775 -1.71522 0.610 12.00741 212 SER B C 1
ATOM 4037 C C B SER B 1 216 ? -14.99205 28.52046 -1.71145 0.390 12.09424 212 SER B C 1
ATOM 4038 O O A SER B 1 216 ? -15.21427 29.78021 -1.62599 0.610 13.04832 212 SER B O 1
ATOM 4039 O O B SER B 1 216 ? -15.40675 29.67986 -1.61271 0.390 13.47949 212 SER B O 1
ATOM 4044 N N . PHE B 1 217 ? -14.53854 28.00675 -2.85024 1.000 11.43702 213 PHE B N 1
ATOM 4045 C CA . PHE B 1 217 ? -14.60068 28.72193 -4.11936 1.000 10.38079 213 PHE B CA 1
ATOM 4046 C C . PHE B 1 217 ? -14.70966 27.69567 -5.23386 1.000 9.93364 213 PHE B C 1
ATOM 4047 O O . PHE B 1 217 ? -14.23770 26.57101 -5.09172 1.000 11.09902 213 PHE B O 1
ATOM 4055 N N . ASP B 1 218 ? -15.32191 28.08784 -6.35226 1.000 10.55823 214 ASP B N 1
ATOM 4056 C CA . ASP B 1 218 ? -15.36294 27.21183 -7.51409 1.000 11.52750 214 ASP B CA 1
ATOM 4057 C C . ASP B 1 218 ? -14.13908 27.43623 -8.39667 1.000 11.20156 214 ASP B C 1
ATOM 4058 O O . ASP B 1 218 ? -13.45091 28.45183 -8.30042 1.000 11.14418 214 ASP B O 1
ATOM 4063 N N . GLY B 1 219 ? -13.86647 26.45134 -9.24152 1.000 10.59629 215 GLY B N 1
ATOM 4064 C CA . GLY B 1 219 ? -12.76146 26.57709 -10.17823 1.000 12.23509 215 GLY B CA 1
ATOM 4065 C C . GLY B 1 219 ? -12.98313 25.65923 -11.35678 1.000 10.50663 215 GLY B C 1
ATOM 4066 O O . GLY B 1 219 ? -13.91670 24.85298 -11.37111 1.000 11.29087 215 GLY B O 1
ATOM 4067 N N . ILE B 1 220 ? -12.13765 25.80716 -12.36899 1.000 8.84969 216 ILE B N 1
ATOM 4068 C CA . ILE B 1 220 ? -12.15698 24.92713 -13.53922 1.000 8.57882 216 ILE B CA 1
ATOM 4069 C C . ILE B 1 220 ? -10.77652 24.30490 -13.71483 1.000 8.24953 216 ILE B C 1
ATOM 4070 O O . ILE B 1 220 ? -9.75100 24.97449 -13.52250 1.000 10.71086 216 ILE B O 1
ATOM 4075 N N . LEU B 1 221 ? -10.74307 23.02113 -14.05322 1.000 8.53427 217 LEU B N 1
ATOM 4076 C CA . LEU B 1 221 ? -9.48933 22.30295 -14.30018 1.000 8.67112 217 LEU B CA 1
ATOM 4077 C C . LEU B 1 221 ? -9.06988 22.58805 -15.74226 1.000 9.21785 217 LEU B C 1
ATOM 4078 O O . LEU B 1 221 ? -9.72901 22.11388 -16.67111 1.000 9.26927 217 LEU B O 1
ATOM 4083 N N . ASP B 1 222 ? -7.99544 23.36867 -15.93918 1.000 8.43702 218 ASP B N 1
ATOM 4084 C CA . ASP B 1 222 ? -7.65183 23.91256 -17.25576 1.000 7.42430 218 ASP B CA 1
ATOM 4085 C C . ASP B 1 222 ? -6.18804 23.66773 -17.60511 1.000 6.72417 218 ASP B C 1
ATOM 4086 O O . ASP B 1 222 ? -5.28918 24.43017 -17.20686 1.000 7.29944 218 ASP B O 1
ATOM 4091 N N . THR B 1 223 ? -5.96662 22.63665 -18.39895 1.000 6.58080 219 THR B N 1
ATOM 4092 C CA . THR B 1 223 ? -4.61307 22.28976 -18.83530 1.000 6.92688 219 THR B CA 1
ATOM 4093 C C . THR B 1 223 ? -3.99372 23.37073 -19.70961 1.000 7.15480 219 THR B C 1
ATOM 4094 O O . THR B 1 223 ? -2.75853 23.41187 -19.85023 1.000 7.64623 219 THR B O 1
ATOM 4098 N N . GLY B 1 224 ? -4.81966 24.22490 -20.31353 1.000 7.11297 220 GLY B N 1
ATOM 4099 C CA . GLY B 1 224 ? -4.35674 25.27442 -21.19207 1.000 6.89929 220 GLY B CA 1
ATOM 4100 C C . GLY B 1 224 ? -4.11558 26.61195 -20.51644 1.000 6.27091 220 GLY B C 1
ATOM 4101 O O . GLY B 1 224 ? -3.94461 27.63110 -21.21390 1.000 7.34054 220 GLY B O 1
ATOM 4102 N N . THR B 1 225 ? -4.09644 26.66022 -19.18682 1.000 6.90280 221 THR B N 1
ATOM 4103 C CA . THR B 1 225 ? -3.71107 27.84699 -18.43105 1.000 6.11368 221 THR B CA 1
ATOM 4104 C C . THR B 1 225 ? -2.41036 27.54219 -17.69849 1.000 6.68032 221 THR B C 1
ATOM 4105 O O . THR B 1 225 ? -2.28307 26.46308 -17.10160 1.000 6.89067 221 THR B O 1
ATOM 4109 N N . THR B 1 226 ? -1.45209 28.48299 -17.73424 1.000 8.10682 222 THR B N 1
ATOM 4110 C CA . THR B 1 226 ? -0.15059 28.26589 -17.10534 1.000 6.81689 222 THR B CA 1
ATOM 4111 C C . THR B 1 226 ? -0.23475 28.27370 -15.57978 1.000 7.10200 222 THR B C 1
ATOM 4112 O O . THR B 1 226 ? 0.26356 27.34485 -14.92133 1.000 7.62379 222 THR B O 1
ATOM 4116 N N . LEU B 1 227 ? -0.82004 29.32410 -14.98992 1.000 7.52583 223 LEU B N 1
ATOM 4117 C CA . LEU B 1 227 ? -0.76515 29.53051 -13.54961 1.000 6.81432 223 LEU B CA 1
ATOM 4118 C C . LEU B 1 227 ? -1.98903 28.92662 -12.85238 1.000 8.33410 223 LEU B C 1
ATOM 4119 O O . LEU B 1 227 ? -2.96151 28.47757 -13.48257 1.000 8.55536 223 LEU B O 1
ATOM 4124 N N . LEU B 1 228 ? -1.93578 28.93200 -11.52500 1.000 8.01157 224 LEU B N 1
ATOM 4125 C CA . LEU B 1 228 ? -3.11993 28.74509 -10.70333 1.000 7.06191 224 LEU B CA 1
ATOM 4126 C C . LEU B 1 228 ? -3.68783 30.14567 -10.49948 1.000 7.28605 224 LEU B C 1
ATOM 4127 O O . LEU B 1 228 ? -3.17175 30.92165 -9.68421 1.000 9.12021 224 LEU B O 1
ATOM 4132 N N . ILE B 1 229 ? -4.75671 30.47747 -11.21877 1.000 7.91177 225 ILE B N 1
ATOM 4133 C CA . ILE B 1 229 ? -5.36895 31.80036 -11.15107 1.000 8.74720 225 ILE B CA 1
ATOM 4134 C C . ILE B 1 229 ? -6.52156 31.71454 -10.16438 1.000 11.20470 225 ILE B C 1
ATOM 4135 O O . ILE B 1 229 ? -7.41052 30.86630 -10.31528 1.000 12.50337 225 ILE B O 1
ATOM 4140 N N . LEU B 1 230 ? -6.47961 32.53683 -9.13469 1.000 9.59593 226 LEU B N 1
ATOM 4141 C CA . LEU B 1 230 ? -7.45182 32.47317 -8.05655 1.000 10.26348 226 LEU B CA 1
ATOM 4142 C C . LEU B 1 230 ? -8.35854 33.69642 -8.06823 1.000 10.79102 226 LEU B C 1
ATOM 4143 O O . LEU B 1 230 ? -7.95865 34.75690 -8.54331 1.000 11.74846 226 LEU B O 1
ATOM 4148 N N . PRO B 1 231 ? -9.58528 33.60791 -7.55159 1.000 10.63909 227 PRO B N 1
ATOM 4149 C CA . PRO B 1 231 ? -10.36387 34.82591 -7.33254 1.000 10.46396 227 PRO B CA 1
ATOM 4150 C C . PRO B 1 231 ? -9.52275 35.83064 -6.55588 1.000 13.00904 227 PRO B C 1
ATOM 4151 O O . PRO B 1 231 ? -8.67731 35.46180 -5.73658 1.000 12.05511 227 PRO B O 1
ATOM 4155 N N . ASN B 1 232 ? -9.73776 37.11244 -6.85077 1.000 13.05534 228 ASN B N 1
ATOM 4156 C CA . ASN B 1 232 ? -8.85389 38.15168 -6.33032 1.000 15.18963 228 ASN B CA 1
ATOM 4157 C C . ASN B 1 232 ? -8.70250 38.07912 -4.81269 1.000 17.12585 228 ASN B C 1
ATOM 4158 O O . ASN B 1 232 ? -7.58738 38.21540 -4.29154 1.000 13.09775 228 ASN B O 1
ATOM 4163 N N . ASN B 1 233 ? -9.79812 37.82971 -4.07689 1.000 13.69467 229 ASN B N 1
ATOM 4164 C CA . ASN B 1 233 ? -9.66124 37.79803 -2.62214 1.000 13.90611 229 ASN B CA 1
ATOM 4165 C C . ASN B 1 233 ? -8.83306 36.60086 -2.16232 1.000 13.49370 229 ASN B C 1
ATOM 4166 O O . ASN B 1 233 ? -8.02858 36.72047 -1.22569 1.000 13.61563 229 ASN B O 1
ATOM 4171 N N . VAL B 1 234 ? -9.04442 35.43608 -2.79043 1.000 13.06233 230 VAL B N 1
ATOM 4172 C CA . VAL B 1 234 ? -8.27189 34.23485 -2.46008 1.000 12.13864 230 VAL B CA 1
ATOM 4173 C C . VAL B 1 234 ? -6.80036 34.44511 -2.80204 1.000 10.12238 230 VAL B C 1
ATOM 4174 O O . VAL B 1 234 ? -5.90455 34.09308 -2.02500 1.000 9.70945 230 VAL B O 1
ATOM 4178 N N . ALA B 1 235 ? -6.53167 35.01773 -3.98193 1.000 10.25744 231 ALA B N 1
ATOM 4179 C CA . ALA B 1 235 ? -5.15507 35.31224 -4.38088 1.000 10.46200 231 ALA B CA 1
ATOM 4180 C C . ALA B 1 235 ? -4.45871 36.20500 -3.36664 1.000 12.02671 231 ALA B C 1
ATOM 4181 O O . ALA B 1 235 ? -3.30127 35.95638 -3.01443 1.000 10.09002 231 ALA B O 1
ATOM 4183 N N . ALA B 1 236 ? -5.14718 37.25645 -2.88377 1.000 11.76969 232 ALA B N 1
ATOM 4184 C CA . ALA B 1 236 ? -4.52143 38.15589 -1.92207 1.000 12.19905 232 ALA B CA 1
ATOM 4185 C C . ALA B 1 236 ? -4.18788 37.44038 -0.62777 1.000 10.85185 232 ALA B C 1
ATOM 4186 O O . ALA B 1 236 ? -3.14576 37.70345 -0.02148 1.000 11.15187 232 ALA B O 1
ATOM 4188 N N . SER B 1 237 ? -5.06235 36.51777 -0.19428 1.000 12.10920 233 SER B N 1
ATOM 4189 C CA . SER B 1 237 ? -4.83283 35.75832 1.02848 1.000 12.78224 233 SER B CA 1
ATOM 4190 C C . SER B 1 237 ? -3.66678 34.79282 0.86491 1.000 11.81322 233 SER B C 1
ATOM 4191 O O . SER B 1 237 ? -2.81097 34.67385 1.75468 1.000 11.08897 233 SER B O 1
ATOM 4194 N N . VAL B 1 238 ? -3.62995 34.07904 -0.26210 1.000 10.87952 234 VAL B N 1
ATOM 4195 C CA . VAL B 1 238 ? -2.49749 33.20405 -0.53444 1.000 11.96877 234 VAL B CA 1
ATOM 4196 C C . VAL B 1 238 ? -1.19520 34.01417 -0.61261 1.000 11.38507 234 VAL B C 1
ATOM 4197 O O . VAL B 1 238 ? -0.16888 33.63277 -0.04342 1.000 11.72687 234 VAL B O 1
ATOM 4201 N N . ALA B 1 239 ? -1.22309 35.16254 -1.29923 1.000 11.26618 235 ALA B N 1
ATOM 4202 C CA . ALA B 1 239 ? -0.03462 36.01182 -1.36157 1.000 10.92592 235 ALA B CA 1
ATOM 4203 C C . ALA B 1 239 ? 0.45366 36.39245 0.02871 1.000 11.47528 235 ALA B C 1
ATOM 4204 O O . ALA B 1 239 ? 1.65812 36.35235 0.30211 1.000 11.66063 235 ALA B O 1
ATOM 4206 N N . ARG B 1 240 ? -0.46329 36.81831 0.91039 1.000 12.51955 236 ARG B N 1
ATOM 4207 C CA . ARG B 1 240 ? -0.05509 37.17532 2.27171 1.000 13.57739 236 ARG B CA 1
ATOM 4208 C C . ARG B 1 240 ? 0.64457 36.01554 2.96917 1.000 12.16817 236 ARG B C 1
ATOM 4209 O O . ARG B 1 240 ? 1.64982 36.21585 3.66563 1.000 14.57822 236 ARG B O 1
ATOM 4217 N N . ALA B 1 241 ? 0.12310 34.79693 2.79823 1.000 11.57102 237 ALA B N 1
ATOM 4218 C CA . ALA B 1 241 ? 0.68908 33.62325 3.45792 1.000 11.29382 237 ALA B CA 1
ATOM 4219 C C . ALA B 1 241 ? 2.11616 33.33620 3.00361 1.000 14.38762 237 ALA B C 1
ATOM 4220 O O . ALA B 1 241 ? 2.89611 32.73008 3.75271 1.000 16.87560 237 ALA B O 1
ATOM 4222 N N . TYR B 1 242 ? 2.47110 33.72027 1.78213 1.000 12.04442 238 TYR B N 1
ATOM 4223 C CA . TYR B 1 242 ? 3.79439 33.45206 1.23118 1.000 11.19561 238 TYR B CA 1
ATOM 4224 C C . TYR B 1 242 ? 4.65552 34.69946 1.12807 1.000 12.23174 238 TYR B C 1
ATOM 4225 O O . TYR B 1 242 ? 5.74336 34.63681 0.53491 1.000 14.64147 238 TYR B O 1
ATOM 4234 N N . GLY B 1 243 ? 4.19372 35.81631 1.68393 1.000 12.23299 239 GLY B N 1
ATOM 4235 C CA . GLY B 1 243 ? 4.94141 37.06694 1.62583 1.000 12.34910 239 GLY B CA 1
ATOM 4236 C C . GLY B 1 243 ? 5.13542 37.61700 0.23021 1.000 13.71798 239 GLY B C 1
ATOM 4237 O O . GLY B 1 243 ? 6.12256 38.32343 -0.03523 1.000 14.66216 239 GLY B O 1
ATOM 4238 N N . ALA B 1 244 ? 4.22224 37.31945 -0.67782 1.000 12.18142 240 ALA B N 1
ATOM 4239 C CA . ALA B 1 244 ? 4.36532 37.76578 -2.05513 1.000 13.87357 240 ALA B CA 1
ATOM 4240 C C . ALA B 1 244 ? 3.70958 39.12935 -2.24110 1.000 12.60210 240 ALA B C 1
ATOM 4241 O O . ALA B 1 244 ? 2.74737 39.46850 -1.54276 1.000 16.03210 240 ALA B O 1
ATOM 4243 N N A SER B 1 245 ? 4.25202 39.92905 -3.16191 0.708 9.55337 241 SER B N 1
ATOM 4244 N N B SER B 1 245 ? 4.23270 39.90489 -3.18942 0.292 9.75482 241 SER B N 1
ATOM 4245 C CA A SER B 1 245 ? 3.73810 41.27194 -3.40969 0.708 10.72136 241 SER B CA 1
ATOM 4246 C CA B SER B 1 245 ? 3.76681 41.26110 -3.44718 0.292 10.83879 241 SER B CA 1
ATOM 4247 C C A SER B 1 245 ? 3.07574 41.35700 -4.77983 0.708 11.48273 241 SER B C 1
ATOM 4248 C C B SER B 1 245 ? 3.06621 41.34208 -4.79741 0.292 11.54865 241 SER B C 1
ATOM 4249 O O A SER B 1 245 ? 3.58125 40.80404 -5.76520 0.708 12.46002 241 SER B O 1
ATOM 4250 O O B SER B 1 245 ? 3.52810 40.76086 -5.78459 0.292 12.47211 241 SER B O 1
ATOM 4255 N N . ASP B 1 246 ? 1.96342 42.08844 -4.83848 1.000 11.72395 242 ASP B N 1
ATOM 4256 C CA . ASP B 1 246 ? 1.15179 42.19391 -6.04349 1.000 11.72368 242 ASP B CA 1
ATOM 4257 C C . ASP B 1 246 ? 1.86283 43.08296 -7.06556 1.000 12.54029 242 ASP B C 1
ATOM 4258 O O . ASP B 1 246 ? 2.17781 44.24723 -6.77786 1.000 12.79609 242 ASP B O 1
ATOM 4263 N N . ASN B 1 247 ? 2.11175 42.54379 -8.26586 1.000 10.33067 243 ASN B N 1
ATOM 4264 C CA . ASN B 1 247 ? 2.72560 43.31686 -9.33897 1.000 12.73755 243 ASN B CA 1
ATOM 4265 C C . ASN B 1 247 ? 1.72155 44.20880 -10.04726 1.000 12.32958 243 ASN B C 1
ATOM 4266 O O . ASN B 1 247 ? 2.12373 45.04585 -10.87419 1.000 12.99235 243 ASN B O 1
ATOM 4271 N N . GLY B 1 248 ? 0.42926 44.01948 -9.79413 1.000 12.91756 244 GLY B N 1
ATOM 4272 C CA . GLY B 1 248 ? -0.60769 44.82256 -10.39475 1.000 12.25391 244 GLY B CA 1
ATOM 4273 C C . GLY B 1 248 ? -1.16129 44.29418 -11.69522 1.000 12.76947 244 GLY B C 1
ATOM 4274 O O . GLY B 1 248 ? -2.14248 44.85383 -12.20820 1.000 13.38862 244 GLY B O 1
ATOM 4275 N N . ASP B 1 249 ? -0.58226 43.21439 -12.23510 1.000 11.64520 245 ASP B N 1
ATOM 4276 C CA . ASP B 1 249 ? -0.90498 42.70314 -13.56261 1.000 10.98405 245 ASP B CA 1
ATOM 4277 C C . ASP B 1 249 ? -1.41805 41.26795 -13.52645 1.000 13.53609 245 ASP B C 1
ATOM 4278 O O . ASP B 1 249 ? -1.37102 40.56436 -14.53803 1.000 13.73658 245 ASP B O 1
ATOM 4283 N N . GLY B 1 250 ? -1.92057 40.83170 -12.37565 1.000 10.47402 246 GLY B N 1
ATOM 4284 C CA . GLY B 1 250 ? -2.36637 39.47176 -12.19016 1.000 10.84782 246 GLY B CA 1
ATOM 4285 C C . GLY B 1 250 ? -1.28816 38.54248 -11.69038 1.000 11.42114 246 GLY B C 1
ATOM 4286 O O . GLY B 1 250 ? -1.55801 37.35551 -11.48466 1.000 11.75966 246 GLY B O 1
ATOM 4287 N N . THR B 1 251 ? -0.07284 39.03484 -11.48659 1.000 11.15398 247 THR B N 1
ATOM 4288 C CA . THR B 1 251 ? 1.01795 38.21183 -10.98623 1.000 9.67383 247 THR B CA 1
ATOM 4289 C C . THR B 1 251 ? 1.56984 38.79579 -9.69828 1.000 8.99175 247 THR B C 1
ATOM 4290 O O . THR B 1 251 ? 1.31132 39.96331 -9.35766 1.000 10.33147 247 THR B O 1
ATOM 4294 N N . TYR B 1 252 ? 2.34180 37.96675 -8.99070 1.000 9.35925 248 TYR B N 1
ATOM 4295 C CA . TYR B 1 252 ? 2.98586 38.36407 -7.75137 1.000 10.65540 248 TYR B CA 1
ATOM 4296 C C . TYR B 1 252 ? 4.48551 38.13515 -7.83355 1.000 10.62497 248 TYR B C 1
ATOM 4297 O O . TYR B 1 252 ? 4.94201 37.20080 -8.48038 1.000 9.36518 248 TYR B O 1
ATOM 4306 N N . THR B 1 253 ? 5.25525 38.99672 -7.16311 1.000 9.25749 249 THR B N 1
ATOM 4307 C CA . THR B 1 253 ? 6.66500 38.71442 -6.90136 1.000 10.84790 249 THR B CA 1
ATOM 4308 C C . THR B 1 253 ? 6.79126 37.94738 -5.59047 1.000 10.43081 249 THR B C 1
ATOM 4309 O O . THR B 1 253 ? 6.11837 38.26361 -4.59783 1.000 12.20299 249 THR B O 1
ATOM 4313 N N . ILE B 1 254 ? 7.63114 36.91186 -5.58487 1.000 10.17217 250 ILE B N 1
ATOM 4314 C CA . ILE B 1 254 ? 7.76962 36.02217 -4.44158 1.000 10.53999 250 ILE B CA 1
ATOM 4315 C C . ILE B 1 254 ? 9.25353 35.72117 -4.28774 1.000 10.07885 250 ILE B C 1
ATOM 4316 O O . ILE B 1 254 ? 10.03347 35.87050 -5.22914 1.000 12.06239 250 ILE B O 1
ATOM 4321 N N A SER B 1 255 ? 9.64204 35.29711 -3.08305 0.253 11.79145 251 SER B N 1
ATOM 4322 N N B SER B 1 255 ? 9.64204 35.29713 -3.08305 0.254 11.79128 251 SER B N 1
ATOM 4323 N N C SER B 1 255 ? 9.64692 35.30567 -3.09543 0.492 11.74611 251 SER B N 1
ATOM 4324 C CA A SER B 1 255 ? 11.03170 34.92535 -2.85420 0.253 13.34879 251 SER B CA 1
ATOM 4325 C CA B SER B 1 255 ? 11.03171 34.92538 -2.85425 0.254 13.34877 251 SER B CA 1
ATOM 4326 C CA C SER B 1 255 ? 11.05416 35.01989 -2.89605 0.492 13.24549 251 SER B CA 1
ATOM 4327 C C A SER B 1 255 ? 11.39495 33.75012 -3.75309 0.253 12.67403 251 SER B C 1
ATOM 4328 C C B SER B 1 255 ? 11.39493 33.75015 -3.75314 0.254 12.67374 251 SER B C 1
ATOM 4329 C C C SER B 1 255 ? 11.43206 33.75347 -3.66724 0.492 12.85292 251 SER B C 1
ATOM 4330 O O A SER B 1 255 ? 10.59493 32.83526 -3.96890 0.253 11.74061 251 SER B O 1
ATOM 4331 O O B SER B 1 255 ? 10.59490 32.83531 -3.96899 0.254 11.74040 251 SER B O 1
ATOM 4332 O O C SER B 1 255 ? 10.66579 32.78779 -3.73634 0.492 12.81166 251 SER B O 1
ATOM 4339 N N . CYS B 1 256 ? 12.61101 33.78306 -4.29641 1.000 10.02170 252 CYS B N 1
ATOM 4340 C CA . CYS B 1 256 ? 13.05796 32.66228 -5.11270 1.000 11.40257 252 CYS B CA 1
ATOM 4341 C C . CYS B 1 256 ? 13.40814 31.43644 -4.28152 1.000 12.01946 252 CYS B C 1
ATOM 4342 O O . CYS B 1 256 ? 13.40415 30.31913 -4.80860 1.000 15.86167 252 CYS B O 1
ATOM 4345 N N . ASP B 1 257 ? 13.70881 31.62224 -3.00133 1.000 13.12420 253 ASP B N 1
ATOM 4346 C CA . ASP B 1 257 ? 14.02564 30.52861 -2.09970 1.000 14.60988 253 ASP B CA 1
ATOM 4347 C C . ASP B 1 257 ? 12.71574 30.02543 -1.52424 1.000 14.35653 253 ASP B C 1
ATOM 4348 O O . ASP B 1 257 ? 12.05872 30.72915 -0.74934 1.000 15.02653 253 ASP B O 1
ATOM 4353 N N . THR B 1 258 ? 12.33064 28.81518 -1.91383 1.000 11.57168 254 THR B N 1
ATOM 4354 C CA . THR B 1 258 ? 11.06544 28.22506 -1.48438 1.000 13.60845 254 THR B CA 1
ATOM 4355 C C . THR B 1 258 ? 11.20838 27.30428 -0.28171 1.000 17.38877 254 THR B C 1
ATOM 4356 O O . THR B 1 258 ? 10.22119 26.69216 0.13267 1.000 16.27185 254 THR B O 1
ATOM 4360 N N . SER B 1 259 ? 12.40679 27.21238 0.29735 1.000 15.85169 255 SER B N 1
ATOM 4361 C CA . SER B 1 259 ? 12.70567 26.17816 1.27783 1.000 19.93831 255 SER B CA 1
ATOM 4362 C C . SER B 1 259 ? 11.95049 26.34455 2.58292 1.000 18.52195 255 SER B C 1
ATOM 4363 O O . SER B 1 259 ? 11.96515 25.42155 3.39913 1.000 22.66469 255 SER B O 1
ATOM 4366 N N . ARG B 1 260 ? 11.30183 27.47295 2.81825 1.000 17.12510 256 ARG B N 1
ATOM 4367 C CA . ARG B 1 260 ? 10.49855 27.65665 4.01341 1.000 20.52813 256 ARG B CA 1
ATOM 4368 C C . ARG B 1 260 ? 9.00438 27.74863 3.72670 1.000 22.75483 256 ARG B C 1
ATOM 4369 O O . ARG B 1 260 ? 8.21937 27.94843 4.65930 1.000 21.64054 256 ARG B O 1
ATOM 4377 N N . PHE B 1 261 ? 8.58402 27.59668 2.46717 1.000 15.30170 257 PHE B N 1
ATOM 4378 C CA . PHE B 1 261 ? 7.16623 27.61178 2.14129 1.000 13.57652 257 PHE B CA 1
ATOM 4379 C C . PHE B 1 261 ? 6.57009 26.22514 2.37066 1.000 14.24746 257 PHE B C 1
ATOM 4380 O O . PHE B 1 261 ? 7.14655 25.21423 1.95416 1.000 15.41183 257 PHE B O 1
ATOM 4388 N N . LYS B 1 262 ? 5.38938 26.18140 2.99193 1.000 14.23508 258 LYS B N 1
ATOM 4389 C CA . LYS B 1 262 ? 4.58600 24.96796 3.04523 1.000 12.41589 258 LYS B CA 1
ATOM 4390 C C . LYS B 1 262 ? 3.74553 24.85674 1.77436 1.000 11.59784 258 LYS B C 1
ATOM 4391 O O . LYS B 1 262 ? 3.46017 25.87497 1.12526 1.000 12.01590 258 LYS B O 1
ATOM 4397 N N . PRO B 1 263 ? 3.36282 23.63707 1.38733 1.000 12.05752 259 PRO B N 1
ATOM 4398 C CA . PRO B 1 263 ? 2.52332 23.48729 0.19717 1.000 12.41065 259 PRO B CA 1
ATOM 4399 C C . PRO B 1 263 ? 1.21486 24.24258 0.33967 1.000 10.36982 259 PRO B C 1
ATOM 4400 O O . PRO B 1 263 ? 0.69001 24.44718 1.44034 1.000 11.54769 259 PRO B O 1
ATOM 4404 N N . LEU B 1 264 ? 0.66152 24.62477 -0.80275 1.000 8.71804 260 LEU B N 1
ATOM 4405 C CA . LEU B 1 264 ? -0.67501 25.19931 -0.84298 1.000 10.07640 260 LEU B CA 1
ATOM 4406 C C . LEU B 1 264 ? -1.65591 24.06063 -1.08580 1.000 11.64747 260 LEU B C 1
ATOM 4407 O O . LEU B 1 264 ? -1.60985 23.43500 -2.14597 1.000 11.44324 260 LEU B O 1
ATOM 4412 N N . VAL B 1 265 ? -2.53415 23.78105 -0.12694 1.000 10.95207 261 VAL B N 1
ATOM 4413 C CA . VAL B 1 265 ? -3.33033 22.55760 -0.14071 1.000 10.40613 261 VAL B CA 1
ATOM 4414 C C . VAL B 1 265 ? -4.78358 22.92519 -0.36808 1.000 12.11966 261 VAL B C 1
ATOM 4415 O O . VAL B 1 265 ? -5.36879 23.71678 0.39010 1.000 12.13522 261 VAL B O 1
ATOM 4419 N N . PHE B 1 266 ? -5.36585 22.33930 -1.40417 1.000 10.83629 262 PHE B N 1
ATOM 4420 C CA . PHE B 1 266 ? -6.77849 22.46485 -1.70376 1.000 11.54778 262 PHE B CA 1
ATOM 4421 C C . PHE B 1 266 ? -7.52074 21.24174 -1.18404 1.000 10.92538 262 PHE B C 1
ATOM 4422 O O . PHE B 1 266 ? -7.07585 20.10540 -1.38372 1.000 12.20173 262 PHE B O 1
ATOM 4430 N N A SER B 1 267 ? -8.66636 21.47847 -0.54950 0.335 11.03850 263 SER B N 1
ATOM 4431 N N B SER B 1 267 ? -8.66026 21.47503 -0.54679 0.665 10.99958 263 SER B N 1
ATOM 4432 C CA A SER B 1 267 ? -9.58448 20.42072 -0.14016 0.335 11.49688 263 SER B CA 1
ATOM 4433 C CA B SER B 1 267 ? -9.56920 20.40979 -0.14359 0.665 11.38796 263 SER B CA 1
ATOM 4434 C C A SER B 1 267 ? -10.65060 20.28965 -1.22310 0.335 10.57988 263 SER B C 1
ATOM 4435 C C B SER B 1 267 ? -10.65212 20.28438 -1.21223 0.665 10.47063 263 SER B C 1
ATOM 4436 O O A SER B 1 267 ? -11.42759 21.22123 -1.45654 0.335 14.80205 263 SER B O 1
ATOM 4437 O O B SER B 1 267 ? -11.42797 21.22040 -1.43286 0.665 14.94456 263 SER B O 1
ATOM 4442 N N . ILE B 1 268 ? -10.67357 19.13787 -1.89126 1.000 12.50738 264 ILE B N 1
ATOM 4443 C CA . ILE B 1 268 ? -11.58159 18.88645 -3.00804 1.000 13.88769 264 ILE B CA 1
ATOM 4444 C C . ILE B 1 268 ? -12.25851 17.55870 -2.73068 1.000 10.69724 264 ILE B C 1
ATOM 4445 O O . ILE B 1 268 ? -11.59110 16.52369 -2.66362 1.000 12.47496 264 ILE B O 1
ATOM 4450 N N . ASN B 1 269 ? -13.58171 17.59670 -2.56807 1.000 15.45912 265 ASN B N 1
ATOM 4451 C CA . ASN B 1 269 ? -14.39407 16.40367 -2.28370 1.000 16.64548 265 ASN B CA 1
ATOM 4452 C C . ASN B 1 269 ? -13.79868 15.52273 -1.18952 1.000 18.57485 265 ASN B C 1
ATOM 4453 O O . ASN B 1 269 ? -13.74269 14.29570 -1.31367 1.000 17.70117 265 ASN B O 1
ATOM 4458 N N . GLY B 1 270 ? -13.33347 16.15177 -0.11346 1.000 19.23922 266 GLY B N 1
ATOM 4459 C CA . GLY B 1 270 ? -12.89024 15.41316 1.05658 1.000 22.07839 266 GLY B CA 1
ATOM 4460 C C . GLY B 1 270 ? -11.47697 14.87767 0.99816 1.000 25.64978 266 GLY B C 1
ATOM 4461 O O . GLY B 1 270 ? -11.11408 14.02705 1.82183 1.000 31.81230 266 GLY B O 1
ATOM 4462 N N . ALA B 1 271 ? -10.66475 15.33241 0.04787 1.000 17.42927 267 ALA B N 1
ATOM 4463 C CA . ALA B 1 271 ? -9.28557 14.88927 -0.05033 1.000 13.93733 267 ALA B CA 1
ATOM 4464 C C . ALA B 1 271 ? -8.40244 16.09936 -0.35514 1.000 11.15723 267 ALA B C 1
ATOM 4465 O O . ALA B 1 271 ? -8.88365 17.14551 -0.79427 1.000 16.36932 267 ALA B O 1
ATOM 4467 N N . SER B 1 272 ? -7.10260 15.94511 -0.12884 1.000 12.07233 268 SER B N 1
ATOM 4468 C CA . SER B 1 272 ? -6.16974 17.05917 -0.23777 1.000 11.58023 268 SER B CA 1
ATOM 4469 C C . SER B 1 272 ? -5.33634 16.95307 -1.50738 1.000 12.05025 268 SER B C 1
ATOM 4470 O O . SER B 1 272 ? -4.83263 15.88056 -1.84223 1.000 12.64659 268 SER B O 1
ATOM 4473 N N . PHE B 1 273 ? -5.15453 18.09870 -2.18952 1.000 10.77229 269 PHE B N 1
ATOM 4474 C CA . PHE B 1 273 ? -4.37640 18.19899 -3.42813 1.000 11.43468 269 PHE B CA 1
ATOM 4475 C C . PHE B 1 273 ? -3.58503 19.48965 -3.37624 1.000 9.89693 269 PHE B C 1
ATOM 4476 O O . PHE B 1 273 ? -4.15990 20.53616 -3.08035 1.000 12.25796 269 PHE B O 1
ATOM 4484 N N . GLN B 1 274 ? -2.29461 19.43467 -3.64189 1.000 9.79997 270 GLN B N 1
ATOM 4485 C CA . GLN B 1 274 ? -1.46699 20.59586 -3.34245 1.000 9.99328 270 GLN B CA 1
ATOM 4486 C C . GLN B 1 274 ? -0.69304 21.10647 -4.54869 1.000 10.09498 270 GLN B C 1
ATOM 4487 O O . GLN B 1 274 ? -0.43405 20.39076 -5.52469 1.000 11.00861 270 GLN B O 1
ATOM 4493 N N . VAL B 1 275 ? -0.23807 22.35089 -4.40391 1.000 10.63979 271 VAL B N 1
ATOM 4494 C CA . VAL B 1 275 ? 0.86040 22.91009 -5.17892 1.000 10.81915 271 VAL B CA 1
ATOM 4495 C C . VAL B 1 275 ? 2.09246 22.77655 -4.29620 1.000 10.70928 271 VAL B C 1
ATOM 4496 O O . VAL B 1 275 ? 2.10059 23.25141 -3.14260 1.000 10.51545 271 VAL B O 1
ATOM 4500 N N . SER B 1 276 ? 3.11954 22.09223 -4.80123 1.000 9.52800 272 SER B N 1
ATOM 4501 C CA . SER B 1 276 ? 4.33428 21.87004 -4.02604 1.000 10.74712 272 SER B CA 1
ATOM 4502 C C . SER B 1 276 ? 5.09945 23.18124 -3.87688 1.000 10.89234 272 SER B C 1
ATOM 4503 O O . SER B 1 276 ? 4.93785 24.09767 -4.68707 1.000 10.74209 272 SER B O 1
ATOM 4506 N N . PRO B 1 277 ? 5.95999 23.29029 -2.85232 1.000 11.39826 273 PRO B N 1
ATOM 4507 C CA . PRO B 1 277 ? 6.66636 24.56737 -2.63885 1.000 11.31311 273 PRO B CA 1
ATOM 4508 C C . PRO B 1 277 ? 7.47483 25.02631 -3.83367 1.000 11.79769 273 PRO B C 1
ATOM 4509 O O . PRO B 1 277 ? 7.46619 26.22582 -4.13228 1.000 9.93224 273 PRO B O 1
ATOM 4513 N N . ASP B 1 278 ? 8.15528 24.11943 -4.54837 1.000 10.90997 274 ASP B N 1
ATOM 4514 C CA . ASP B 1 278 ? 8.93748 24.52287 -5.71741 1.000 10.33966 274 ASP B CA 1
ATOM 4515 C C . ASP B 1 278 ? 8.05430 25.16156 -6.77937 1.000 12.04409 274 ASP B C 1
ATOM 4516 O O . ASP B 1 278 ? 8.50832 26.05587 -7.49981 1.000 12.31142 274 ASP B O 1
ATOM 4521 N N . SER B 1 279 ? 6.80119 24.72722 -6.88979 1.000 9.32565 275 SER B N 1
ATOM 4522 C CA . SER B 1 279 ? 5.90252 25.23437 -7.91560 1.000 9.74318 275 SER B CA 1
ATOM 4523 C C . SER B 1 279 ? 5.27004 26.55780 -7.52189 1.000 8.54455 275 SER B C 1
ATOM 4524 O O . SER B 1 279 ? 4.58174 27.14957 -8.35741 1.000 8.65208 275 SER B O 1
ATOM 4527 N N . LEU B 1 280 ? 5.51625 27.04920 -6.29269 1.000 8.47192 276 LEU B N 1
ATOM 4528 C CA . LEU B 1 280 ? 5.07871 28.38982 -5.94443 1.000 8.84989 276 LEU B CA 1
ATOM 4529 C C . LEU B 1 280 ? 5.92023 29.42969 -6.65035 1.000 9.42616 276 LEU B C 1
ATOM 4530 O O . LEU B 1 280 ? 5.50730 30.58098 -6.70642 1.000 8.58144 276 LEU B O 1
ATOM 4535 N N . VAL B 1 281 ? 7.06566 29.05326 -7.21370 1.000 8.87887 277 VAL B N 1
ATOM 4536 C CA . VAL B 1 281 ? 7.81860 29.91591 -8.12194 1.000 9.37577 277 VAL B CA 1
ATOM 4537 C C . VAL B 1 281 ? 7.57421 29.42208 -9.54043 1.000 10.01426 277 VAL B C 1
ATOM 4538 O O . VAL B 1 281 ? 7.83355 28.25801 -9.86796 1.000 10.06284 277 VAL B O 1
ATOM 4542 N N . PHE B 1 282 ? 7.07857 30.30255 -10.38324 1.000 9.63419 278 PHE B N 1
ATOM 4543 C CA . PHE B 1 282 ? 6.88590 29.96328 -11.78742 1.000 8.65212 278 PHE B CA 1
ATOM 4544 C C . PHE B 1 282 ? 8.07134 30.36861 -12.65487 1.000 10.47084 278 PHE B C 1
ATOM 4545 O O . PHE B 1 282 ? 8.45877 29.63713 -13.56797 1.000 11.52793 278 PHE B O 1
ATOM 4553 N N . GLU B 1 283 ? 8.62580 31.55435 -12.44391 1.000 10.02092 279 GLU B N 1
ATOM 4554 C CA . GLU B 1 283 ? 9.61662 32.10703 -13.36049 1.000 12.54996 279 GLU B CA 1
ATOM 4555 C C . GLU B 1 283 ? 10.62623 32.91162 -12.55719 1.000 11.78233 279 GLU B C 1
ATOM 4556 O O . GLU B 1 283 ? 10.26530 33.53944 -11.55254 1.000 11.52475 279 GLU B O 1
ATOM 4562 N N . GLU B 1 284 ? 11.88983 32.90148 -13.00824 1.000 16.36443 280 GLU B N 1
ATOM 4563 C CA . GLU B 1 284 ? 12.95251 33.68843 -12.39857 1.000 15.42113 280 GLU B CA 1
ATOM 4564 C C . GLU B 1 284 ? 13.68346 34.42745 -13.50868 1.000 19.03040 280 GLU B C 1
ATOM 4565 O O . GLU B 1 284 ? 14.05121 33.81925 -14.51952 1.000 18.77333 280 GLU B O 1
ATOM 4571 N N . TYR B 1 285 ? 13.88199 35.73255 -13.33553 1.000 17.97352 281 TYR B N 1
ATOM 4572 C CA . TYR B 1 285 ? 14.60351 36.53634 -14.31931 1.000 20.26870 281 TYR B CA 1
ATOM 4573 C C . TYR B 1 285 ? 15.36166 37.63117 -13.58655 1.000 27.72561 281 TYR B C 1
ATOM 4574 O O . TYR B 1 285 ? 14.76456 38.38956 -12.82141 1.000 19.61517 281 TYR B O 1
ATOM 4583 N N . GLN B 1 286 ? 16.67252 37.70514 -13.82438 1.000 29.83480 282 GLN B N 1
ATOM 4584 C CA . GLN B 1 286 ? 17.55366 38.66181 -13.13832 1.000 32.00103 282 GLN B CA 1
ATOM 4585 C C . GLN B 1 286 ? 17.31755 38.66967 -11.63292 1.000 17.54934 282 GLN B C 1
ATOM 4586 O O . GLN B 1 286 ? 17.22997 39.72590 -11.00223 1.000 23.25172 282 GLN B O 1
ATOM 4592 N N . GLY B 1 287 ? 17.19686 37.46683 -11.06937 1.000 19.52118 283 GLY B N 1
ATOM 4593 C CA . GLY B 1 287 ? 17.09970 37.27311 -9.64121 1.000 18.50530 283 GLY B CA 1
ATOM 4594 C C . GLY B 1 287 ? 15.75859 37.60467 -9.02398 1.000 18.47052 283 GLY B C 1
ATOM 4595 O O . GLY B 1 287 ? 15.65522 37.64555 -7.79375 1.000 19.70431 283 GLY B O 1
ATOM 4596 N N . GLN B 1 288 ? 14.73575 37.88093 -9.82306 1.000 16.82053 284 GLN B N 1
ATOM 4597 C CA . GLN B 1 288 ? 13.41494 38.20788 -9.30406 1.000 15.01470 284 GLN B CA 1
ATOM 4598 C C . GLN B 1 288 ? 12.45206 37.11729 -9.74503 1.000 13.08707 284 GLN B C 1
ATOM 4599 O O . GLN B 1 288 ? 12.41385 36.76627 -10.93086 1.000 13.97017 284 GLN B O 1
ATOM 4605 N N . CYS B 1 289 ? 11.66929 36.59348 -8.80542 1.000 11.86679 285 CYS B N 1
ATOM 4606 C CA . CYS B 1 289 ? 10.79939 35.45803 -9.07878 1.000 11.21320 285 CYS B CA 1
ATOM 4607 C C . CYS B 1 289 ? 9.33525 35.87268 -9.09630 1.000 11.41224 285 CYS B C 1
ATOM 4608 O O . CYS B 1 289 ? 8.88753 36.69906 -8.28297 1.000 11.91115 285 CYS B O 1
ATOM 4611 N N . ILE B 1 290 ? 8.59774 35.28401 -10.03720 1.000 10.22956 286 ILE B N 1
ATOM 4612 C CA . ILE B 1 290 ? 7.15942 35.44725 -10.17709 1.000 10.48903 286 ILE B CA 1
ATOM 4613 C C . ILE B 1 290 ? 6.49565 34.18017 -9.65163 1.000 9.42884 286 ILE B C 1
ATOM 4614 O O . ILE B 1 290 ? 6.95198 33.06967 -9.93272 1.000 9.33684 286 ILE B O 1
ATOM 4619 N N . ALA B 1 291 ? 5.41519 34.35149 -8.90635 1.000 8.39111 287 ALA B N 1
ATOM 4620 C CA . ALA B 1 291 ? 4.73560 33.24889 -8.23715 1.000 9.11148 287 ALA B CA 1
ATOM 4621 C C . ALA B 1 291 ? 3.93922 32.37896 -9.22026 1.000 9.15665 287 ALA B C 1
ATOM 4622 O O . ALA B 1 291 ? 3.54023 32.81099 -10.32283 1.000 8.92848 287 ALA B O 1
ATOM 4624 N N . GLY B 1 292 ? 3.69174 31.13646 -8.78779 1.000 8.25691 288 GLY B N 1
ATOM 4625 C CA . GLY B 1 292 ? 2.89621 30.18358 -9.55308 1.000 8.05028 288 GLY B CA 1
ATOM 4626 C C . GLY B 1 292 ? 1.40381 30.38441 -9.44992 1.000 7.63279 288 GLY B C 1
ATOM 4627 O O . GLY B 1 292 ? 0.65016 29.73809 -10.18789 1.000 8.08681 288 GLY B O 1
ATOM 4628 N N . PHE B 1 293 ? 0.97478 31.29216 -8.58011 1.000 8.64214 289 PHE B N 1
ATOM 4629 C CA . PHE B 1 293 ? -0.42406 31.64624 -8.43655 1.000 9.86612 289 PHE B CA 1
ATOM 4630 C C . PHE B 1 293 ? -0.57563 33.10328 -8.84153 1.000 9.24113 289 PHE B C 1
ATOM 4631 O O . PHE B 1 293 ? 0.37240 33.88365 -8.72608 1.000 9.60227 289 PHE B O 1
ATOM 4639 N N . GLY B 1 294 ? -1.76475 33.44765 -9.32350 1.000 8.76915 290 GLY B N 1
ATOM 4640 C CA . GLY B 1 294 ? -2.07870 34.80950 -9.73317 1.000 8.97552 290 GLY B CA 1
ATOM 4641 C C . GLY B 1 294 ? -3.56171 35.06174 -9.62135 1.000 10.23380 290 GLY B C 1
ATOM 4642 O O . GLY B 1 294 ? -4.28155 34.31049 -8.95376 1.000 9.76775 290 GLY B O 1
ATOM 4643 N N . TYR B 1 295 ? -4.02636 36.11199 -10.28976 1.000 10.58874 291 TYR B N 1
ATOM 4644 C CA . TYR B 1 295 ? -5.43105 36.50630 -10.26605 1.000 12.24895 291 TYR B CA 1
ATOM 4645 C C . TYR B 1 295 ? -5.77248 37.09324 -11.62957 1.000 11.51503 291 TYR B C 1
ATOM 4646 O O . TYR B 1 295 ? -4.88130 37.37021 -12.42785 1.000 13.12600 291 TYR B O 1
ATOM 4655 N N . GLY B 1 296 ? -7.06582 37.20894 -11.92981 1.000 13.31309 292 GLY B N 1
ATOM 4656 C CA . GLY B 1 296 ? -7.43636 37.72029 -13.23900 1.000 13.21447 292 GLY B CA 1
ATOM 4657 C C . GLY B 1 296 ? -8.84535 38.25962 -13.30881 1.000 15.43583 292 GLY B C 1
ATOM 4658 O O . GLY B 1 296 ? -9.44118 38.32674 -14.39135 1.000 17.94705 292 GLY B O 1
ATOM 4659 N N . ASN B 1 297 ? -9.38880 38.62718 -12.15247 1.000 13.80468 293 ASN B N 1
ATOM 4660 C CA . ASN B 1 297 ? -10.72900 39.21819 -12.04357 1.000 17.23180 293 ASN B CA 1
ATOM 4661 C C . ASN B 1 297 ? -11.83214 38.22032 -12.36267 1.000 23.35160 293 ASN B C 1
ATOM 4662 O O . ASN B 1 297 ? -12.89378 38.60033 -12.86056 1.000 31.70898 293 ASN B O 1
ATOM 4667 N N . PHE B 1 298 ? -11.58388 36.94540 -12.09603 1.000 17.89375 294 PHE B N 1
ATOM 4668 C CA . PHE B 1 298 ? -12.55858 35.88775 -12.29382 1.000 19.04644 294 PHE B CA 1
ATOM 4669 C C . PHE B 1 298 ? -13.26058 35.58685 -10.97560 1.000 21.53751 294 PHE B C 1
ATOM 4670 O O . PHE B 1 298 ? -12.70659 35.78632 -9.88744 1.000 20.04116 294 PHE B O 1
ATOM 4678 N N . ASP B 1 299 ? -14.49967 35.10640 -11.08800 1.000 24.89514 295 ASP B N 1
ATOM 4679 C CA . ASP B 1 299 ? -15.27220 34.71468 -9.91685 1.000 27.24992 295 ASP B CA 1
ATOM 4680 C C . ASP B 1 299 ? -14.84702 33.35874 -9.39885 1.000 19.91145 295 ASP B C 1
ATOM 4681 O O . ASP B 1 299 ? -15.11362 33.03121 -8.23621 1.000 21.29500 295 ASP B O 1
ATOM 4686 N N . PHE B 1 300 ? -14.20861 32.57571 -10.25170 1.000 14.65449 296 PHE B N 1
ATOM 4687 C CA . PHE B 1 300 ? -13.80254 31.21558 -9.98383 1.000 13.85658 296 PHE B CA 1
ATOM 4688 C C . PHE B 1 300 ? -12.32376 31.09908 -10.32915 1.000 11.25425 296 PHE B C 1
ATOM 4689 O O . PHE B 1 300 ? -11.77377 31.91260 -11.08124 1.000 15.31150 296 PHE B O 1
ATOM 4697 N N . ALA B 1 301 ? -11.69633 30.08097 -9.77272 1.000 10.02205 297 ALA B N 1
ATOM 4698 C CA . ALA B 1 301 ? -10.29698 29.81627 -10.06075 1.000 10.56859 297 ALA B CA 1
ATOM 4699 C C . ALA B 1 301 ? -10.12852 29.16763 -11.44000 1.000 9.47834 297 ALA B C 1
ATOM 4700 O O . ALA B 1 301 ? -10.97303 28.39028 -11.89332 1.000 10.16011 297 ALA B O 1
ATOM 4702 N N A ILE B 1 302 ? -9.03494 29.50929 -12.11822 0.625 10.52861 298 ILE B N 1
ATOM 4703 N N B ILE B 1 302 ? -9.01643 29.47647 -12.09860 0.375 10.33916 298 ILE B N 1
ATOM 4704 C CA A ILE B 1 302 ? -8.57957 28.76703 -13.28547 0.625 9.01177 298 ILE B CA 1
ATOM 4705 C CA B ILE B 1 302 ? -8.59792 28.75655 -13.29509 0.375 9.04607 298 ILE B CA 1
ATOM 4706 C C A ILE B 1 302 ? -7.44347 27.90788 -12.76104 0.625 9.36332 298 ILE B C 1
ATOM 4707 C C B ILE B 1 302 ? -7.42688 27.88718 -12.86399 0.375 9.27623 298 ILE B C 1
ATOM 4708 O O A ILE B 1 302 ? -6.35259 28.40884 -12.45876 0.625 8.63137 298 ILE B O 1
ATOM 4709 O O B ILE B 1 302 ? -6.28732 28.35715 -12.75599 0.375 11.28062 298 ILE B O 1
ATOM 4718 N N . ILE B 1 303 ? -7.71901 26.61875 -12.58862 1.000 8.26825 299 ILE B N 1
ATOM 4719 C CA . ILE B 1 303 ? -6.78092 25.71854 -11.94606 1.000 9.13969 299 ILE B CA 1
ATOM 4720 C C . ILE B 1 303 ? -5.92338 25.12472 -13.05035 1.000 9.06204 299 ILE B C 1
ATOM 4721 O O . ILE B 1 303 ? -6.25613 24.09540 -13.65246 1.000 8.61576 299 ILE B O 1
ATOM 4726 N N . GLY B 1 304 ? -4.82467 25.81117 -13.33971 1.000 6.96395 300 GLY B N 1
ATOM 4727 C CA . GLY B 1 304 ? -3.98666 25.52836 -14.47660 1.000 8.89664 300 GLY B CA 1
ATOM 4728 C C . GLY B 1 304 ? -2.76127 24.71342 -14.13570 1.000 7.33176 300 GLY B C 1
ATOM 4729 O O . GLY B 1 304 ? -2.72228 23.95839 -13.13980 1.000 8.06159 300 GLY B O 1
ATOM 4730 N N . ASP B 1 305 ? -1.73114 24.87507 -14.96507 1.000 7.24382 301 ASP B N 1
ATOM 4731 C CA . ASP B 1 305 ? -0.59874 23.96124 -14.94400 1.000 7.45093 301 ASP B CA 1
ATOM 4732 C C . ASP B 1 305 ? 0.16935 23.97606 -13.62233 1.000 8.46249 301 ASP B C 1
ATOM 4733 O O . ASP B 1 305 ? 0.73455 22.94019 -13.23939 1.000 7.98511 301 ASP B O 1
ATOM 4738 N N . THR B 1 306 ? 0.22620 25.11760 -12.92308 1.000 8.07654 302 THR B N 1
ATOM 4739 C CA . THR B 1 306 ? 0.88437 25.11485 -11.61649 1.000 9.99625 302 THR B CA 1
ATOM 4740 C C . THR B 1 306 ? 0.34210 23.99654 -10.74222 1.000 9.15482 302 THR B C 1
ATOM 4741 O O . THR B 1 306 ? 1.10154 23.33136 -10.02048 1.000 10.11318 302 THR B O 1
ATOM 4745 N N . PHE B 1 307 ? -0.97447 23.81217 -10.75607 1.000 8.05970 303 PHE B N 1
ATOM 4746 C CA . PHE B 1 307 ? -1.61576 22.76935 -9.96666 1.000 8.54829 303 PHE B CA 1
ATOM 4747 C C . PHE B 1 307 ? -1.54052 21.41751 -10.65873 1.000 7.48432 303 PHE B C 1
ATOM 4748 O O . PHE B 1 307 ? -1.22034 20.39315 -10.03264 1.000 8.41097 303 PHE B O 1
ATOM 4756 N N . LEU B 1 308 ? -1.80028 21.39007 -11.96710 1.000 8.84019 304 LEU B N 1
ATOM 4757 C CA . LEU B 1 308 ? -1.90022 20.10060 -12.66764 1.000 7.64138 304 LEU B CA 1
ATOM 4758 C C . LEU B 1 308 ? -0.55503 19.36813 -12.75618 1.000 9.95332 304 LEU B C 1
ATOM 4759 O O . LEU B 1 308 ? -0.49849 18.12787 -12.72376 1.000 9.73070 304 LEU B O 1
ATOM 4764 N N . LYS B 1 309 ? 0.54843 20.10109 -12.83736 1.000 9.21571 305 LYS B N 1
ATOM 4765 C CA . LYS B 1 309 ? 1.84225 19.42951 -12.85420 1.000 9.98814 305 LYS B CA 1
ATOM 4766 C C . LYS B 1 309 ? 2.18982 18.83159 -11.48456 1.000 10.40440 305 LYS B C 1
ATOM 4767 O O . LYS B 1 309 ? 3.24945 18.19943 -11.34755 1.000 11.47287 305 LYS B O 1
ATOM 4773 N N . ASN B 1 310 ? 1.33096 19.03485 -10.48358 1.000 9.19484 306 ASN B N 1
ATOM 4774 C CA . ASN B 1 310 ? 1.44710 18.39379 -9.18598 1.000 8.24194 306 ASN B CA 1
ATOM 4775 C C . ASN B 1 310 ? 0.35497 17.36945 -8.93072 1.000 8.92853 306 ASN B C 1
ATOM 4776 O O . ASN B 1 310 ? 0.39600 16.72281 -7.87972 1.000 10.13620 306 ASN B O 1
ATOM 4781 N N . ASN B 1 311 ? -0.62547 17.21952 -9.83313 1.000 9.77618 307 ASN B N 1
ATOM 4782 C CA . ASN B 1 311 ? -1.77400 16.35746 -9.56776 1.000 9.74060 307 ASN B CA 1
ATOM 4783 C C . ASN B 1 311 ? -2.21151 15.71948 -10.86779 1.000 8.78246 307 ASN B C 1
ATOM 4784 O O . ASN B 1 311 ? -2.71927 16.40253 -11.75895 1.000 9.71670 307 ASN B O 1
ATOM 4789 N N . TYR B 1 312 ? -2.04921 14.40274 -10.95336 1.000 8.45462 308 TYR B N 1
ATOM 4790 C CA . TYR B 1 312 ? -2.56831 13.64154 -12.08975 1.000 9.61782 308 TYR B CA 1
ATOM 4791 C C . TYR B 1 312 ? -4.08922 13.71297 -12.09306 1.000 10.31910 308 TYR B C 1
ATOM 4792 O O . TYR B 1 312 ? -4.72266 13.68247 -11.03734 1.000 9.53139 308 TYR B O 1
ATOM 4801 N N . VAL B 1 313 ? -4.69050 13.84777 -13.27518 1.000 9.49706 309 VAL B N 1
ATOM 4802 C CA . VAL B 1 313 ? -6.14969 13.91894 -13.38369 1.000 10.34052 309 VAL B CA 1
ATOM 4803 C C . VAL B 1 313 ? -6.62343 12.98597 -14.48650 1.000 8.30864 309 VAL B C 1
ATOM 4804 O O . VAL B 1 313 ? -6.07571 13.01613 -15.59647 1.000 8.40400 309 VAL B O 1
ATOM 4808 N N . VAL B 1 314 ? -7.66399 12.19451 -14.18121 1.000 9.26898 310 VAL B N 1
ATOM 4809 C CA . VAL B 1 314 ? -8.40103 11.42490 -15.17856 1.000 10.21858 310 VAL B CA 1
ATOM 4810 C C . VAL B 1 314 ? -9.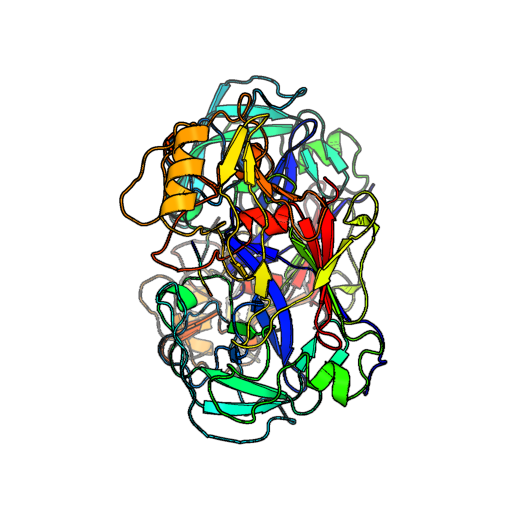68904 12.17069 -15.45131 1.000 8.99176 310 VAL B C 1
ATOM 4811 O O . VAL B 1 314 ? -10.50904 12.33828 -14.55022 1.000 11.09005 310 VAL B O 1
ATOM 4815 N N . PHE B 1 315 ? -9.86969 12.64734 -16.67176 1.000 9.76213 311 PHE B N 1
ATOM 4816 C CA . PHE B 1 315 ? -11.05027 13.40514 -17.05444 1.000 9.21546 311 PHE B CA 1
ATOM 4817 C C . PHE B 1 315 ? -12.07987 12.45537 -17.65830 1.000 9.55729 311 PHE B C 1
ATOM 4818 O O . PHE B 1 315 ? -11.80160 11.82317 -18.68377 1.000 11.74717 311 PHE B O 1
ATOM 4826 N N . ASN B 1 316 ? -13.26391 12.38034 -17.06392 1.000 10.44630 312 ASN B N 1
ATOM 4827 C CA . ASN B 1 316 ? -14.31285 11.48988 -17.54426 1.000 10.24875 312 ASN B CA 1
ATOM 4828 C C . ASN B 1 316 ? -15.43718 12.31628 -18.11277 1.000 10.17464 312 ASN B C 1
ATOM 4829 O O . ASN B 1 316 ? -16.18385 12.96955 -17.37990 1.000 10.62065 312 ASN B O 1
ATOM 4834 N N . GLN B 1 317 ? -15.53327 12.30840 -19.43631 1.000 11.56752 313 GLN B N 1
ATOM 4835 C CA . GLN B 1 317 ? -16.56136 13.09068 -20.08613 1.000 12.23177 313 GLN B CA 1
ATOM 4836 C C . GLN B 1 317 ? -17.91865 12.40146 -19.97297 1.000 12.10092 313 GLN B C 1
ATOM 4837 O O . GLN B 1 317 ? -18.93282 13.07498 -19.97294 1.000 13.98573 313 GLN B O 1
ATOM 4843 N N . GLY B 1 318 ? -17.95401 11.07630 -19.84359 1.000 14.42049 314 GLY B N 1
ATOM 4844 C CA . GLY B 1 318 ? -19.23388 10.37889 -19.81117 1.000 13.58868 314 GLY B CA 1
ATOM 4845 C C . GLY B 1 318 ? -20.10421 10.74575 -18.61993 1.000 15.77367 314 GLY B C 1
ATOM 4846 O O . GLY B 1 318 ? -21.31603 10.92138 -18.76139 1.000 17.11188 314 GLY B O 1
ATOM 4847 N N . VAL B 1 319 ? -19.51227 10.88147 -17.43776 1.000 12.54970 315 VAL B N 1
ATOM 4848 C CA . VAL B 1 319 ? -20.31529 11.05138 -16.21520 1.000 14.17746 315 VAL B CA 1
ATOM 4849 C C . VAL B 1 319 ? -21.03111 12.40318 -16.13202 1.000 15.50373 315 VAL B C 1
ATOM 4850 O O . VAL B 1 319 ? -22.26903 12.42861 -16.03947 1.000 15.64962 315 VAL B O 1
ATOM 4854 N N . PRO B 1 320 ? -20.33234 13.56335 -16.14585 1.000 14.90799 316 PRO B N 1
ATOM 4855 C CA . PRO B 1 320 ? -18.88540 13.76203 -16.14837 1.000 11.82561 316 PRO B CA 1
ATOM 4856 C C . PRO B 1 320 ? -18.37205 13.85691 -14.72697 1.000 12.27926 316 PRO B C 1
ATOM 4857 O O . PRO B 1 320 ? -19.08797 14.21707 -13.79306 1.000 13.42640 316 PRO B O 1
ATOM 4861 N N . GLU B 1 321 ? -17.09948 13.52369 -14.56550 1.000 10.53864 317 GLU B N 1
ATOM 4862 C CA . GLU B 1 321 ? -16.40844 13.57737 -13.28544 1.000 11.06021 317 GLU B CA 1
ATOM 4863 C C . GLU B 1 321 ? -14.91645 13.57631 -13.58736 1.000 10.34106 317 GLU B C 1
ATOM 4864 O O . GLU B 1 321 ? -14.48920 13.39194 -14.73431 1.000 8.85201 317 GLU B O 1
ATOM 4870 N N . VAL B 1 322 ? -14.12110 13.80627 -12.55579 1.000 9.43340 318 VAL B N 1
ATOM 4871 C CA . VAL B 1 322 ? -12.68950 13.59930 -12.66937 1.000 9.74100 318 VAL B CA 1
ATOM 4872 C C . VAL B 1 322 ? -12.24459 12.70846 -11.52587 1.000 10.24416 318 VAL B C 1
ATOM 4873 O O . VAL B 1 322 ? -12.95693 12.51382 -10.52948 1.000 11.15650 318 VAL B O 1
ATOM 4877 N N . GLN B 1 323 ? -11.05076 12.17529 -11.68226 1.000 11.12996 319 GLN B N 1
ATOM 4878 C CA . GLN B 1 323 ? -10.33455 11.51863 -10.60280 1.000 10.05741 319 GLN B CA 1
ATOM 4879 C C . GLN B 1 323 ? -8.97936 12.18729 -10.47868 1.000 11.18873 319 GLN B C 1
ATOM 4880 O O . GLN B 1 323 ? -8.30858 12.41080 -11.48476 1.000 10.84521 319 GLN B O 1
ATOM 4886 N N . ILE B 1 324 ? -8.56784 12.48641 -9.24811 1.000 10.20699 320 ILE B N 1
ATOM 4887 C CA . ILE B 1 324 ? -7.33320 13.22398 -9.00091 1.000 10.92945 320 ILE B CA 1
ATOM 4888 C C . ILE B 1 324 ? -6.46559 12.46302 -8.01138 1.000 11.45345 320 ILE B C 1
ATOM 4889 O O . ILE B 1 324 ? -6.98661 11.83823 -7.07880 1.000 11.00164 320 ILE B O 1
ATOM 4894 N N . ALA B 1 325 ? -5.13922 12.54566 -8.18503 1.000 9.89338 321 ALA B N 1
ATOM 4895 C CA . ALA B 1 325 ? -4.19317 12.00757 -7.21772 1.000 12.59153 321 ALA B CA 1
ATOM 4896 C C . ALA B 1 325 ? -2.90457 12.79419 -7.32451 1.000 11.04318 321 ALA B C 1
ATOM 4897 O O . ALA B 1 325 ? -2.56878 13.26785 -8.40709 1.000 10.03772 321 ALA B O 1
ATOM 4899 N N . PRO B 1 326 ? -2.14560 12.92498 -6.23245 1.000 11.37417 322 PRO B N 1
ATOM 4900 C CA . PRO B 1 326 ? -0.83245 13.58303 -6.31464 1.000 10.46880 322 PRO B CA 1
ATOM 4901 C C . PRO B 1 326 ? 0.04743 12.91505 -7.36014 1.000 14.22871 322 PRO B C 1
ATOM 4902 O O . PRO B 1 326 ? 0.09784 11.69074 -7.45397 1.000 13.48914 322 PRO B O 1
ATOM 4906 N N . VAL B 1 327 ? 0.79311 13.72414 -8.12043 1.000 11.53229 323 VAL B N 1
ATOM 4907 C CA . VAL B 1 327 ? 1.64094 13.18503 -9.18666 1.000 12.28825 323 VAL B CA 1
ATOM 4908 C C . VAL B 1 327 ? 2.82773 12.43465 -8.59873 1.000 14.48218 323 VAL B C 1
ATOM 4909 O O . VAL B 1 327 ? 3.25308 12.67190 -7.45638 1.000 15.17748 323 VAL B O 1
ATOM 4913 N N . ALA B 1 328 ? 3.34476 11.49301 -9.38328 1.000 15.88784 324 ALA B N 1
ATOM 4914 C CA . ALA B 1 328 ? 4.57360 10.78929 -9.04324 1.000 19.03829 324 ALA B CA 1
ATOM 4915 C C . ALA B 1 328 ? 5.75792 11.69111 -9.35093 1.000 18.35281 324 ALA B C 1
ATOM 4916 O O . ALA B 1 328 ? 5.94953 12.10933 -10.49996 1.000 21.95622 324 ALA B O 1
ATOM 4918 N N . GLU B 1 329 ? 6.51663 12.02187 -8.31852 1.000 20.99681 325 GLU B N 1
ATOM 4919 C CA . GLU B 1 329 ? 7.67070 12.89934 -8.44031 1.000 28.32559 325 GLU B CA 1
ATOM 4920 C C . GLU B 1 329 ? 8.47784 12.74711 -7.16651 1.000 33.57484 325 GLU B C 1
ATOM 4921 O O . GLU B 1 329 ? 9.63765 13.15008 -7.10965 1.000 44.95615 325 GLU B O 1
ATOM 4928 C CA . ALA C 2 1 ? 19.31181 30.19750 -40.55811 1.000 20.59836 -1 ALA W CA 1
ATOM 4929 C C . ALA C 2 1 ? 20.49190 30.26332 -39.58992 1.000 19.81233 -1 ALA W C 1
ATOM 4930 O O . ALA C 2 1 ? 21.24625 31.24439 -39.57498 1.000 26.12516 -1 ALA W O 1
ATOM 4931 N N . CYS C 2 2 ? 20.66334 29.19289 -38.81398 1.000 11.26103 0 CYS W N 1
ATOM 4932 C CA . CYS C 2 2 ? 21.79929 29.05887 -37.91640 1.000 10.56054 0 CYS W CA 1
ATOM 4933 C C . CYS C 2 2 ? 23.06816 28.77479 -38.69899 1.000 11.18155 0 CYS W C 1
ATOM 4934 O O . CYS C 2 2 ? 23.05305 28.09335 -39.72426 1.000 10.80978 0 CYS W O 1
ATOM 4937 N N . VAL C 2 3 ? 24.18234 29.26341 -38.16189 1.000 11.04379 1 VAL W N 1
ATOM 4938 C CA . VAL C 2 3 ? 25.51391 28.92683 -38.64260 1.000 9.72468 1 VAL W CA 1
ATOM 4939 C C . VAL C 2 3 ? 26.40050 28.79815 -37.42040 1.000 15.07362 1 VAL W C 1
ATOM 4940 O O . VAL C 2 3 ? 26.81142 29.80913 -36.83555 1.000 10.55874 1 VAL W O 1
ATOM 4944 N N . LYS C 2 4 ? 26.67129 27.55629 -37.01846 1.000 13.10170 2 LYS W N 1
ATOM 4945 C CA . LYS C 2 4 ? 27.47936 27.24533 -35.83543 1.000 15.84319 2 LYS W CA 1
ATOM 4946 C C . LYS C 2 4 ? 28.39426 26.06396 -36.12824 1.000 14.04468 2 LYS W C 1
ATOM 4947 O O . LYS C 2 4 ? 27.92446 25.02664 -36.67808 1.000 14.05486 2 LYS W O 1
ATOM 4953 C CA . ALA D 2 1 ? 1.07461 33.13642 -18.58963 1.000 16.35975 -1 ALA Y CA 1
ATOM 4954 C C . ALA D 2 1 ? -0.04200 32.94887 -19.61582 1.000 17.54166 -1 ALA Y C 1
ATOM 4955 O O . ALA D 2 1 ? -0.80613 33.88041 -19.92011 1.000 17.29295 -1 ALA Y O 1
ATOM 4956 N N . CYS D 2 2 ? -0.16595 31.73463 -20.14839 1.000 9.41983 0 CYS Y N 1
ATOM 4957 C CA . CYS D 2 2 ? -1.27692 31.45415 -21.03233 1.000 9.12893 0 CYS Y CA 1
ATOM 4958 C C . CYS D 2 2 ? -2.54962 31.30174 -20.22561 1.000 9.14576 0 CYS Y C 1
ATOM 4959 O O . CYS D 2 2 ? -2.53560 30.81714 -19.08686 1.000 9.55096 0 CYS Y O 1
ATOM 4962 N N . VAL D 2 3 ? -3.66554 31.68491 -20.84333 1.000 9.69678 1 VAL Y N 1
ATOM 4963 C CA . VAL D 2 3 ? -4.99452 31.48135 -20.27948 1.000 10.26781 1 VAL Y CA 1
ATOM 4964 C C . VAL D 2 3 ? -5.90911 31.13522 -21.44820 1.000 10.32261 1 VAL Y C 1
ATOM 4965 O O . VAL D 2 3 ? -6.32728 32.02364 -22.21086 1.000 10.12774 1 VAL Y O 1
ATOM 4969 N N . LYS D 2 4 ? -6.20924 29.85336 -21.61037 1.000 11.82669 2 LYS Y N 1
ATOM 4970 C CA . LYS D 2 4 ? -7.00183 29.37750 -22.73706 1.000 10.42856 2 LYS Y CA 1
ATOM 4971 C C . LYS D 2 4 ? -8.00044 28.38034 -22.19891 1.000 10.93219 2 LYS Y C 1
ATOM 4972 O O . LYS D 2 4 ? -7.56988 27.41219 -21.50346 1.000 9.99833 2 LYS Y O 1
#

B-factor: mean 15.38, std 7.68, range [5.96, 72.12]

Radius of gyration: 25.79 Å; Cα contacts (8 Å, |Δi|>4): 1936; chains: 4; bounding box: 67×45×77 Å

InterPro domains:
  IPR001461 Aspartic peptidase A1 [PR00792] (91-111)
  IPR001461 Aspartic peptidase A1 [PR00792] (235-248)
  IPR001461 Aspartic peptidase A1 [PR00792] (283-294)
  IPR001461 Aspartic peptidase A1 [PR00792] (365-380)
  IPR001461 Aspartic peptidase A1 [PTHR47966] (67-389)
  IPR001969 Aspartic peptidase, active site [PS00141] (100-111)
  IPR001969 Aspartic peptidase, active site [PS00141] (283-294)
  IPR021109 Aspartic peptidase domain superfamily [G3DSA:2.40.70.10] (74-242)
  IPR021109 Aspartic peptidase domain superfamily [G3DSA:2.40.70.10] (243-391)
  IPR021109 Aspartic peptidase domain superfamily [SSF50630] (72-390)
  IPR033121 Peptidase family A1 domain [PF00026] (84-391)
  IPR033121 Peptidase family A1 domain [PS51767] (85-389)
  IPR034163 Aspergillopepsin-like catalytic domain [cd06097] (85-390)

Nearest PDB structures (foldseek):
  8fxq-assembly1_A  TM=1.002E+00  e=5.353E-70  Rhizopus microsporus var. chinensis
  1uh9-assembly1_A  TM=9.929E-01  e=2.199E-67  Rhizopus microsporus var. chinensis
  6apr-assembly1_E  TM=9.937E-01  e=6.583E-66  Rhizopus microsporus var. chinensis
  1flh-assembly1_A  TM=9.163E-01  e=2.161E-35  Homo sapiens
  8cik-assembly1_A  TM=9.329E-01  e=2.509E-34  Cervus canadensis sibiricus

Solvent-accessible surface area: 25053 Å² total; per-residue (Å²): 80,82,0,61,4,104,11,56,19,56,20,22,12,26,5,3,28,2,79,0,32,2,9,52,127,28,45,85,0,57,0,0,1,0,0,10,7,2,0,3,0,0,0,0,75,66,24,85,46,8,5,33,75,13,35,57,2,23,24,142,99,14,101,47,67,91,85,52,39,125,106,7,74,15,95,18,62,54,64,8,38,4,29,5,30,0,0,84,0,19,0,49,0,27,61,17,72,0,118,18,1,11,0,2,0,0,86,130,5,24,73,72,5,19,105,13,35,5,8,0,0,0,1,2,1,13,45,107,55,9,54,24,224,64,9,104,2,1,2,16,16,0,63,86,71,61,46,7,106,107,35,1,0,0,4,44,1,1,11,27,87,88,21,17,25,11,29,0,12,0,7,11,86,28,72,109,59,23,106,69,102,34,35,60,2,89,16,88,57,89,146,0,56,0,9,6,60,0,69,116,0,17,18,34,145,65,79,12,9,88,72,18,79,1,16,1,3,2,2,0,1,13,0,11,0,13,67,112,15,0,29,26,0,4,172,48,15,68,16,65,89,60,65,105,12,28,9,36,7,62,52,94,25,93,225,36,123,36,1,32,2,30,0,82,75,28,75,6,71,1,11,34,71,3,0,31,24,44,94,123,106,54,110,1,43,0,0,2,0,36,28,119,64,143,38,0,9,0,0,0,2,0,3,9,5,2,0,0,0,0,15,27,51,95,27,40,0,36,0,0,49,3,50,124,213,116,56,131,62,30,88,1,52,2,100,11,56,19,53,19,21,13,30,7,2,24,2,72,1,34,2,11,54,126,27,46,85,0,45,0,0,1,0,0,11,7,2,0,2,0,0,0,0,74,66,19,76,49,10,12,28,89,13,32,56,3,27,23,145,101,11,97,49,67,93,83,50,38,123,105,8,73,20,92,14,60,51,60,6,43,5,35,6,42,0,0,84,0,18,0,44,0,25,40,4,36,0,91,21,1,10,0,2,0,0,96,123,5,24,72,68,5,21,104,14,34,5,8,0,0,0,0,1,1,14,52,104,55,14,54,27,222,60,9,111,1,2,1,22,16,0,62,91,69,42,28,6,108,156,39,12,0,0,4,44,2,0,11,28,84,82,32,17,24,12,44,0,20,0,3,7,99,29,71,99,51,23,103,69,97,36,33,60,3,91,18,86,55,90,139,0,57,0,9,6,61,0,56,108,0,31,19,38,151,63,91,20,10,89,72,15,80,2,15,0,3,2,2,0,1,12,0,11,0,10,66,112,10,0,35,24,0,4,175,49,9,69,15,66,88,62,62,107,11,32,8,44,7,60,50,92,26,91,217,35,118,37,1,29,2,19,0,82,80,29,72,6,67,1,12,37,76,3,1,30,24,51,88,113,136,56,121,1,45,0,0,1,0,35,28,121,65,124,25,0,8,0,0,0,1,1,4,8,4,2,2,1,0,0,19,27,50,95,29,40,0,46,0,0,53,5,34,119,57,17,25,21,61,20,25,21

Sequence (661 aa):
GVGTVPMTDYGNDIEYYGQVTIGTPGKKFNLDFDTGSSDLWIASTLCTNCGSRQTKYDPNQSSTYQADGRTWSISYGDGSSASGILAKDNVNLGGLLIKGQTIELAKREAASFANGPNDGLLGLGFDTITTVRGVKTPMDNLISQGLISRPIFGVYLGKASNGGGGEYIFGGYDSTKFKGSLTTVPIDNSRGWWGITVDRATVGTSSTVASSFDGILDTGTTLLILPNNVAASVARAYGASSDNGDGTYTISCDTSRFKPLVFSINGASFQVSPDSLVFEEYQGQCIAGFGYGNFDFAIIGDTFLKNNYVVFNQGVPEVQIAPVAEIVPDAGVGTVPMTDYGNDIEYYGQVTIGTPGKKFNLDFDTGSSDLWIASTLCTNCGSSRQTKYDPNQSSTYQADGRTWSSISYGDGSSASGILAKDNVNLGGLLIKGQTIELAKREAASFANGPNDGLLGLGFDTITTVRGVKTPMMDNLISQGLISRPIFGVYLGKASNGGGGEYIFGGYDSTKFKGSLTTVPIDNSRGWWGITVDRATVGTSTVASSSFDGILDTGTTLLILPNNVAASVARAYGASSDNGDGTYTISSSCDTSRFKPLVFSSINGASFQVSPDSLVFEEYQGQCIAGFGYGNFDFAIIIGDTFLKNNYVVFNQGVPEVQIAPVAEACVKACVK

Foldseek 3Di:
DKAKWKWFQPPQNAFIWTWKFWAVVTDIFTATEKLPAFAAEFEAPLADQAAPVGDHHYQVPHPQKADDFCKFKDADPVGWIFIAGWIFTWMQGRNQTQGTAIYGYTRYIDVCRRPDDGRYHQHNWAQPRGRDHPHQHPLSRCPVVVSADFSKKKWAFAGVVVVTMIMIMGNDYDVLWFDDDWDKFAADCPVRFRKFKFQFKDWPVHTLDGIFMEGAIANGRAWAAAPSSLVSVCVLQVWDDPVPFKTWGQQDLPPGGWIWTQGPNDIATQHSNLQFRDADPNITIGRYTYDNDRGIHGYSSRCNQKMWMAGPVVGIIIIGGTDD/DADAFAKAKWKWFQDPQNQFIWTWKFWAVVTDIWTATEKLPAFAAEFEAPLADPAAPPGDHHYQVPGPFKADDFCKFKDADLVGKIFIAGKIFTWMQGRNQIQGGAIYGYTRYIDVVRNVDDGRYHQHNWAQVHGRDPPHQHPLSRCVVVVRAPQSKKKWAFAGVVVVTMIMIMGNDYDCLFFDDDWDKAAADRVVRFRKFKFQFKDWPPGTQGGIFMEGEIANHRAWAAAPSSLVSVCVLQVWDDPPPFKTWGQQDQPPTGWIWTQGPRDIATQHSNLLFRDADPRITIGRYTHRNDRGIHGYSSRRNQKMKMARPVVGIIIIGGTDD/DDDD/DDDD